Protein AF-0000000080761528 (afdb_homodimer)

Organism: Bordetella avium (strain 197N) (NCBI:txid360910)

pLDDT: mean 84.62, std 14.13, range [22.82, 97.83]

Foldseek 3Di:
DDLVLLLLLLLCALVQALCVSCVLQVHHSVVSVVSPVVVCVVVVHHQFDDDPNTTYGDPVVVVCNVVSVVVNLVVLQVVLVVVVVVDQDAEEAEEEEEQADCVVVVVVLLVVVCCVSRVRYHYHYDYDAQVVQVVCQQVVVHQKYKAKALDDDRQWDKDFQDKWKKFKWAAPVCVVQLPPDDLVSQQAWEEEAEDPRHRQNVQQQVQSVVVPGHHHYPYYDNNPRPVLVCRLVVVTMGIDTPVSRVVCVVVVSTDTRPPDMGMITTIMTHHSSCSSPSVNSVSVVSSCVVRVPDVPPPPPPD/DDLVLLLLLLLCALVQALCVSCVLQVHHSVVSVVSPVVVCVVVVHHQFDDDPNTTYGDPVVVVCNVVSVVVNLVVLQVVLVVVVVVDQDAEEAEEEEEQADCVVVVVVLLVVVCCVSRVRYHYHYDYDAQVVQVVCQQVVVHQKYKAKALDDDRQWDKDFQDKWKKFKWAAPVCVVQLPVDDLASQQAWEEEAEDPRHRQNVQQQVQSVVVPGHHHYPYYDNNPRPVLVCRLVVVTMGIDTPVSRVVCVVVVSTDTRPPDMGMITTIMTHHSSCSNPSVNSVSVVSSCVVRVPDVPPPPPPD

Radius of gyration: 28.36 Å; Cα contacts (8 Å, |Δi|>4): 1144; chains: 2; bounding box: 65×88×73 Å

InterPro domains:
  IPR000847 LysR, HTH, N-terminal domain [PF00126] (5-62)
  IPR000847 LysR, HTH, N-terminal domain [PR00039] (18-29)
  IPR000847 LysR, HTH, N-terminal domain [PR00039] (29-39)
  IPR000847 LysR, HTH, N-terminal domain [PR00039] (39-50)
  IPR000847 LysR, HTH, N-terminal domain [PS50931] (1-58)
  IPR005119 LysR, substrate-binding [PF03466] (89-279)
  IPR036388 Winged helix-like DNA-binding domain superfamily [G3DSA:1.10.10.10] (1-79)
  IPR036390 Winged helix DNA-binding domain superfamily [SSF46785] (1-86)
  IPR050950 HTH-type LysR transcriptional regulators [PTHR30419] (1-249)

Structure (mmCIF, N/CA/C/O backbone):
data_AF-0000000080761528-model_v1
#
loop_
_entity.id
_entity.type
_entity.pdbx_description
1 polymer 'LysR-family transcriptional regulator'
#
loop_
_atom_site.group_PDB
_atom_site.id
_atom_site.type_symbol
_atom_site.label_atom_id
_atom_site.label_alt_id
_atom_site.label_comp_id
_atom_site.label_asym_id
_atom_site.label_entity_id
_atom_site.label_seq_id
_atom_site.pdbx_PDB_ins_code
_atom_site.Cartn_x
_atom_site.Cartn_y
_atom_site.Cartn_z
_atom_site.occupancy
_atom_site.B_iso_or_equiv
_atom_site.auth_seq_id
_atom_site.auth_comp_id
_atom_site.auth_asym_id
_atom_site.auth_atom_id
_atom_site.pdbx_PDB_model_num
ATOM 1 N N . MET A 1 1 ? 1.115 -45.682 -9.279 1 68.32 1 MET A N 1
ATOM 2 C CA . MET A 1 1 ? 1.471 -44.296 -8.985 1 68.32 1 MET A CA 1
ATOM 3 C C . MET A 1 1 ? 0.347 -43.595 -8.229 1 68.32 1 MET A C 1
ATOM 5 O O . MET A 1 1 ? -0.813 -43.65 -8.642 1 68.32 1 MET A O 1
ATOM 9 N N . GLU A 1 2 ? 0.678 -43.223 -7.018 1 72.79 2 GLU A N 1
ATOM 10 C CA . GLU A 1 2 ? -0.3 -42.586 -6.142 1 72.79 2 GLU A CA 1
ATOM 11 C C . GLU A 1 2 ? 0.103 -41.151 -5.815 1 72.79 2 GLU A C 1
ATOM 13 O O . GLU A 1 2 ? 1.291 -40.819 -5.817 1 72.79 2 GLU A O 1
ATOM 18 N N . ILE A 1 3 ? -0.916 -40.383 -5.471 1 74.23 3 ILE A N 1
ATOM 19 C CA . ILE A 1 3 ? -0.708 -38.956 -5.252 1 74.23 3 ILE A CA 1
ATOM 20 C C . ILE A 1 3 ? 0.256 -38.748 -4.087 1 74.23 3 ILE A C 1
ATOM 22 O O . ILE A 1 3 ? 1.06 -37.813 -4.097 1 74.23 3 ILE A O 1
ATOM 26 N N . TYR A 1 4 ? 0.169 -39.621 -3.1 1 77.51 4 TYR A N 1
ATOM 27 C CA . TYR A 1 4 ? 1.025 -39.424 -1.935 1 77.51 4 TYR A CA 1
ATOM 28 C C . TYR A 1 4 ? 2.483 -39.708 -2.275 1 77.51 4 TYR A C 1
ATOM 30 O O . TYR A 1 4 ? 3.391 -39.129 -1.675 1 77.51 4 TYR A O 1
ATOM 38 N N . GLN A 1 5 ? 2.75 -40.56 -3.249 1 82.66 5 GLN A N 1
ATOM 39 C CA . GLN A 1 5 ? 4.107 -40.818 -3.718 1 82.66 5 GLN A CA 1
ATOM 40 C C . GLN A 1 5 ? 4.677 -39.604 -4.446 1 82.66 5 GLN A C 1
ATOM 42 O O . GLN A 1 5 ? 5.853 -39.272 -4.284 1 82.66 5 GLN A O 1
ATOM 47 N N . ILE A 1 6 ? 3.807 -38.993 -5.2 1 80.27 6 ILE A N 1
ATOM 48 C CA . ILE A 1 6 ? 4.208 -37.794 -5.927 1 80.27 6 ILE A CA 1
ATOM 49 C C . ILE A 1 6 ? 4.513 -36.67 -4.939 1 80.27 6 ILE A C 1
ATOM 51 O O . ILE A 1 6 ? 5.487 -35.932 -5.109 1 80.27 6 ILE A O 1
ATOM 55 N N . ARG A 1 7 ? 3.752 -36.64 -3.906 1 81.96 7 ARG A N 1
ATOM 56 C CA . ARG A 1 7 ? 3.97 -35.652 -2.854 1 81.96 7 ARG A CA 1
ATOM 57 C C . ARG A 1 7 ? 5.312 -35.875 -2.164 1 81.96 7 ARG A C 1
ATOM 59 O O . ARG A 1 7 ? 6.037 -34.919 -1.882 1 81.96 7 ARG A O 1
ATOM 66 N N . ALA A 1 8 ? 5.622 -37.089 -1.867 1 84.25 8 ALA A N 1
ATOM 67 C CA . ALA A 1 8 ? 6.903 -37.432 -1.255 1 84.25 8 ALA A CA 1
ATOM 68 C C . ALA A 1 8 ? 8.068 -37.019 -2.149 1 84.25 8 ALA A C 1
ATOM 70 O O . ALA A 1 8 ? 9.041 -36.425 -1.678 1 84.25 8 ALA A O 1
ATOM 71 N N . PHE A 1 9 ? 7.919 -37.253 -3.453 1 87.26 9 PHE A N 1
ATOM 72 C CA . PHE A 1 9 ? 8.937 -36.9 -4.435 1 87.26 9 PHE A CA 1
ATOM 73 C C . PHE A 1 9 ? 9.175 -35.395 -4.452 1 87.26 9 PHE A C 1
ATOM 75 O O . PHE A 1 9 ? 10.309 -34.938 -4.296 1 87.26 9 PHE A O 1
ATOM 82 N N . VAL A 1 10 ? 8.133 -34.717 -4.538 1 84.45 10 VAL A N 1
ATOM 83 C CA . VAL A 1 10 ? 8.23 -33.266 -4.664 1 84.45 10 VAL A CA 1
ATOM 84 C C . VAL A 1 10 ? 8.797 -32.673 -3.376 1 84.45 10 VAL A C 1
ATOM 86 O O . VAL A 1 10 ? 9.636 -31.77 -3.418 1 84.45 10 VAL A O 1
ATOM 89 N N . THR A 1 11 ? 8.418 -33.159 -2.237 1 82.09 11 THR A N 1
ATOM 90 C CA . THR A 1 11 ? 8.867 -32.648 -0.947 1 82.09 11 THR A CA 1
ATOM 91 C C . THR A 1 11 ? 10.359 -32.903 -0.754 1 82.09 11 THR A C 1
ATOM 93 O O . THR A 1 11 ? 11.095 -32.015 -0.321 1 82.09 11 THR A O 1
ATOM 96 N N . VAL A 1 12 ? 10.796 -34.035 -1.138 1 86.22 12 VAL A N 1
ATOM 97 C CA . VAL A 1 12 ? 12.207 -34.38 -1.004 1 86.22 12 VAL A CA 1
ATOM 98 C C . VAL A 1 12 ? 13.037 -33.544 -1.976 1 86.22 12 VAL A C 1
ATOM 100 O O . VAL A 1 12 ? 14.135 -33.096 -1.638 1 86.22 12 VAL A O 1
ATOM 103 N N . ALA A 1 13 ? 12.513 -33.35 -3.11 1 85.84 13 ALA A N 1
ATOM 104 C CA . ALA A 1 13 ? 13.223 -32.57 -4.12 1 85.84 13 ALA A CA 1
ATOM 105 C C . ALA A 1 13 ? 13.433 -31.132 -3.656 1 85.84 13 ALA A C 1
ATOM 107 O O . ALA A 1 13 ? 14.495 -30.548 -3.886 1 85.84 13 ALA A O 1
ATOM 108 N N . ARG A 1 14 ? 12.496 -30.7 -3.027 1 79.29 14 ARG A N 1
ATOM 109 C CA . ARG A 1 14 ? 12.528 -29.301 -2.614 1 79.29 14 ARG A CA 1
ATOM 110 C C . ARG A 1 14 ? 13.394 -29.115 -1.372 1 79.29 14 ARG A C 1
ATOM 112 O O . ARG A 1 14 ? 14.127 -28.131 -1.262 1 79.29 14 ARG A O 1
ATOM 119 N N . LEU A 1 15 ? 13.25 -30.019 -0.487 1 78.11 15 LEU A N 1
ATOM 120 C CA . LEU A 1 15 ? 13.936 -29.871 0.792 1 78.11 15 LEU A CA 1
ATOM 121 C C . LEU A 1 15 ? 15.342 -30.46 0.726 1 78.11 15 LEU A C 1
ATOM 123 O O . LEU A 1 15 ? 16.187 -30.155 1.57 1 78.11 15 LEU A O 1
ATOM 127 N N . GLY A 1 16 ? 15.582 -31.244 -0.281 1 78.28 16 GLY A N 1
ATOM 128 C CA . GLY A 1 16 ? 16.891 -31.819 -0.543 1 78.28 16 GLY A CA 1
ATOM 129 C C . GLY A 1 16 ? 17.323 -32.824 0.508 1 78.28 16 GLY A C 1
ATOM 130 O O . GLY A 1 16 ? 18.493 -33.21 0.562 1 78.28 16 GLY A O 1
ATOM 131 N N . HIS A 1 17 ? 16.443 -33.125 1.506 1 81.96 17 HIS A N 1
ATOM 132 C CA . HIS A 1 17 ? 16.758 -34.038 2.6 1 81.96 17 HIS A CA 1
ATOM 133 C C . HIS A 1 17 ? 15.566 -34.928 2.935 1 81.96 17 HIS A C 1
ATOM 135 O O . HIS A 1 17 ? 14.441 -34.441 3.069 1 81.96 17 HIS A O 1
ATOM 141 N N . LEU A 1 18 ? 15.904 -36.259 3.079 1 85.54 18 LEU A N 1
ATOM 142 C CA . LEU A 1 18 ? 14.859 -37.248 3.323 1 85.54 18 LEU A CA 1
ATOM 143 C C . LEU A 1 18 ? 14.25 -37.065 4.708 1 85.54 18 LEU A C 1
ATOM 145 O O . LEU A 1 18 ? 13.029 -37.138 4.869 1 85.54 18 LEU A O 1
ATOM 149 N N . THR A 1 19 ? 15.091 -36.739 5.694 1 83.64 19 THR A N 1
ATOM 150 C CA . THR A 1 19 ? 14.614 -36.604 7.066 1 83.64 19 THR A CA 1
ATOM 151 C C . THR A 1 19 ? 13.724 -35.373 7.211 1 83.64 19 THR A C 1
ATOM 153 O O . THR A 1 19 ? 12.667 -35.435 7.842 1 83.64 19 THR A O 1
ATOM 156 N N . ARG A 1 20 ? 14.138 -34.358 6.591 1 82.35 20 ARG A N 1
ATOM 157 C CA . ARG A 1 20 ? 13.355 -33.128 6.647 1 82.35 20 ARG A CA 1
ATOM 158 C C . ARG A 1 20 ? 12.025 -33.292 5.92 1 82.35 20 ARG A C 1
ATOM 160 O O . ARG A 1 20 ? 11 -32.769 6.362 1 82.35 20 ARG A O 1
ATOM 167 N N . ALA A 1 21 ? 12.132 -33.999 4.854 1 84.74 21 ALA A N 1
ATOM 168 C CA . ALA A 1 21 ? 10.913 -34.279 4.099 1 84.74 21 ALA A CA 1
ATOM 169 C C . ALA A 1 21 ? 9.949 -35.139 4.911 1 84.74 21 ALA A C 1
ATOM 171 O O . ALA A 1 21 ? 8.738 -34.91 4.893 1 84.74 21 ALA A O 1
ATOM 172 N N . ALA A 1 22 ? 10.441 -36.061 5.623 1 86.1 22 ALA A N 1
ATOM 173 C CA . ALA A 1 22 ? 9.628 -36.931 6.47 1 86.1 22 ALA A CA 1
ATOM 174 C C . ALA A 1 22 ? 8.912 -36.128 7.552 1 86.1 22 ALA A C 1
ATOM 176 O O . ALA A 1 22 ? 7.717 -36.32 7.788 1 86.1 22 ALA A O 1
ATOM 177 N N . GLU A 1 23 ? 9.58 -35.206 8.097 1 80.5 23 GLU A N 1
ATOM 178 C CA . GLU A 1 23 ? 9.003 -34.329 9.112 1 80.5 23 GLU A CA 1
ATOM 179 C C . GLU A 1 23 ? 7.898 -33.456 8.524 1 80.5 23 GLU A C 1
ATOM 181 O O . GLU A 1 23 ? 6.816 -33.341 9.104 1 80.5 23 GLU A O 1
ATOM 186 N N . ALA A 1 24 ? 8.158 -33.122 7.34 1 76.33 24 ALA A N 1
ATOM 187 C CA . ALA A 1 24 ? 7.216 -32.222 6.68 1 76.33 24 ALA A CA 1
ATOM 188 C C . ALA A 1 24 ? 5.936 -32.957 6.292 1 76.33 24 ALA A C 1
ATOM 190 O O . ALA A 1 24 ? 4.851 -32.371 6.297 1 76.33 24 ALA A O 1
ATOM 191 N N . LEU A 1 25 ? 6.065 -34.161 6.061 1 77.83 25 LEU A N 1
ATOM 192 C CA . LEU A 1 25 ? 4.945 -34.972 5.595 1 77.83 25 LEU A CA 1
ATOM 193 C C . LEU A 1 25 ? 4.323 -35.754 6.747 1 77.83 25 LEU A C 1
ATOM 195 O O . LEU A 1 25 ? 3.356 -36.493 6.55 1 77.83 25 LEU A O 1
ATOM 199 N N . SER A 1 26 ? 4.924 -35.532 7.931 1 80.9 26 SER A N 1
ATOM 200 C CA . SER A 1 26 ? 4.496 -36.272 9.114 1 80.9 26 SER A CA 1
ATOM 201 C C . SER A 1 26 ? 4.552 -37.777 8.873 1 80.9 26 SER A C 1
ATOM 203 O O . SER A 1 26 ? 3.608 -38.499 9.2 1 80.9 26 SER A O 1
ATOM 205 N N . LEU A 1 27 ? 5.625 -38.151 8.263 1 82.49 27 LEU A N 1
ATOM 206 C CA . LEU A 1 27 ? 5.906 -39.557 7.993 1 82.49 27 LEU A CA 1
ATOM 207 C C . LEU A 1 27 ? 7.288 -39.944 8.508 1 82.49 27 LEU A C 1
ATOM 209 O O . LEU A 1 27 ? 8.094 -39.075 8.848 1 82.49 27 LEU A O 1
ATOM 213 N N . THR A 1 28 ? 7.496 -41.192 8.717 1 85.04 28 THR A N 1
ATOM 214 C CA . THR A 1 28 ? 8.837 -41.663 9.044 1 85.04 28 THR A CA 1
ATOM 215 C C . THR A 1 28 ? 9.734 -41.642 7.81 1 85.04 28 THR A C 1
ATOM 217 O O . THR A 1 28 ? 9.246 -41.713 6.68 1 85.04 28 THR A O 1
ATOM 220 N N . GLN A 1 29 ? 10.968 -41.439 8.052 1 88.55 29 GLN A N 1
ATOM 221 C CA . GLN A 1 29 ? 11.927 -41.405 6.953 1 88.55 29 GLN A CA 1
ATOM 222 C C . GLN A 1 29 ? 11.846 -42.676 6.112 1 88.55 29 GLN A C 1
ATOM 224 O O . GLN A 1 29 ? 11.862 -42.615 4.881 1 88.55 29 GLN A O 1
ATOM 229 N N . PRO A 1 30 ? 11.674 -43.879 6.712 1 90.07 30 PRO A N 1
ATOM 230 C CA . PRO A 1 30 ? 11.544 -45.08 5.883 1 90.07 30 PRO A CA 1
ATOM 231 C C . PRO A 1 30 ? 10.293 -45.061 5.009 1 90.07 30 PRO A C 1
ATOM 233 O O . PRO A 1 30 ? 10.32 -45.546 3.875 1 90.07 30 PRO A O 1
ATOM 236 N N . ALA A 1 31 ? 9.283 -44.482 5.538 1 87.81 31 ALA A N 1
ATOM 237 C CA . ALA A 1 31 ? 8.037 -44.4 4.78 1 87.81 31 ALA A CA 1
ATOM 238 C C . ALA A 1 31 ? 8.2 -43.509 3.551 1 87.81 31 ALA A C 1
ATOM 240 O O . ALA A 1 31 ? 7.758 -43.865 2.456 1 87.81 31 ALA A O 1
ATOM 241 N N . VAL A 1 32 ? 8.863 -42.426 3.766 1 91.47 32 VAL A N 1
ATOM 242 C CA . VAL A 1 32 ? 9.091 -41.517 2.648 1 91.47 32 VAL A CA 1
ATOM 243 C C . VAL A 1 32 ? 10.013 -42.176 1.624 1 91.47 32 VAL A C 1
ATOM 245 O O . VAL A 1 32 ? 9.771 -42.094 0.418 1 91.47 32 VAL A O 1
ATOM 248 N N . SER A 1 33 ? 11.056 -42.82 2.071 1 91.19 33 SER A N 1
ATOM 249 C CA . SER A 1 33 ? 11.981 -43.526 1.191 1 91.19 33 SER A CA 1
ATOM 250 C C . SER A 1 33 ? 11.264 -44.601 0.382 1 91.19 33 SER A C 1
ATOM 252 O O . SER A 1 33 ? 11.501 -44.742 -0.82 1 91.19 33 SER A O 1
ATOM 254 N N . ALA A 1 34 ? 10.344 -45.245 1.047 1 91.51 34 ALA A N 1
ATOM 255 C CA . ALA A 1 34 ? 9.581 -46.3 0.385 1 91.51 34 ALA A CA 1
ATOM 256 C C . ALA A 1 34 ? 8.663 -45.721 -0.688 1 91.51 34 ALA A C 1
ATOM 258 O O . ALA A 1 34 ? 8.5 -46.311 -1.759 1 91.51 34 ALA A O 1
ATOM 259 N N . GLN A 1 35 ? 8.098 -44.627 -0.367 1 90.1 35 GLN A N 1
ATOM 260 C CA . GLN A 1 35 ? 7.207 -43.972 -1.32 1 90.1 35 GLN A CA 1
ATOM 261 C C . GLN A 1 35 ? 7.965 -43.531 -2.568 1 90.1 35 GLN A C 1
ATOM 263 O O . GLN A 1 35 ? 7.48 -43.702 -3.689 1 90.1 35 GLN A O 1
ATOM 268 N N . ILE A 1 36 ? 9.159 -43.025 -2.363 1 91.15 36 ILE A N 1
ATOM 269 C CA . ILE A 1 36 ? 9.988 -42.579 -3.478 1 91.15 36 ILE A CA 1
ATOM 270 C C . ILE A 1 36 ? 10.399 -43.78 -4.327 1 91.15 36 ILE A C 1
ATOM 272 O O . ILE A 1 36 ? 10.322 -43.734 -5.557 1 91.15 36 ILE A O 1
ATOM 276 N N . LYS A 1 37 ? 10.762 -44.821 -3.654 1 90.78 37 LYS A N 1
ATOM 277 C CA . LYS A 1 37 ? 11.166 -46.037 -4.354 1 90.78 37 LYS A CA 1
ATOM 278 C C . LYS A 1 37 ? 10.009 -46.614 -5.165 1 90.78 37 LYS A C 1
ATOM 280 O O . LYS A 1 37 ? 10.197 -47.043 -6.306 1 90.78 37 LYS A O 1
ATOM 285 N N . ALA A 1 38 ? 8.891 -46.592 -4.531 1 87.61 38 ALA A N 1
ATOM 286 C CA . ALA A 1 38 ? 7.703 -47.097 -5.215 1 87.61 38 ALA A CA 1
ATOM 287 C C . ALA A 1 38 ? 7.385 -46.262 -6.451 1 87.61 38 ALA A C 1
ATOM 289 O O . ALA A 1 38 ? 7.022 -46.803 -7.498 1 87.61 38 ALA A O 1
ATOM 290 N N . LEU A 1 39 ? 7.538 -44.968 -6.314 1 88.33 39 LEU A N 1
ATOM 291 C CA . LEU A 1 39 ? 7.291 -44.08 -7.445 1 88.33 39 LEU A CA 1
ATOM 292 C C . LEU A 1 39 ? 8.307 -44.321 -8.557 1 88.33 39 LEU A C 1
ATOM 294 O O . LEU A 1 39 ? 7.941 -44.386 -9.733 1 88.33 39 LEU A O 1
ATOM 298 N N . GLU A 1 40 ? 9.572 -44.482 -8.186 1 91.12 40 GLU A N 1
ATOM 299 C CA . GLU A 1 40 ? 10.628 -44.763 -9.154 1 91.12 40 GLU A CA 1
ATOM 300 C C . GLU A 1 40 ? 10.371 -46.077 -9.885 1 91.12 40 GLU A C 1
ATOM 302 O O . GLU A 1 40 ? 10.567 -46.167 -11.099 1 91.12 40 GLU A O 1
ATOM 307 N N . GLN A 1 41 ? 9.866 -47.023 -9.178 1 88.41 41 GLN A N 1
ATOM 308 C CA . GLN A 1 41 ? 9.546 -48.319 -9.768 1 88.41 41 GLN A CA 1
ATOM 309 C C . GLN A 1 41 ? 8.386 -48.203 -10.753 1 88.41 41 GLN A C 1
ATOM 311 O O . GLN A 1 41 ? 8.429 -48.781 -11.841 1 88.41 41 GLN A O 1
ATOM 316 N N . SER A 1 42 ? 7.41 -47.477 -10.335 1 84.46 42 SER A N 1
ATOM 317 C CA . SER A 1 42 ? 6.24 -47.307 -11.189 1 84.46 42 SER A CA 1
ATOM 318 C C . SER A 1 42 ? 6.593 -46.553 -12.467 1 84.46 42 SER A C 1
ATOM 320 O O . SER A 1 42 ? 6.038 -46.832 -13.532 1 84.46 42 SER A O 1
ATOM 322 N N . LEU A 1 43 ? 7.568 -45.614 -12.339 1 85.25 43 LEU A N 1
ATOM 323 C CA . LEU A 1 43 ? 7.937 -44.762 -13.464 1 85.25 43 LEU A CA 1
ATOM 324 C C . LEU A 1 43 ? 9.087 -45.376 -14.256 1 85.25 43 LEU A C 1
ATOM 326 O O . LEU A 1 43 ? 9.344 -44.978 -15.394 1 85.25 43 LEU A O 1
ATOM 330 N N . GLY A 1 44 ? 9.789 -46.265 -13.679 1 88.13 44 GLY A N 1
ATOM 331 C CA . GLY A 1 44 ? 10.884 -46.966 -14.331 1 88.13 44 GLY A CA 1
ATOM 332 C C . GLY A 1 44 ? 12.152 -46.139 -14.421 1 88.13 44 GLY A C 1
ATOM 333 O O . GLY A 1 44 ? 13.015 -46.404 -15.26 1 88.13 44 GLY A O 1
ATOM 334 N N . VAL A 1 45 ? 12.173 -45.019 -13.71 1 87.92 45 VAL A N 1
ATOM 335 C CA . VAL A 1 45 ? 13.349 -44.155 -13.71 1 87.92 45 VAL A CA 1
ATOM 336 C C . VAL A 1 45 ? 13.716 -43.783 -12.275 1 87.92 45 VAL A C 1
ATOM 338 O O . VAL A 1 45 ? 12.864 -43.807 -11.383 1 87.92 45 VAL A O 1
ATOM 341 N N . ALA A 1 46 ? 14.981 -43.47 -12.085 1 90.51 46 ALA A N 1
ATOM 342 C CA . ALA A 1 46 ? 15.426 -42.914 -10.81 1 90.51 46 ALA A CA 1
ATOM 343 C C . ALA A 1 46 ? 15.156 -41.413 -10.742 1 90.51 46 ALA A C 1
ATOM 345 O O . ALA A 1 46 ? 15.382 -40.691 -11.716 1 90.51 46 ALA A O 1
ATOM 346 N N . LEU A 1 47 ? 14.575 -41.065 -9.637 1 91.6 47 LEU A N 1
ATOM 347 C CA . LEU A 1 47 ? 14.255 -39.651 -9.48 1 91.6 47 LEU A CA 1
ATOM 348 C C . LEU A 1 47 ? 15.341 -38.933 -8.685 1 91.6 47 LEU A C 1
ATOM 350 O O . LEU A 1 47 ? 15.51 -37.718 -8.814 1 91.6 47 LEU A O 1
ATOM 354 N N . PHE A 1 48 ? 16.098 -39.676 -7.841 1 91.65 48 PHE A N 1
ATOM 355 C CA . PHE A 1 48 ? 17.167 -39.104 -7.032 1 91.65 48 PHE A CA 1
ATOM 356 C C . PHE A 1 48 ? 18.454 -39.906 -7.19 1 91.65 48 PHE A C 1
ATOM 358 O O . PHE A 1 48 ? 18.417 -41.085 -7.546 1 91.65 48 PHE A O 1
ATOM 365 N N . GLU A 1 49 ? 19.551 -39.114 -7.089 1 85.14 49 GLU A N 1
ATOM 366 C CA . GLU A 1 49 ? 20.859 -39.756 -7 1 85.14 49 GLU A CA 1
ATOM 367 C C . GLU A 1 49 ? 21.523 -39.471 -5.656 1 85.14 49 GLU A C 1
ATOM 369 O O . GLU A 1 49 ? 21.222 -38.465 -5.01 1 85.14 49 GLU A O 1
ATOM 374 N N . ARG A 1 50 ? 22.064 -40.496 -5.05 1 73.07 50 ARG A N 1
ATOM 375 C CA . ARG A 1 50 ? 22.804 -40.318 -3.804 1 73.07 50 ARG A CA 1
ATOM 376 C C . ARG A 1 50 ? 24.172 -39.696 -4.064 1 73.07 50 ARG A C 1
ATOM 378 O O . ARG A 1 50 ? 24.921 -40.168 -4.922 1 73.07 50 ARG A O 1
ATOM 385 N N . SER A 1 51 ? 24.287 -38.449 -3.854 1 68.03 51 SER A N 1
ATOM 386 C CA . SER A 1 51 ? 25.593 -37.802 -3.926 1 68.03 51 SER A CA 1
ATOM 387 C C . SER A 1 51 ? 26.034 -37.293 -2.558 1 68.03 51 SER A C 1
ATOM 389 O O . SER A 1 51 ? 25.422 -36.378 -2.003 1 68.03 51 SER A O 1
ATOM 391 N N . ALA A 1 52 ? 27.26 -37.701 -1.983 1 65.16 52 ALA A N 1
ATOM 392 C CA . ALA A 1 52 ? 27.904 -37.303 -0.735 1 65.16 52 ALA A CA 1
ATOM 393 C C . ALA A 1 52 ? 26.911 -37.317 0.424 1 65.16 52 ALA A C 1
ATOM 395 O O . ALA A 1 52 ? 26.897 -36.4 1.248 1 65.16 52 ALA A O 1
ATOM 396 N N . GLY A 1 53 ? 25.871 -38.174 0.494 1 62.89 53 GLY A N 1
ATOM 397 C CA . GLY A 1 53 ? 24.968 -38.319 1.625 1 62.89 53 GLY A CA 1
ATOM 398 C C . GLY A 1 53 ? 23.695 -37.508 1.479 1 62.89 53 GLY A C 1
ATOM 399 O O . GLY A 1 53 ? 22.823 -37.55 2.35 1 62.89 53 GLY A O 1
ATOM 400 N N . ARG A 1 54 ? 23.649 -36.801 0.342 1 70.15 54 ARG A N 1
ATOM 401 C CA . ARG A 1 54 ? 22.464 -35.981 0.109 1 70.15 54 ARG A CA 1
ATOM 402 C C . ARG A 1 54 ? 21.637 -36.532 -1.048 1 70.15 54 ARG A C 1
ATOM 404 O O . ARG A 1 54 ? 22.166 -37.212 -1.929 1 70.15 54 ARG A O 1
ATOM 411 N N . MET A 1 55 ? 20.405 -36.414 -0.883 1 76.58 55 MET A N 1
ATOM 412 C CA . MET A 1 55 ? 19.477 -36.757 -1.957 1 76.58 55 MET A CA 1
ATOM 413 C C . MET A 1 55 ? 19.393 -35.632 -2.983 1 76.58 55 MET A C 1
ATOM 415 O O . MET A 1 55 ? 18.906 -34.542 -2.677 1 76.58 55 MET A O 1
ATOM 419 N N . VAL A 1 56 ? 20.106 -35.888 -4.162 1 85.16 56 VAL A N 1
ATOM 420 C CA . VAL A 1 56 ? 20.079 -34.903 -5.238 1 85.16 56 VAL A CA 1
ATOM 421 C C . VAL A 1 56 ? 19.214 -35.415 -6.387 1 85.16 56 VAL A C 1
ATOM 423 O O . VAL A 1 56 ? 19.179 -36.617 -6.658 1 85.16 56 VAL A O 1
ATOM 426 N N . LEU A 1 57 ? 18.503 -34.497 -6.972 1 88.32 57 LEU A N 1
ATOM 427 C CA . LEU A 1 57 ? 17.649 -34.864 -8.097 1 88.32 57 LEU A CA 1
ATOM 428 C C . LEU A 1 57 ? 18.473 -35.458 -9.234 1 88.32 57 LEU A C 1
ATOM 430 O O . LEU A 1 57 ? 19.519 -34.915 -9.598 1 88.32 57 LEU A O 1
ATOM 434 N N . ALA A 1 58 ? 18.074 -36.615 -9.772 1 87.1 58 ALA A N 1
ATOM 435 C CA . ALA A 1 58 ? 18.611 -37.145 -11.023 1 87.1 58 ALA A CA 1
ATOM 436 C C . ALA A 1 58 ? 18.099 -36.349 -12.22 1 87.1 58 ALA A C 1
ATOM 438 O O . ALA A 1 58 ? 17.216 -35.5 -12.076 1 87.1 58 ALA A O 1
ATOM 439 N N . LYS A 1 59 ? 18.645 -36.524 -13.385 1 85.97 59 LYS A N 1
ATOM 440 C CA . LYS A 1 59 ? 18.207 -35.859 -14.608 1 85.97 59 LYS A CA 1
ATOM 441 C C . LYS A 1 59 ? 16.714 -36.069 -14.844 1 85.97 59 LYS A C 1
ATOM 443 O O . LYS A 1 59 ? 16 -35.133 -15.211 1 85.97 59 LYS A O 1
ATOM 448 N N . SER A 1 60 ? 16.337 -37.343 -14.621 1 86.16 60 SER A N 1
ATOM 449 C CA . SER A 1 60 ? 14.926 -37.675 -14.783 1 86.16 60 SER A CA 1
ATOM 450 C C . SER A 1 60 ? 14.065 -36.947 -13.756 1 86.16 60 SER A C 1
ATOM 452 O O . SER A 1 60 ? 12.972 -36.476 -14.076 1 86.16 60 SER A O 1
ATOM 454 N N . GLY A 1 61 ? 14.543 -36.844 -12.521 1 86.77 61 GLY A N 1
ATOM 455 C CA . GLY A 1 61 ? 13.824 -36.127 -11.481 1 86.77 61 GLY A CA 1
ATOM 456 C C . GLY A 1 61 ? 13.647 -34.651 -11.786 1 86.77 61 GLY A C 1
ATOM 457 O O . GLY A 1 61 ? 12.564 -34.096 -11.588 1 86.77 61 GLY A O 1
ATOM 458 N N . GLU A 1 62 ? 14.644 -34.095 -12.305 1 86.43 62 GLU A N 1
ATOM 459 C CA . GLU A 1 62 ? 14.599 -32.686 -12.683 1 86.43 62 GLU A CA 1
ATOM 460 C C . GLU A 1 62 ? 13.587 -32.446 -13.799 1 86.43 62 GLU A C 1
ATOM 462 O O . GLU A 1 62 ? 12.852 -31.456 -13.775 1 86.43 62 GLU A O 1
ATOM 467 N N . ALA A 1 63 ? 13.58 -33.442 -14.691 1 81.84 63 ALA A N 1
ATOM 468 C CA . ALA A 1 63 ? 12.695 -33.315 -15.846 1 81.84 63 ALA A CA 1
ATOM 469 C C . ALA A 1 63 ? 11.237 -33.517 -15.444 1 81.84 63 ALA A C 1
ATOM 471 O O . ALA A 1 63 ? 10.337 -32.896 -16.016 1 81.84 63 ALA A O 1
ATOM 472 N N . LEU A 1 64 ? 11.034 -34.363 -14.47 1 82.69 64 LEU A N 1
ATOM 473 C CA . LEU A 1 64 ? 9.671 -34.767 -14.146 1 82.69 64 LEU A CA 1
ATOM 474 C C . LEU A 1 64 ? 9.094 -33.893 -13.037 1 82.69 64 LEU A C 1
ATOM 476 O O . LEU A 1 64 ? 7.878 -33.861 -12.836 1 82.69 64 LEU A O 1
ATOM 480 N N . LEU A 1 65 ? 10.035 -33.183 -12.376 1 84.25 65 LEU A N 1
ATOM 481 C CA . LEU A 1 65 ? 9.611 -32.421 -11.206 1 84.25 65 LEU A CA 1
ATOM 482 C C . LEU A 1 65 ? 8.528 -31.414 -11.577 1 84.25 65 LEU A C 1
ATOM 484 O O . LEU A 1 65 ? 7.489 -31.342 -10.917 1 84.25 65 LEU A O 1
ATOM 488 N N . PRO A 1 66 ? 8.606 -30.786 -12.751 1 76.56 66 PRO A N 1
ATOM 489 C CA . PRO A 1 66 ? 7.544 -29.838 -13.095 1 76.56 66 PRO A CA 1
ATOM 490 C C . PRO A 1 66 ? 6.199 -30.52 -13.334 1 76.56 66 PRO A C 1
ATOM 492 O O . PRO A 1 66 ? 5.159 -30.007 -12.912 1 76.56 66 PRO A O 1
ATOM 495 N N . THR A 1 67 ? 6.273 -31.663 -13.948 1 74.7 67 THR A N 1
ATOM 496 C CA . THR A 1 67 ? 5.053 -32.412 -14.224 1 74.7 67 THR A CA 1
ATOM 497 C C . THR A 1 67 ? 4.447 -32.954 -12.932 1 74.7 67 THR A C 1
ATOM 499 O O . THR A 1 67 ? 3.228 -32.928 -12.753 1 74.7 67 THR A O 1
ATOM 502 N N . ALA A 1 68 ? 5.322 -33.467 -12.089 1 79.76 68 ALA A N 1
ATOM 503 C CA . ALA A 1 68 ? 4.856 -33.976 -10.802 1 79.76 68 ALA A CA 1
ATOM 504 C C . ALA A 1 68 ? 4.168 -32.88 -9.994 1 79.76 68 ALA A C 1
ATOM 506 O O . ALA A 1 68 ? 3.109 -33.107 -9.404 1 79.76 68 ALA A O 1
ATOM 507 N N . GLU A 1 69 ? 4.743 -31.807 -10.071 1 73.92 69 GLU A N 1
ATOM 508 C CA . GLU A 1 69 ? 4.172 -30.66 -9.371 1 73.92 69 GLU A CA 1
ATOM 509 C C . GLU A 1 69 ? 2.818 -30.273 -9.958 1 73.92 69 GLU A C 1
ATOM 511 O O . GLU A 1 69 ? 1.871 -29.996 -9.218 1 73.92 69 GLU A O 1
ATOM 516 N N . ALA A 1 70 ? 2.721 -30.329 -11.253 1 66.29 70 ALA A N 1
ATOM 517 C CA . ALA A 1 70 ? 1.467 -30.024 -11.937 1 66.29 70 ALA A CA 1
ATOM 518 C C . ALA A 1 70 ? 0.38 -31.028 -11.565 1 66.29 70 ALA A C 1
ATOM 520 O O . ALA A 1 70 ? -0.78 -30.655 -11.373 1 66.29 70 ALA A O 1
ATOM 521 N N . LEU A 1 71 ? 0.782 -32.261 -11.529 1 65.92 71 LEU A N 1
ATOM 522 C CA . LEU A 1 71 ? -0.151 -33.327 -11.181 1 65.92 71 LEU A CA 1
ATOM 523 C C . LEU A 1 71 ? -0.707 -33.126 -9.776 1 65.92 71 LEU A C 1
ATOM 525 O O . LEU A 1 71 ? -1.898 -33.34 -9.538 1 65.92 71 LEU A O 1
ATOM 529 N N . LEU A 1 72 ? 0.118 -32.824 -8.866 1 68.46 72 LEU A N 1
ATOM 530 C CA . LEU A 1 72 ? -0.338 -32.593 -7.5 1 68.46 72 LEU A CA 1
ATOM 531 C C . LEU A 1 72 ? -1.321 -31.428 -7.445 1 68.46 72 LEU A C 1
ATOM 533 O O . LEU A 1 72 ? -2.332 -31.496 -6.742 1 68.46 72 LEU A O 1
ATOM 537 N N . VAL A 1 73 ? -1.023 -30.537 -8.292 1 60.98 73 VAL A N 1
ATOM 538 C CA . VAL A 1 73 ? -1.894 -29.369 -8.38 1 60.98 73 VAL A CA 1
ATOM 539 C C . VAL A 1 73 ? -3.253 -29.78 -8.942 1 60.98 73 VAL A C 1
ATOM 541 O O . VAL A 1 73 ? -4.295 -29.373 -8.423 1 60.98 73 VAL A 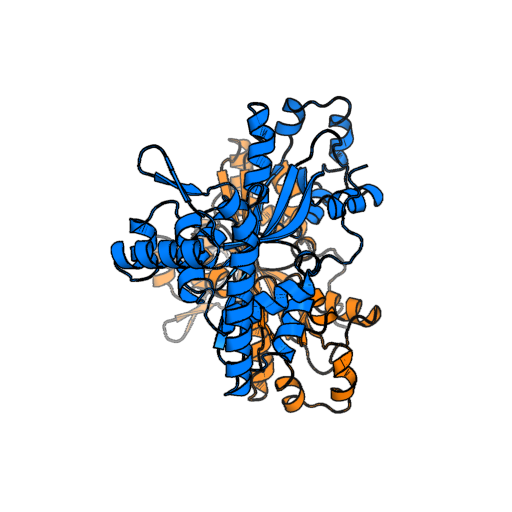O 1
ATOM 544 N N . LEU A 1 74 ? -3.257 -30.615 -9.985 1 59.95 74 LEU A N 1
ATOM 545 C CA . LEU A 1 74 ? -4.488 -31.093 -10.606 1 59.95 74 LEU A CA 1
ATOM 546 C C . LEU A 1 74 ? -5.283 -31.962 -9.638 1 59.95 74 LEU A C 1
ATOM 548 O O . LEU A 1 74 ? -6.515 -31.92 -9.628 1 59.95 74 LEU A O 1
ATOM 552 N N . GLY A 1 75 ? -4.634 -32.831 -8.952 1 59.42 75 GLY A N 1
ATOM 553 C CA . GLY A 1 75 ? -5.301 -33.638 -7.943 1 59.42 75 GLY A CA 1
ATOM 554 C C . GLY A 1 75 ? -6.029 -32.809 -6.901 1 59.42 75 GLY A C 1
ATOM 555 O O . GLY A 1 75 ? -7.174 -33.105 -6.555 1 59.42 75 GLY A O 1
ATOM 556 N N . VAL A 1 76 ? -5.3 -31.874 -6.492 1 55.65 76 VAL A N 1
ATOM 557 C CA . VAL A 1 76 ? -5.894 -30.99 -5.495 1 55.65 76 VAL A CA 1
ATOM 558 C C . VAL A 1 76 ? -7.08 -30.246 -6.104 1 55.65 76 VAL A C 1
ATOM 560 O O . VAL A 1 76 ? -8.121 -30.093 -5.462 1 55.65 76 VAL A O 1
ATOM 563 N N . GLN A 1 77 ? -6.867 -29.819 -7.314 1 55.27 77 GLN A N 1
ATOM 564 C CA . GLN A 1 77 ? -7.958 -29.187 -8.049 1 55.27 77 GLN A CA 1
ATOM 565 C C . GLN A 1 77 ? -9.178 -30.101 -8.115 1 55.27 77 GLN A C 1
ATOM 567 O O . GLN A 1 77 ? -10.309 -29.651 -7.918 1 55.27 77 GLN A O 1
ATOM 572 N N . LEU A 1 78 ? -9.005 -31.317 -8.465 1 54.77 78 LEU A N 1
ATOM 573 C CA . LEU A 1 78 ? -10.071 -32.309 -8.541 1 54.77 78 LEU A CA 1
ATOM 574 C C . LEU A 1 78 ? -10.794 -32.435 -7.204 1 54.77 78 LEU A C 1
ATOM 576 O O . LEU A 1 78 ? -12.025 -32.471 -7.16 1 54.77 78 LEU A O 1
ATOM 580 N N . LYS A 1 79 ? -10.056 -32.486 -6.162 1 55.89 79 LYS A N 1
ATOM 581 C CA . LYS A 1 79 ? -10.649 -32.598 -4.833 1 55.89 79 LYS A CA 1
ATOM 582 C C . LYS A 1 79 ? -11.467 -31.356 -4.489 1 55.89 79 LYS A C 1
ATOM 584 O O . LYS A 1 79 ? -12.566 -31.463 -3.941 1 55.89 79 LYS A O 1
ATOM 589 N N . SER A 1 80 ? -10.802 -30.298 -4.784 1 53.86 80 SER A N 1
ATOM 590 C CA . SER A 1 80 ? -11.494 -29.038 -4.537 1 53.86 80 SER A CA 1
ATOM 591 C C . SER A 1 80 ? -12.802 -28.963 -5.318 1 53.86 80 SER A C 1
ATOM 593 O O . SER A 1 80 ? -13.83 -28.548 -4.779 1 53.86 80 SER A O 1
ATOM 595 N N . GLU A 1 81 ? -12.699 -29.299 -6.562 1 54.43 81 GLU A N 1
ATOM 596 C CA . GLU A 1 81 ? -13.898 -29.327 -7.393 1 54.43 81 GLU A CA 1
ATOM 597 C C . GLU A 1 81 ? -14.944 -30.28 -6.821 1 54.43 81 GLU A C 1
ATOM 599 O O . GLU A 1 81 ? -16.138 -29.972 -6.819 1 54.43 81 GLU A O 1
ATOM 604 N N . ALA A 1 82 ? -14.485 -31.374 -6.409 1 54.82 82 ALA A N 1
ATOM 605 C CA . ALA A 1 82 ? -15.388 -32.346 -5.799 1 54.82 82 ALA A CA 1
ATOM 606 C C . ALA A 1 82 ? -16.028 -31.782 -4.534 1 54.82 82 ALA A C 1
ATOM 608 O O . ALA A 1 82 ? -17.222 -31.98 -4.293 1 54.82 82 ALA A O 1
ATOM 609 N N . GLN A 1 83 ? -15.139 -31.215 -3.726 1 54.32 83 GLN A N 1
ATOM 610 C CA . GLN A 1 83 ? -15.653 -30.634 -2.49 1 54.32 83 GLN A CA 1
ATOM 611 C C . GLN A 1 83 ? -16.619 -29.489 -2.78 1 54.32 83 GLN A C 1
ATOM 613 O O . GLN A 1 83 ? -17.607 -29.307 -2.065 1 54.32 83 GLN A O 1
ATOM 618 N N . GLN A 1 84 ? -16.118 -28.69 -3.764 1 51.48 84 GLN A N 1
ATOM 619 C CA . GLN A 1 84 ? -17.054 -27.665 -4.214 1 51.48 84 GLN A CA 1
ATOM 620 C C . GLN A 1 84 ? -18.417 -28.271 -4.539 1 51.48 84 GLN A C 1
ATOM 622 O O . GLN A 1 84 ? -19.454 -27.684 -4.223 1 51.48 84 GLN A O 1
ATOM 627 N N . LEU A 1 85 ? -18.298 -29.444 -5.216 1 50.82 85 LEU A N 1
ATOM 628 C CA . LEU A 1 85 ? -19.524 -30.138 -5.594 1 50.82 85 LEU A CA 1
ATOM 629 C C . LEU A 1 85 ? -20.264 -30.646 -4.361 1 50.82 85 LEU A C 1
ATOM 631 O O . LEU A 1 85 ? -21.491 -30.761 -4.372 1 50.82 85 LEU A O 1
ATOM 635 N N . GLN A 1 86 ? -19.333 -31.249 -3.459 1 50.4 86 GLN A N 1
ATOM 636 C CA . GLN A 1 86 ? -19.983 -31.818 -2.283 1 50.4 86 GLN A CA 1
ATOM 637 C C . GLN A 1 86 ? -20.453 -30.722 -1.331 1 50.4 86 GLN A C 1
ATOM 639 O O . GLN A 1 86 ? -21.257 -30.977 -0.432 1 50.4 86 GLN A O 1
ATOM 644 N N . GLY A 1 87 ? -20.205 -29.443 -1.319 1 53.32 87 GLY A N 1
ATOM 645 C CA . GLY A 1 87 ? -20.623 -28.359 -0.444 1 53.32 87 GLY A CA 1
ATOM 646 C C . GLY A 1 87 ? -19.721 -27.143 -0.527 1 53.32 87 GLY A C 1
ATOM 647 O O . GLY A 1 87 ? -18.592 -27.233 -1.015 1 53.32 87 GLY A O 1
ATOM 648 N N . ALA A 1 88 ? -20.268 -25.774 -0.408 1 58.31 88 ALA A N 1
ATOM 649 C CA . ALA A 1 88 ? -19.885 -24.384 -0.641 1 58.31 88 ALA A CA 1
ATOM 650 C C . ALA A 1 88 ? -18.616 -24.027 0.128 1 58.31 88 ALA A C 1
ATOM 652 O O . ALA A 1 88 ? -18.587 -24.104 1.358 1 58.31 88 ALA A O 1
ATOM 653 N N . LEU A 1 89 ? -17.327 -24.349 -0.42 1 66.11 89 LEU A N 1
ATOM 654 C CA . LEU A 1 89 ? -16.108 -23.852 0.207 1 66.11 89 LEU A CA 1
ATOM 655 C C . LEU A 1 89 ? -16.324 -22.458 0.787 1 66.11 89 LEU A C 1
ATOM 657 O O . LEU A 1 89 ? -16.892 -21.587 0.125 1 66.11 89 LEU A O 1
ATOM 661 N N . GLN A 1 90 ? -16.23 -22.497 2.144 1 67.45 90 GLN A N 1
ATOM 662 C CA . GLN A 1 90 ? -16.398 -21.213 2.818 1 67.45 90 GLN A CA 1
ATOM 663 C C . GLN A 1 90 ? -15.149 -20.842 3.613 1 67.45 90 GLN A C 1
ATOM 665 O O . GLN A 1 90 ? -14.342 -21.71 3.952 1 67.45 90 GLN A O 1
ATOM 670 N N . GLY A 1 91 ? -14.872 -19.63 3.711 1 78.27 91 GLY A N 1
ATOM 671 C CA . GLY A 1 91 ? -13.781 -19.146 4.542 1 78.27 91 GLY A CA 1
ATOM 672 C C . GLY A 1 91 ? -13.01 -18.003 3.91 1 78.27 91 GLY A C 1
ATOM 673 O O . GLY A 1 91 ? -13.488 -17.372 2.965 1 78.27 91 GLY A O 1
ATOM 674 N N . ALA A 1 92 ? -11.919 -17.733 4.575 1 83.92 92 ALA A N 1
ATOM 675 C CA . ALA A 1 92 ? -11.087 -16.623 4.119 1 83.92 92 ALA A CA 1
ATOM 676 C C . ALA A 1 92 ? -9.749 -17.124 3.583 1 83.92 92 ALA A C 1
ATOM 678 O O . ALA A 1 92 ? -9.173 -18.072 4.122 1 83.92 92 ALA A O 1
ATOM 679 N N . VAL A 1 93 ? -9.407 -16.562 2.497 1 88.43 93 VAL A N 1
ATOM 680 C CA . VAL A 1 93 ? -8.095 -16.841 1.923 1 88.43 93 VAL A CA 1
ATOM 681 C C . VAL A 1 93 ? -7.189 -15.623 2.086 1 88.43 93 VAL A C 1
ATOM 683 O O . VAL A 1 93 ? -7.468 -14.556 1.536 1 88.43 93 VAL A O 1
ATOM 686 N N . ASP A 1 94 ? -6.119 -15.825 2.826 1 92.98 94 ASP A N 1
ATOM 687 C CA . ASP A 1 94 ? -5.124 -14.771 2.999 1 92.98 94 ASP A CA 1
ATOM 688 C C . ASP A 1 94 ? -4.04 -14.857 1.927 1 92.98 94 ASP A C 1
ATOM 690 O O . ASP A 1 94 ? -3.215 -15.773 1.943 1 92.98 94 ASP A O 1
ATOM 694 N N . LEU A 1 95 ? -4.081 -13.912 1.037 1 96.07 95 LEU A N 1
ATOM 695 C CA . LEU A 1 95 ? -3.132 -13.864 -0.07 1 96.07 95 LEU A CA 1
ATOM 696 C C . LEU A 1 95 ? -2.146 -12.715 0.11 1 96.07 95 LEU A C 1
ATOM 698 O O . LEU A 1 95 ? -2.551 -11.555 0.217 1 96.07 95 LEU A O 1
ATOM 702 N N . GLY A 1 96 ? -0.889 -13.046 0.157 1 97.49 96 GLY A N 1
ATOM 703 C CA . GLY A 1 96 ? 0.13 -12.009 0.16 1 97.49 96 GLY A CA 1
ATOM 704 C C . GLY A 1 96 ? 0.405 -11.439 -1.219 1 97.49 96 GLY A C 1
ATOM 705 O O . GLY A 1 96 ? 0.418 -12.173 -2.209 1 97.49 96 GLY A O 1
ATOM 706 N N . VAL A 1 97 ? 0.614 -10.114 -1.271 1 97.23 97 VAL A N 1
ATOM 707 C CA . VAL A 1 97 ? 0.932 -9.478 -2.545 1 97.23 97 VAL A CA 1
ATOM 708 C C . VAL A 1 97 ? 2.048 -8.454 -2.348 1 97.23 97 VAL A C 1
ATOM 710 O O . VAL A 1 97 ? 2.16 -7.847 -1.281 1 97.23 97 VAL A O 1
ATOM 713 N N . PRO A 1 98 ? 2.884 -8.31 -3.365 1 96.85 98 PRO A N 1
ATOM 714 C CA . PRO A 1 98 ? 3.837 -7.199 -3.316 1 96.85 98 PRO A CA 1
ATOM 715 C C . PRO A 1 98 ? 3.18 -5.846 -3.58 1 96.85 98 PRO A C 1
ATOM 717 O O . PRO A 1 98 ? 2.042 -5.79 -4.053 1 96.85 98 PRO A O 1
ATOM 720 N N . SER A 1 99 ? 3.847 -4.792 -3.187 1 95.07 99 SER A N 1
ATOM 721 C CA . SER A 1 99 ? 3.359 -3.454 -3.506 1 95.07 99 SER A CA 1
ATOM 722 C C . SER A 1 99 ? 3.514 -3.15 -4.993 1 95.07 99 SER A C 1
ATOM 724 O O . SER A 1 99 ? 4.584 -2.729 -5.438 1 95.07 99 SER A O 1
ATOM 726 N N . GLU A 1 100 ? 2.524 -3.403 -5.759 1 94.35 100 GLU A N 1
ATOM 727 C CA . GLU A 1 100 ? 2.44 -3.167 -7.197 1 94.35 100 GLU A CA 1
ATOM 728 C C . GLU A 1 100 ? 1.019 -2.799 -7.614 1 94.35 100 GLU A C 1
ATOM 730 O O . GLU A 1 100 ? 0.076 -2.97 -6.839 1 94.35 100 GLU A O 1
ATOM 735 N N . ARG A 1 101 ? 0.929 -2.258 -8.748 1 92.88 101 ARG A N 1
ATOM 736 C CA . ARG A 1 101 ? -0.38 -1.897 -9.281 1 92.88 101 ARG A CA 1
ATOM 737 C C . ARG A 1 101 ? -1.264 -3.129 -9.443 1 92.88 101 ARG A C 1
ATOM 739 O O . ARG A 1 101 ? -0.801 -4.175 -9.905 1 92.88 101 ARG A O 1
ATOM 746 N N . PRO A 1 102 ? -2.52 -3 -9.109 1 92.81 102 PRO A N 1
ATOM 747 C CA . PRO A 1 102 ? -3.424 -4.151 -9.171 1 92.81 102 PRO A CA 1
ATOM 748 C C . PRO A 1 102 ? -3.553 -4.724 -10.58 1 92.81 102 PRO A C 1
ATOM 750 O O . PRO A 1 102 ? -3.747 -5.932 -10.744 1 92.81 102 PRO A O 1
ATOM 753 N N . GLU A 1 103 ? -3.465 -3.849 -11.585 1 91.56 103 GLU A N 1
ATOM 754 C CA . GLU A 1 103 ? -3.595 -4.311 -12.964 1 91.56 103 GLU A CA 1
ATOM 755 C C . GLU A 1 103 ? -2.437 -5.227 -13.351 1 91.56 103 GLU A C 1
ATOM 757 O O . GLU A 1 103 ? -2.634 -6.228 -14.042 1 91.56 103 GLU A O 1
ATOM 762 N N . PHE A 1 104 ? -1.278 -4.817 -12.905 1 94.22 104 PHE A N 1
ATOM 763 C CA . PHE A 1 104 ? -0.107 -5.646 -13.168 1 94.22 104 PHE A CA 1
ATOM 764 C C . PHE A 1 104 ? -0.25 -7.01 -12.503 1 94.22 104 PHE A C 1
ATOM 766 O O . PHE A 1 104 ? 0.095 -8.035 -13.096 1 94.22 104 PHE A O 1
ATOM 773 N N . LEU A 1 105 ? -0.819 -7.045 -11.284 1 95.74 105 LEU A N 1
ATOM 774 C CA . LEU A 1 105 ? -0.979 -8.277 -10.52 1 95.74 105 LEU A CA 1
ATOM 775 C C . LEU A 1 105 ? -2.241 -9.021 -10.946 1 95.74 105 LEU A C 1
ATOM 777 O O . LEU A 1 105 ? -2.517 -10.117 -10.453 1 95.74 105 LEU A O 1
ATOM 781 N N . ARG A 1 106 ? -3.087 -8.403 -11.76 1 94.67 106 ARG A N 1
ATOM 782 C CA . ARG A 1 106 ? -4.351 -8.957 -12.235 1 94.67 106 ARG A CA 1
ATOM 783 C C . ARG A 1 106 ? -5.263 -9.318 -11.067 1 94.67 106 ARG A C 1
ATOM 785 O O . ARG A 1 106 ? -5.904 -10.372 -11.076 1 94.67 106 ARG A O 1
ATOM 792 N N . LEU A 1 107 ? -5.261 -8.482 -10.083 1 94.25 107 LEU A N 1
ATOM 793 C CA . LEU A 1 107 ? -6.032 -8.751 -8.874 1 94.25 107 LEU A CA 1
ATOM 794 C C . LEU A 1 107 ? -7.529 -8.657 -9.152 1 94.25 107 LEU A C 1
ATOM 796 O O . LEU A 1 107 ? -8.325 -9.369 -8.535 1 94.25 107 LEU A O 1
ATOM 800 N N . GLY A 1 108 ? -7.897 -7.757 -10.039 1 91.57 108 GLY A N 1
ATOM 801 C CA . GLY A 1 108 ? -9.298 -7.68 -10.422 1 91.57 108 GLY A CA 1
ATOM 802 C C . GLY A 1 108 ? -9.823 -8.969 -11.024 1 91.57 108 GLY A C 1
ATOM 803 O O . GLY A 1 108 ? -10.903 -9.437 -10.658 1 91.57 108 GLY A O 1
ATOM 804 N N . ASP A 1 109 ? -9.059 -9.519 -11.954 1 91.82 109 ASP A N 1
ATOM 805 C CA . ASP A 1 109 ? -9.416 -10.79 -12.576 1 91.82 109 ASP A CA 1
ATOM 806 C C . ASP A 1 109 ? -9.486 -11.908 -11.539 1 91.82 109 ASP A C 1
ATOM 808 O O . ASP A 1 109 ? -10.391 -12.745 -11.58 1 91.82 109 ASP A O 1
ATOM 812 N N . LEU A 1 110 ? -8.523 -11.847 -10.725 1 92.69 110 LEU A N 1
ATOM 813 C CA . LEU A 1 110 ? -8.47 -12.864 -9.681 1 92.69 110 LEU A CA 1
ATOM 814 C C . LEU A 1 110 ? -9.706 -12.795 -8.791 1 92.69 110 LEU A C 1
ATOM 816 O O . LEU A 1 110 ? -10.361 -13.812 -8.551 1 92.69 110 LEU A O 1
ATOM 820 N N . ALA A 1 111 ? -9.994 -11.65 -8.336 1 90.43 111 ALA A N 1
ATOM 821 C CA . ALA A 1 111 ? -11.135 -11.449 -7.446 1 90.43 111 ALA A CA 1
ATOM 822 C C . ALA A 1 111 ? -12.442 -11.828 -8.136 1 90.43 111 ALA A C 1
ATOM 824 O O . ALA A 1 111 ? -13.274 -12.533 -7.559 1 90.43 111 ALA A O 1
ATOM 825 N N . SER A 1 112 ? -12.605 -11.367 -9.309 1 88.76 112 SER A N 1
ATOM 826 C CA . SER A 1 112 ? -13.825 -11.641 -10.062 1 88.76 112 SER A CA 1
ATOM 827 C C . SER A 1 112 ? -14.02 -13.138 -10.274 1 88.76 112 SER A C 1
ATOM 829 O O . SER A 1 112 ? -15.12 -13.66 -10.081 1 88.76 112 SER A O 1
ATOM 831 N N . THR A 1 113 ? -12.944 -13.813 -10.685 1 88.02 113 THR A N 1
ATOM 832 C CA . THR A 1 113 ? -13.015 -15.246 -10.949 1 88.02 113 THR A CA 1
ATOM 833 C C . THR A 1 113 ? -13.291 -16.019 -9.663 1 88.02 113 THR A C 1
ATOM 835 O O . THR A 1 113 ? -14.085 -16.962 -9.658 1 88.02 113 THR A O 1
ATOM 838 N N . LEU A 1 114 ? -12.663 -15.611 -8.631 1 84.55 114 LEU A N 1
ATOM 839 C CA . LEU A 1 114 ? -12.859 -16.281 -7.35 1 84.55 114 LEU A CA 1
ATOM 840 C C . LEU A 1 114 ? -14.295 -16.113 -6.863 1 84.55 114 LEU A C 1
ATOM 842 O O . LEU A 1 114 ? -14.891 -17.056 -6.338 1 84.55 114 LEU A O 1
ATOM 846 N N . MET A 1 115 ? -14.781 -14.938 -6.97 1 80.81 115 MET A N 1
ATOM 847 C CA . MET A 1 115 ? -16.145 -14.657 -6.529 1 80.81 115 MET A CA 1
ATOM 848 C C . MET A 1 115 ? -17.151 -15.502 -7.303 1 80.81 115 MET A C 1
ATOM 850 O O . MET A 1 115 ? -18.164 -15.932 -6.748 1 80.81 115 MET A O 1
ATOM 854 N N . GLN A 1 116 ? -16.902 -15.71 -8.523 1 81.28 116 GLN A N 1
ATOM 855 C CA . GLN A 1 116 ? -17.787 -16.504 -9.368 1 81.28 116 GLN A CA 1
ATOM 856 C C . GLN A 1 116 ? -17.705 -17.986 -9.011 1 81.28 116 GLN A C 1
ATOM 858 O O . GLN A 1 116 ? -18.725 -18.677 -8.97 1 81.28 116 GLN A O 1
ATOM 863 N N . ARG A 1 117 ? -16.554 -18.415 -8.724 1 77.91 117 ARG A N 1
ATOM 864 C CA . ARG A 1 117 ? -16.32 -19.84 -8.516 1 77.91 117 ARG A CA 1
ATOM 865 C C . ARG A 1 117 ? -16.544 -20.224 -7.057 1 77.91 117 ARG A C 1
ATOM 867 O O . ARG A 1 117 ? -16.956 -21.348 -6.761 1 77.91 117 ARG A O 1
ATOM 874 N N . LEU A 1 118 ? -16.19 -19.29 -6.21 1 79.05 118 LEU A N 1
ATOM 875 C CA . LEU A 1 118 ? -16.257 -19.531 -4.772 1 79.05 118 LEU A CA 1
ATOM 876 C C . LEU A 1 118 ? -16.978 -18.391 -4.062 1 79.05 118 LEU A C 1
ATOM 878 O O . LEU A 1 118 ? -16.368 -17.653 -3.285 1 79.05 118 LEU A O 1
ATOM 882 N N . PRO A 1 119 ? -18.231 -18.323 -4.123 1 77.29 119 PRO A N 1
ATOM 883 C CA . PRO A 1 119 ? -18.989 -17.155 -3.667 1 77.29 119 PRO A CA 1
ATOM 884 C C . PRO A 1 119 ? -18.963 -16.99 -2.15 1 77.29 119 PRO A C 1
ATOM 886 O O . PRO A 1 119 ? -19.253 -15.905 -1.638 1 77.29 119 PRO A O 1
ATOM 889 N N . LEU A 1 120 ? -18.587 -18.026 -1.458 1 78.25 120 LEU A N 1
ATOM 890 C CA . LEU A 1 120 ? -18.616 -17.941 -0.002 1 78.25 120 LEU A CA 1
ATOM 891 C C . LEU A 1 120 ? -17.215 -17.715 0.558 1 78.25 120 LEU A C 1
ATOM 893 O O . LEU A 1 120 ? -17.016 -17.741 1.774 1 78.25 120 LEU A O 1
ATOM 897 N N . VAL A 1 121 ? -16.325 -17.488 -0.345 1 82.85 121 VAL A N 1
ATOM 898 C CA . VAL A 1 121 ? -14.941 -17.276 0.065 1 82.85 121 VAL A CA 1
ATOM 899 C C . VAL A 1 121 ? -14.62 -15.783 0.048 1 82.85 121 VAL A C 1
ATOM 901 O O . VAL A 1 121 ? -15.01 -15.069 -0.879 1 82.85 121 VAL A O 1
ATOM 904 N N . GLU A 1 122 ? -14.004 -15.315 1.137 1 86.82 122 GLU A N 1
ATOM 905 C CA . GLU A 1 122 ? -13.486 -13.952 1.217 1 86.82 122 GLU A CA 1
ATOM 906 C C . GLU A 1 122 ? -11.988 -13.913 0.927 1 86.82 122 GLU A C 1
ATOM 908 O O . GLU A 1 122 ? -11.218 -14.679 1.511 1 86.82 122 GLU A O 1
ATOM 913 N N . LEU A 1 123 ? -11.64 -13.09 -0.015 1 92.3 123 LEU A N 1
ATOM 914 C CA . LEU A 1 123 ? -10.226 -12.914 -0.326 1 92.3 123 LEU A CA 1
ATOM 915 C C . LEU A 1 123 ? -9.645 -11.729 0.439 1 92.3 123 LEU A C 1
ATOM 917 O O . LEU A 1 123 ? -10.171 -10.617 0.361 1 92.3 123 LEU A O 1
ATOM 921 N N . LYS A 1 124 ? -8.642 -11.983 1.191 1 93.31 124 LYS A N 1
ATOM 922 C CA . LYS A 1 124 ? -7.902 -10.939 1.895 1 93.31 124 LYS A CA 1
ATOM 923 C C . LYS A 1 124 ? -6.48 -10.814 1.356 1 93.31 124 LYS A C 1
ATOM 925 O O . LYS A 1 124 ? -5.71 -11.775 1.393 1 93.31 124 LYS A O 1
ATOM 930 N N . THR A 1 125 ? -6.212 -9.663 0.866 1 95.68 125 THR A N 1
ATOM 931 C CA . THR A 1 125 ? -4.857 -9.458 0.366 1 95.68 125 THR A CA 1
ATOM 932 C C . THR A 1 125 ? -4.026 -8.662 1.368 1 95.68 125 THR A C 1
ATOM 934 O O . THR A 1 125 ? -4.518 -7.705 1.969 1 95.68 125 THR A O 1
ATOM 937 N N . HIS A 1 126 ? -2.823 -9.095 1.542 1 94.51 126 HIS A N 1
ATOM 938 C CA . HIS A 1 126 ? -1.87 -8.466 2.449 1 94.51 126 HIS A CA 1
ATOM 939 C C . HIS A 1 126 ? -0.635 -7.978 1.698 1 94.51 126 HIS A C 1
ATOM 941 O O . HIS A 1 126 ? 0.092 -8.778 1.105 1 94.51 126 HIS A O 1
ATOM 947 N N . MET A 1 127 ? -0.429 -6.702 1.758 1 95.31 127 MET A N 1
ATOM 948 C CA . MET A 1 127 ? 0.752 -6.151 1.099 1 95.31 127 MET A CA 1
ATOM 949 C C . MET A 1 127 ? 1.963 -6.195 2.025 1 95.31 127 MET A C 1
ATOM 951 O O . MET A 1 127 ? 1.946 -5.6 3.103 1 95.31 127 MET A O 1
ATOM 955 N N . LEU A 1 128 ? 3.008 -6.893 1.609 1 94.36 128 LEU A N 1
ATOM 956 C CA . LEU A 1 128 ? 4.215 -7.076 2.408 1 94.36 128 LEU A CA 1
ATOM 957 C C . LEU A 1 128 ? 5.455 -7.111 1.52 1 94.36 128 LEU A C 1
ATOM 959 O O . LEU A 1 128 ? 5.353 -7.347 0.314 1 94.36 128 LEU A O 1
ATOM 963 N N . PRO A 1 129 ? 6.599 -6.848 2.127 1 94.76 129 PRO A N 1
ATOM 964 C CA . PRO A 1 129 ? 7.85 -7.044 1.39 1 94.76 129 PRO A CA 1
ATOM 965 C C . PRO A 1 129 ? 8.081 -8.502 0.998 1 94.76 129 PRO A C 1
ATOM 967 O O . PRO A 1 129 ? 7.551 -9.41 1.645 1 94.76 129 PRO A O 1
ATOM 970 N N . ALA A 1 130 ? 8.876 -8.676 0.004 1 95.5 130 ALA A N 1
ATOM 971 C CA . ALA A 1 130 ? 9.106 -10.001 -0.567 1 95.5 130 ALA A CA 1
ATOM 972 C C . ALA A 1 130 ? 9.59 -10.98 0.498 1 95.5 130 ALA A C 1
ATOM 974 O O . ALA A 1 130 ? 9.124 -12.12 0.561 1 95.5 130 ALA A O 1
ATOM 975 N N . ASP A 1 131 ? 10.507 -10.594 1.345 1 93.09 131 ASP A N 1
ATOM 976 C CA . ASP A 1 131 ? 11.052 -11.483 2.367 1 93.09 131 ASP A CA 1
ATOM 977 C C . ASP A 1 131 ? 9.976 -11.89 3.371 1 93.09 131 ASP A C 1
ATOM 979 O O . ASP A 1 131 ? 9.907 -13.052 3.778 1 93.09 131 ASP A O 1
ATOM 983 N N . ALA A 1 132 ? 9.18 -10.912 3.744 1 94.11 132 ALA A N 1
ATOM 984 C CA . ALA A 1 132 ? 8.089 -11.196 4.673 1 94.11 132 ALA A CA 1
ATOM 985 C C . ALA A 1 132 ? 7.051 -12.115 4.036 1 94.11 132 ALA A C 1
ATOM 987 O O . ALA A 1 132 ? 6.481 -12.978 4.708 1 94.11 132 ALA A O 1
ATOM 988 N N . LEU A 1 133 ? 6.762 -11.905 2.769 1 96.73 133 LEU A N 1
ATOM 989 C CA . LEU A 1 133 ? 5.834 -12.772 2.052 1 96.73 133 LEU A CA 1
ATOM 990 C C . LEU A 1 133 ? 6.316 -14.218 2.071 1 96.73 133 LEU A C 1
ATOM 992 O O . LEU A 1 133 ? 5.54 -15.132 2.363 1 96.73 133 LEU A O 1
ATOM 996 N N . LEU A 1 134 ? 7.577 -14.408 1.803 1 94.65 134 LEU A N 1
ATOM 997 C CA . LEU A 1 134 ? 8.153 -15.748 1.8 1 94.65 134 LEU A CA 1
ATOM 998 C C . LEU A 1 134 ? 8.059 -16.384 3.184 1 94.65 134 LEU A C 1
ATOM 1000 O O . LEU A 1 134 ? 7.621 -17.529 3.317 1 94.65 134 LEU A O 1
ATOM 1004 N N . GLU A 1 135 ? 8.424 -15.594 4.176 1 89.86 135 GLU A N 1
ATOM 1005 C CA . GLU A 1 135 ? 8.414 -16.077 5.553 1 89.86 135 GLU A CA 1
ATOM 1006 C C . GLU A 1 135 ? 7.004 -16.461 5.993 1 89.86 135 GLU A C 1
ATOM 1008 O O . GLU A 1 135 ? 6.804 -17.513 6.604 1 89.86 135 GLU A O 1
ATOM 1013 N N . GLN A 1 136 ? 6.068 -15.651 5.69 1 92.18 136 GLN A N 1
ATOM 1014 C CA . GLN A 1 136 ? 4.7 -15.864 6.149 1 92.18 136 GLN A CA 1
ATOM 1015 C C . GLN A 1 136 ? 4.05 -17.037 5.42 1 92.18 136 GLN A C 1
ATOM 1017 O O . GLN A 1 136 ? 3.228 -17.753 5.994 1 92.18 136 GLN A O 1
ATOM 1022 N N . VAL A 1 137 ? 4.395 -17.245 4.172 1 93.22 137 VAL A N 1
ATOM 1023 C CA . VAL A 1 137 ? 3.89 -18.399 3.434 1 93.22 137 VAL A CA 1
ATOM 1024 C C . VAL A 1 137 ? 4.525 -19.677 3.975 1 93.22 137 VAL A C 1
ATOM 1026 O O . VAL A 1 137 ? 3.835 -20.675 4.197 1 93.22 137 VAL A O 1
ATOM 1029 N N . GLN A 1 138 ? 5.783 -19.562 4.231 1 84.64 138 GLN A N 1
ATOM 1030 C CA . GLN A 1 138 ? 6.492 -20.711 4.786 1 84.64 138 GLN A CA 1
ATOM 1031 C C . GLN A 1 138 ? 5.93 -21.096 6.152 1 84.64 138 GLN A C 1
ATOM 1033 O O . GLN A 1 138 ? 5.8 -22.281 6.464 1 84.64 138 GLN A O 1
ATOM 1038 N N . GLY A 1 139 ? 5.608 -20.124 6.915 1 79.17 139 GLY A N 1
ATOM 1039 C CA . GLY A 1 139 ? 5.104 -20.351 8.26 1 79.17 139 GLY A CA 1
ATOM 1040 C C . GLY A 1 139 ? 3.62 -20.665 8.296 1 79.17 139 GLY A C 1
ATOM 1041 O O . GLY A 1 139 ? 3.071 -20.975 9.355 1 79.17 139 GLY A O 1
ATOM 1042 N N . GLY A 1 140 ? 2.977 -20.491 7.155 1 80.54 140 GLY A N 1
ATOM 1043 C CA . GLY A 1 140 ? 1.573 -20.856 7.055 1 80.54 140 GLY A CA 1
ATOM 1044 C C . GLY A 1 140 ? 0.635 -19.733 7.457 1 80.54 140 GLY A C 1
ATOM 1045 O O . GLY A 1 140 ? -0.578 -19.931 7.544 1 80.54 140 GLY A O 1
ATOM 1046 N N . ARG A 1 141 ? 1.114 -18.614 7.741 1 84.75 141 ARG A N 1
ATOM 1047 C CA . ARG A 1 141 ? 0.283 -17.475 8.115 1 84.75 141 ARG A CA 1
ATOM 1048 C C . ARG A 1 141 ? -0.484 -16.937 6.912 1 84.75 141 ARG A C 1
ATOM 1050 O O . ARG A 1 141 ? -1.582 -16.397 7.06 1 84.75 141 ARG A O 1
ATOM 1057 N N . LEU A 1 142 ? 0.159 -17.106 5.75 1 92.36 142 LEU A N 1
ATOM 1058 C CA . LEU A 1 142 ? -0.494 -16.817 4.478 1 92.36 142 LEU A CA 1
ATOM 1059 C C . LEU A 1 142 ? -0.757 -18.102 3.699 1 92.36 142 LEU A C 1
ATOM 1061 O O . LEU A 1 142 ? 0.063 -19.023 3.716 1 92.36 142 LEU A O 1
ATOM 1065 N N . ALA A 1 143 ? -1.901 -18.083 3.108 1 89.74 143 ALA A N 1
ATOM 1066 C CA . ALA A 1 143 ? -2.227 -19.244 2.283 1 89.74 143 ALA A CA 1
ATOM 1067 C C . ALA A 1 143 ? -1.316 -19.322 1.062 1 89.74 143 ALA A C 1
ATOM 1069 O O . ALA A 1 143 ? -0.885 -20.409 0.669 1 89.74 143 ALA A O 1
ATOM 1070 N N . ALA A 1 144 ? -1.087 -18.235 0.479 1 94.72 144 ALA A N 1
ATOM 1071 C CA . ALA A 1 144 ? -0.26 -18.076 -0.714 1 94.72 144 ALA A CA 1
ATOM 1072 C C . ALA A 1 144 ? 0.163 -16.622 -0.899 1 94.72 144 ALA A C 1
ATOM 1074 O O . ALA A 1 144 ? -0.225 -15.752 -0.115 1 94.72 144 ALA A O 1
ATOM 1075 N N . ALA A 1 145 ? 1.046 -16.454 -1.932 1 97.2 145 ALA A N 1
ATOM 1076 C CA . ALA A 1 145 ? 1.453 -15.075 -2.19 1 97.2 145 ALA A CA 1
ATOM 1077 C C . ALA A 1 145 ? 1.914 -14.901 -3.634 1 97.2 145 ALA A C 1
ATOM 1079 O O . ALA A 1 145 ? 2.37 -15.857 -4.266 1 97.2 145 ALA A O 1
ATOM 1080 N N . LEU A 1 146 ? 1.632 -13.773 -4.148 1 97.45 146 LEU A N 1
ATOM 1081 C CA . LEU A 1 146 ? 2.369 -13.278 -5.306 1 97.45 146 LEU A CA 1
ATOM 1082 C C . LEU A 1 146 ? 3.654 -12.58 -4.874 1 97.45 146 LEU A C 1
ATOM 1084 O O . LEU A 1 146 ? 3.644 -11.771 -3.943 1 97.45 146 LEU A O 1
ATOM 1088 N N . VAL A 1 147 ? 4.745 -12.941 -5.541 1 97.62 147 VAL A N 1
ATOM 1089 C CA . VAL A 1 147 ? 6.017 -12.354 -5.129 1 97.62 147 VAL A CA 1
ATOM 1090 C C . VAL A 1 147 ? 6.851 -12.013 -6.361 1 97.62 147 VAL A C 1
ATOM 1092 O O . VAL A 1 147 ? 6.749 -12.681 -7.393 1 97.62 147 VAL A O 1
ATOM 1095 N N . ILE A 1 148 ? 7.584 -10.987 -6.277 1 97.77 148 ILE A N 1
ATOM 1096 C CA . ILE A 1 148 ? 8.562 -10.615 -7.294 1 97.77 148 ILE A CA 1
ATOM 1097 C C . ILE A 1 148 ? 9.974 -10.838 -6.757 1 97.77 148 ILE A C 1
ATOM 1099 O O . ILE A 1 148 ? 10.357 -10.256 -5.739 1 97.77 148 ILE A O 1
ATOM 1103 N N . VAL A 1 149 ? 10.682 -11.659 -7.427 1 96.2 149 VAL A N 1
ATOM 1104 C CA . VAL A 1 149 ? 12.027 -11.99 -6.967 1 96.2 149 VAL A CA 1
ATOM 1105 C C . VAL A 1 149 ? 12.962 -12.137 -8.165 1 96.2 149 VAL A C 1
ATOM 1107 O O . VAL A 1 149 ? 12.517 -12.443 -9.274 1 96.2 149 VAL A O 1
ATOM 1110 N N . ALA A 1 150 ? 14.251 -11.914 -7.891 1 95.25 150 ALA A N 1
ATOM 1111 C CA . ALA A 1 150 ? 15.252 -12.113 -8.936 1 95.25 150 ALA A CA 1
ATOM 1112 C C . ALA A 1 150 ? 15.486 -13.599 -9.196 1 95.25 150 ALA A C 1
ATOM 1114 O O . ALA A 1 150 ? 15.767 -14 -10.327 1 95.25 150 ALA A O 1
ATOM 1115 N N . HIS A 1 151 ? 15.339 -14.375 -8.104 1 92.56 151 HIS A N 1
ATOM 1116 C CA . HIS A 1 151 ? 15.547 -15.816 -8.178 1 92.56 151 HIS A CA 1
ATOM 1117 C C . HIS A 1 151 ? 14.437 -16.572 -7.456 1 92.56 151 HIS A C 1
ATOM 1119 O O . HIS A 1 151 ? 13.976 -16.141 -6.396 1 92.56 151 HIS A O 1
ATOM 1125 N N . PRO A 1 152 ? 14.01 -17.634 -8 1 89.68 152 PRO A N 1
ATOM 1126 C CA . PRO A 1 152 ? 12.947 -18.411 -7.359 1 89.68 152 PRO A CA 1
ATOM 1127 C C . PRO A 1 152 ? 13.332 -18.901 -5.965 1 89.68 152 PRO A C 1
ATOM 1129 O O . PRO A 1 152 ? 14.441 -19.405 -5.769 1 89.68 152 PRO A O 1
ATOM 1132 N N . PRO A 1 153 ? 12.405 -18.692 -5.062 1 87 153 PRO A N 1
ATOM 1133 C CA . PRO A 1 153 ? 12.7 -19.221 -3.729 1 87 153 PRO A CA 1
ATOM 1134 C C . PRO A 1 153 ? 12.661 -20.747 -3.677 1 87 153 PRO A C 1
ATOM 1136 O O . PRO A 1 153 ? 11.842 -21.37 -4.356 1 87 153 PRO A O 1
ATOM 1139 N N . ARG A 1 154 ? 13.432 -21.38 -2.82 1 79.23 154 ARG A N 1
ATOM 1140 C CA . ARG A 1 154 ? 13.558 -22.833 -2.77 1 79.23 154 ARG A CA 1
ATOM 1141 C C . ARG A 1 154 ? 12.693 -23.42 -1.66 1 79.23 154 ARG A C 1
ATOM 1143 O O . ARG A 1 154 ? 12.364 -24.608 -1.685 1 79.23 154 ARG A O 1
ATOM 1150 N N . SER A 1 155 ? 12.288 -22.696 -0.73 1 78.68 155 SER A N 1
ATOM 1151 C CA . SER A 1 155 ? 11.647 -23.194 0.482 1 78.68 155 SER A CA 1
ATOM 1152 C C . SER A 1 155 ? 10.131 -23.253 0.322 1 78.68 155 SER A C 1
ATOM 1154 O O . SER A 1 155 ? 9.426 -23.725 1.216 1 78.68 155 SER A O 1
ATOM 1156 N N . VAL A 1 156 ? 9.654 -22.827 -0.864 1 82.74 156 VAL A N 1
ATOM 1157 C CA . VAL A 1 156 ? 8.216 -22.792 -1.112 1 82.74 156 VAL A CA 1
ATOM 1158 C C . VAL A 1 156 ? 7.92 -23.339 -2.506 1 82.74 156 VAL A C 1
ATOM 1160 O O . VAL A 1 156 ? 8.827 -23.488 -3.328 1 82.74 156 VAL A O 1
ATOM 1163 N N . HIS A 1 157 ? 6.729 -23.781 -2.687 1 83.58 157 HIS A N 1
ATOM 1164 C CA . HIS A 1 157 ? 6.311 -24.103 -4.047 1 83.58 157 HIS A CA 1
ATOM 1165 C C . HIS A 1 157 ? 6.242 -22.849 -4.913 1 83.58 157 HIS A C 1
ATOM 1167 O O . HIS A 1 157 ? 5.521 -21.903 -4.587 1 83.58 157 HIS A O 1
ATOM 1173 N N . TRP A 1 158 ? 6.975 -22.874 -5.905 1 88.57 158 TRP A N 1
ATOM 1174 C CA . TRP A 1 158 ? 7.156 -21.703 -6.757 1 88.57 158 TRP A CA 1
ATOM 1175 C C . TRP A 1 158 ? 6.582 -21.948 -8.149 1 88.57 158 TRP A C 1
ATOM 1177 O O . TRP A 1 158 ? 6.846 -22.985 -8.762 1 88.57 158 TRP A O 1
ATOM 1187 N N . ARG A 1 159 ? 5.79 -20.983 -8.648 1 88.22 159 ARG A N 1
ATOM 1188 C CA . ARG A 1 159 ? 5.323 -20.959 -10.03 1 88.22 159 ARG A CA 1
ATOM 1189 C C . ARG A 1 159 ? 5.579 -19.599 -10.671 1 88.22 159 ARG A C 1
ATOM 1191 O O . ARG A 1 159 ? 5.053 -18.582 -10.214 1 88.22 159 ARG A O 1
ATOM 1198 N N . ALA A 1 160 ? 6.297 -19.664 -11.743 1 93.26 160 ALA A N 1
ATOM 1199 C CA . ALA A 1 160 ? 6.555 -18.423 -12.469 1 93.26 160 ALA A CA 1
ATOM 1200 C C . ALA A 1 160 ? 5.321 -17.978 -13.249 1 93.26 160 ALA A C 1
ATOM 1202 O O . ALA A 1 160 ? 4.666 -18.791 -13.905 1 93.26 160 ALA A O 1
ATOM 1203 N N . LEU A 1 161 ? 4.997 -16.753 -13.165 1 95.18 161 LEU A N 1
ATOM 1204 C CA . LEU A 1 161 ? 3.82 -16.235 -13.855 1 95.18 161 LEU A CA 1
ATOM 1205 C C . LEU A 1 161 ? 4.222 -15.301 -14.991 1 95.18 161 LEU A C 1
ATOM 1207 O O . LEU A 1 161 ? 3.62 -15.33 -16.067 1 95.18 161 LEU A O 1
ATOM 1211 N N . ARG A 1 162 ? 5.248 -14.419 -14.724 1 94.46 162 ARG A N 1
ATOM 1212 C CA . ARG A 1 162 ? 5.6 -13.375 -15.681 1 94.46 162 ARG A CA 1
ATOM 1213 C C . ARG A 1 162 ? 7.011 -12.855 -15.429 1 94.46 162 ARG A C 1
ATOM 1215 O O . ARG A 1 162 ? 7.414 -12.67 -14.278 1 94.46 162 ARG A O 1
ATOM 1222 N N . SER A 1 163 ? 7.742 -12.697 -16.541 1 96.1 163 SER A N 1
ATOM 1223 C CA . SER A 1 163 ? 9.015 -11.991 -16.427 1 96.1 163 SER A CA 1
ATOM 1224 C C . SER A 1 163 ? 8.801 -10.495 -16.223 1 96.1 163 SER A C 1
ATOM 1226 O O . SER A 1 163 ? 7.902 -9.904 -16.824 1 96.1 163 SER A O 1
ATOM 1228 N N . VAL A 1 164 ? 9.599 -9.981 -15.385 1 96.75 164 VAL A N 1
ATOM 1229 C CA . VAL A 1 164 ? 9.526 -8.555 -15.087 1 96.75 164 VAL A CA 1
ATOM 1230 C C . VAL A 1 164 ? 10.906 -7.921 -15.249 1 96.75 164 VAL A C 1
ATOM 1232 O O . VAL A 1 164 ? 11.916 -8.51 -14.856 1 96.75 164 VAL A O 1
ATOM 1235 N N . ARG A 1 165 ? 10.963 -6.807 -15.933 1 97.25 165 ARG A N 1
ATOM 1236 C CA . ARG A 1 165 ? 12.2 -6.047 -16.085 1 97.25 165 ARG A CA 1
ATOM 1237 C C . ARG A 1 165 ? 12.071 -4.662 -15.46 1 97.25 165 ARG A C 1
ATOM 1239 O O . ARG A 1 165 ? 11.038 -4.005 -15.601 1 97.25 165 ARG A O 1
ATOM 1246 N N . TYR A 1 166 ? 13.095 -4.238 -14.753 1 97.7 166 TYR A N 1
ATOM 1247 C CA . TYR A 1 166 ? 13.119 -2.927 -14.116 1 97.7 166 TYR A CA 1
ATOM 1248 C C . TYR A 1 166 ? 14.176 -2.031 -14.751 1 97.7 166 TYR A C 1
ATOM 12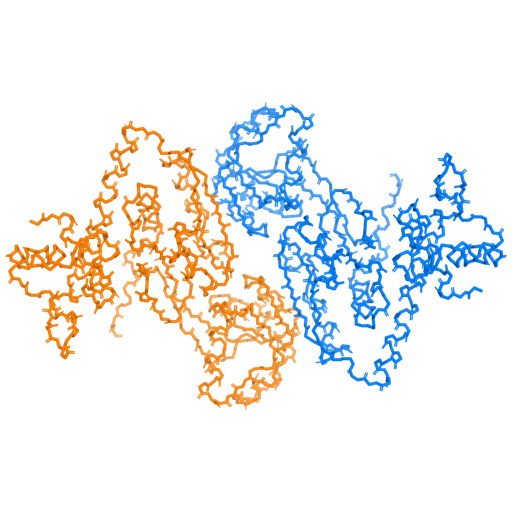50 O O . TYR A 1 166 ? 15.211 -2.515 -15.215 1 97.7 166 TYR A O 1
ATOM 1258 N N . ARG A 1 167 ? 13.87 -0.754 -14.777 1 97.06 167 ARG A N 1
ATOM 1259 C CA . ARG A 1 167 ? 14.754 0.284 -15.299 1 97.06 167 ARG A CA 1
ATOM 1260 C C . ARG A 1 167 ? 14.937 1.408 -14.284 1 97.06 167 ARG A C 1
ATOM 1262 O O . ARG A 1 167 ? 14.132 1.555 -13.362 1 97.06 167 ARG A O 1
ATOM 1269 N N . ILE A 1 168 ? 15.984 2.119 -14.47 1 96.41 168 ILE A N 1
ATOM 1270 C CA . ILE A 1 168 ? 16.229 3.278 -13.62 1 96.41 168 ILE A CA 1
ATOM 1271 C C . ILE A 1 168 ? 15.559 4.511 -14.222 1 96.41 168 ILE A C 1
ATOM 1273 O O . ILE A 1 168 ? 15.844 4.886 -15.362 1 96.41 168 ILE A O 1
ATOM 1277 N N . ALA A 1 169 ? 14.666 5.078 -13.505 1 96.6 169 ALA A N 1
ATOM 1278 C CA . ALA A 1 169 ? 14.025 6.334 -13.889 1 96.6 169 ALA A CA 1
ATOM 1279 C C . ALA A 1 169 ? 14.644 7.514 -13.146 1 96.6 169 ALA A C 1
ATOM 1281 O O . ALA A 1 169 ? 14.861 7.448 -11.933 1 96.6 169 ALA A O 1
ATOM 1282 N N . ILE A 1 170 ? 14.859 8.558 -13.814 1 95.26 170 ILE A N 1
ATOM 1283 C CA . ILE A 1 170 ? 15.527 9.745 -13.29 1 95.26 170 ILE A CA 1
ATOM 1284 C C . ILE A 1 170 ? 14.667 10.979 -13.555 1 95.26 170 ILE A C 1
ATOM 1286 O O . ILE A 1 170 ? 14.179 11.175 -14.671 1 95.26 170 ILE A O 1
ATOM 1290 N N . PRO A 1 171 ? 14.514 11.826 -12.545 1 94.58 171 PRO A N 1
ATOM 1291 C CA . PRO A 1 171 ? 13.753 13.057 -12.768 1 94.58 171 PRO A CA 1
ATOM 1292 C C . PRO A 1 171 ? 14.343 13.924 -13.877 1 94.58 171 PRO A C 1
ATOM 1294 O O . PRO A 1 171 ? 15.566 14.015 -14.01 1 94.58 171 PRO A O 1
ATOM 1297 N N . ARG A 1 172 ? 13.535 14.638 -14.528 1 91.51 172 ARG A N 1
ATOM 1298 C CA . ARG A 1 172 ? 13.932 15.438 -15.682 1 91.51 172 ARG A CA 1
ATOM 1299 C C . ARG A 1 172 ? 14.956 16.498 -15.287 1 91.51 172 ARG A C 1
ATOM 1301 O O . ARG A 1 172 ? 15.912 16.75 -16.024 1 91.51 172 ARG A O 1
ATOM 1308 N N . PRO A 1 173 ? 14.753 17.127 -14.169 1 87.81 173 PRO A N 1
ATOM 1309 C CA . PRO A 1 173 ? 15.707 18.177 -13.807 1 87.81 173 PRO A CA 1
ATOM 1310 C C . PRO A 1 173 ? 17.129 17.648 -13.636 1 87.81 173 PRO A C 1
ATOM 1312 O O . PRO A 1 173 ? 18.089 18.423 -13.674 1 87.81 173 PRO A O 1
ATOM 1315 N N . LEU A 1 174 ? 17.275 16.389 -13.496 1 86.83 174 LEU A N 1
ATOM 1316 C CA . LEU A 1 174 ? 18.599 15.81 -13.297 1 86.83 174 LEU A CA 1
ATOM 1317 C C . LEU A 1 174 ? 19.181 15.318 -14.618 1 86.83 174 LEU A C 1
ATOM 1319 O O . LEU A 1 174 ? 20.231 14.672 -14.637 1 86.83 174 LEU A O 1
ATOM 1323 N N . SER A 1 175 ? 18.532 15.561 -15.724 1 80.95 175 SER A N 1
ATOM 1324 C CA . SER A 1 175 ? 18.914 15.08 -17.048 1 80.95 175 SER A CA 1
ATOM 1325 C C . SER A 1 175 ? 20.339 15.498 -17.398 1 80.95 175 SER A C 1
ATOM 1327 O O . SER A 1 175 ? 21.078 14.736 -18.025 1 80.95 175 SER A O 1
ATOM 1329 N N . ALA A 1 176 ? 20.68 16.676 -17.044 1 77.77 176 ALA A N 1
ATOM 1330 C CA . ALA A 1 176 ? 21.993 17.216 -17.387 1 77.77 176 ALA A CA 1
ATOM 1331 C C . ALA A 1 176 ? 23.108 16.387 -16.756 1 77.77 176 ALA A C 1
ATOM 1333 O O . ALA A 1 176 ? 24.199 16.27 -17.321 1 77.77 176 ALA A O 1
ATOM 1334 N N . THR A 1 177 ? 22.793 15.885 -15.642 1 76.4 177 THR A N 1
ATOM 1335 C CA . THR A 1 177 ? 23.777 15.09 -14.915 1 76.4 177 THR A CA 1
ATOM 1336 C C . THR A 1 177 ? 24.002 13.747 -15.603 1 76.4 177 THR A C 1
ATOM 1338 O O . THR A 1 177 ? 25.019 13.089 -15.375 1 76.4 177 THR A O 1
ATOM 1341 N N . LEU A 1 178 ? 23.146 13.421 -16.469 1 76.89 178 LEU A N 1
ATOM 1342 C CA . LEU A 1 178 ? 23.177 12.089 -17.065 1 76.89 178 LEU A CA 1
ATOM 1343 C C . LEU A 1 178 ? 24.142 12.044 -18.244 1 76.89 178 LEU A C 1
ATOM 1345 O O . LEU A 1 178 ? 24.62 10.971 -18.62 1 76.89 178 LEU A O 1
ATOM 1349 N N . THR A 1 179 ? 24.333 13.244 -18.816 1 72.88 179 THR A N 1
ATOM 1350 C CA . THR A 1 179 ? 25.258 13.241 -19.944 1 72.88 179 THR A CA 1
ATOM 1351 C C . THR A 1 179 ? 26.615 12.68 -19.529 1 72.88 179 THR A C 1
ATOM 1353 O O . THR A 1 179 ? 27.296 13.254 -18.677 1 72.88 179 THR A O 1
ATOM 1356 N N . ARG A 1 180 ? 26.955 11.342 -19.79 1 77.33 180 ARG A N 1
ATOM 1357 C CA . ARG A 1 180 ? 28.212 10.633 -19.569 1 77.33 180 ARG A CA 1
ATOM 1358 C C . ARG A 1 180 ? 28.293 10.092 -18.146 1 77.33 180 ARG A C 1
ATOM 1360 O O . ARG A 1 180 ? 29.387 9.904 -17.609 1 77.33 180 ARG A O 1
ATOM 1367 N N . ALA A 1 181 ? 27.235 10.043 -17.494 1 85.64 181 ALA A N 1
ATOM 1368 C CA . ALA A 1 181 ? 27.259 9.611 -16.099 1 85.64 181 ALA A CA 1
ATOM 1369 C C . ALA A 1 181 ? 27.553 8.118 -15.992 1 85.64 181 ALA A C 1
ATOM 1371 O O . ALA A 1 181 ? 27.013 7.316 -16.759 1 85.64 181 ALA A O 1
ATOM 1372 N N . GLY A 1 182 ? 28.484 7.74 -15.157 1 90.67 182 GLY A N 1
ATOM 1373 C CA . GLY A 1 182 ? 28.733 6.352 -14.801 1 90.67 182 GLY A CA 1
ATOM 1374 C C . GLY A 1 182 ? 28 5.917 -13.546 1 90.67 182 GLY A C 1
ATOM 1375 O O . GLY A 1 182 ? 27.175 6.662 -13.013 1 90.67 182 GLY A O 1
ATOM 1376 N N . TRP A 1 183 ? 28.252 4.732 -13.19 1 93.01 183 TRP A N 1
ATOM 1377 C CA . TRP A 1 183 ? 27.571 4.13 -12.049 1 93.01 183 TRP A CA 1
ATOM 1378 C C . TRP A 1 183 ? 27.84 4.922 -10.774 1 93.01 183 TRP A C 1
ATOM 1380 O O . TRP A 1 183 ? 26.961 5.051 -9.918 1 93.01 183 TRP A O 1
ATOM 1390 N N . ARG A 1 184 ? 29.021 5.49 -10.629 1 92.19 184 ARG A N 1
ATOM 1391 C CA . ARG A 1 184 ? 29.37 6.26 -9.439 1 92.19 184 ARG A CA 1
ATOM 1392 C C . ARG A 1 184 ? 28.541 7.536 -9.35 1 92.19 184 ARG A C 1
ATOM 1394 O O . ARG A 1 184 ? 28.073 7.904 -8.27 1 92.19 184 ARG A O 1
ATOM 1401 N N . ASP A 1 185 ? 28.346 8.146 -10.471 1 93.02 185 ASP A N 1
ATOM 1402 C CA . ASP A 1 185 ? 27.541 9.362 -10.526 1 93.02 185 ASP A CA 1
ATOM 1403 C C . ASP A 1 185 ? 26.078 9.067 -10.205 1 93.02 185 ASP A C 1
ATOM 1405 O O . ASP A 1 185 ? 25.442 9.804 -9.448 1 93.02 185 ASP A O 1
ATOM 1409 N N . ILE A 1 186 ? 25.611 7.962 -10.718 1 93.57 186 ILE A N 1
ATOM 1410 C CA . ILE A 1 186 ? 24.213 7.578 -10.562 1 93.57 186 ILE A CA 1
ATOM 1411 C C . ILE A 1 186 ? 23.938 7.211 -9.105 1 93.57 186 ILE A C 1
ATOM 1413 O O . ILE A 1 186 ? 22.874 7.528 -8.568 1 93.57 186 ILE A O 1
ATOM 1417 N N . ALA A 1 187 ? 24.91 6.617 -8.467 1 92.98 187 ALA A N 1
ATOM 1418 C CA . ALA A 1 187 ? 24.769 6.181 -7.08 1 92.98 187 ALA A CA 1
ATOM 1419 C C . ALA A 1 187 ? 24.626 7.375 -6.141 1 92.98 187 ALA A C 1
ATOM 1421 O O . ALA A 1 187 ? 23.989 7.274 -5.09 1 92.98 187 ALA A O 1
ATOM 1422 N N . GLN A 1 188 ? 25.118 8.514 -6.574 1 90.6 188 GLN A N 1
ATOM 1423 C CA . GLN A 1 188 ? 25.161 9.687 -5.707 1 90.6 188 GLN A CA 1
ATOM 1424 C C . GLN A 1 188 ? 23.882 10.51 -5.831 1 90.6 188 GLN A C 1
ATOM 1426 O O . GLN A 1 188 ? 23.625 11.395 -5.012 1 90.6 188 GLN A O 1
ATOM 1431 N N . LEU A 1 189 ? 23.122 10.186 -6.824 1 91.84 189 LEU A N 1
ATOM 1432 C CA . LEU A 1 189 ? 21.834 10.856 -6.961 1 91.84 189 LEU A CA 1
ATOM 1433 C C . LEU A 1 189 ? 20.892 10.462 -5.828 1 91.84 189 LEU A C 1
ATOM 1435 O O . LEU A 1 189 ? 21.106 9.446 -5.163 1 91.84 189 LEU A O 1
ATOM 1439 N N . PRO A 1 190 ? 19.898 11.334 -5.557 1 92.11 190 PRO A N 1
ATOM 1440 C CA . PRO A 1 190 ? 18.916 10.941 -4.544 1 92.11 190 PRO A CA 1
ATOM 1441 C C . PRO A 1 190 ? 18.03 9.784 -4.998 1 92.11 190 PRO A C 1
ATOM 1443 O O . PRO A 1 190 ? 17.479 9.82 -6.101 1 92.11 190 PRO A O 1
ATOM 1446 N N . TRP A 1 191 ? 17.891 8.748 -4.11 1 94.39 191 TRP A N 1
ATOM 1447 C CA . TRP A 1 191 ? 17.149 7.554 -4.5 1 94.39 191 TRP A CA 1
ATOM 1448 C C . TRP A 1 191 ? 15.925 7.359 -3.612 1 94.39 191 TRP A C 1
ATOM 1450 O O . TRP A 1 191 ? 15.99 7.572 -2.399 1 94.39 191 TRP A O 1
ATOM 1460 N N . LEU A 1 192 ? 14.861 7.034 -4.303 1 95.81 192 LEU A N 1
ATOM 1461 C CA . LEU A 1 192 ? 13.662 6.503 -3.664 1 95.81 192 LEU A CA 1
ATOM 1462 C C . LEU A 1 192 ? 13.712 4.98 -3.595 1 95.81 192 LEU A C 1
ATOM 1464 O O . LEU A 1 192 ? 13.935 4.315 -4.61 1 95.81 192 LEU A O 1
ATOM 1468 N N . ASP A 1 193 ? 13.532 4.428 -2.425 1 95.07 193 ASP A N 1
ATOM 1469 C CA . ASP A 1 193 ? 13.636 2.986 -2.225 1 95.07 193 ASP A CA 1
ATOM 1470 C C . ASP A 1 193 ? 12.411 2.444 -1.492 1 95.07 193 ASP A C 1
ATOM 1472 O O . ASP A 1 193 ? 11.582 3.214 -1.003 1 95.07 193 ASP A O 1
ATOM 1476 N N . GLY A 1 194 ? 12.148 1.169 -1.616 1 94.7 194 GLY A N 1
ATOM 1477 C CA . GLY A 1 194 ? 11.137 0.498 -0.814 1 94.7 19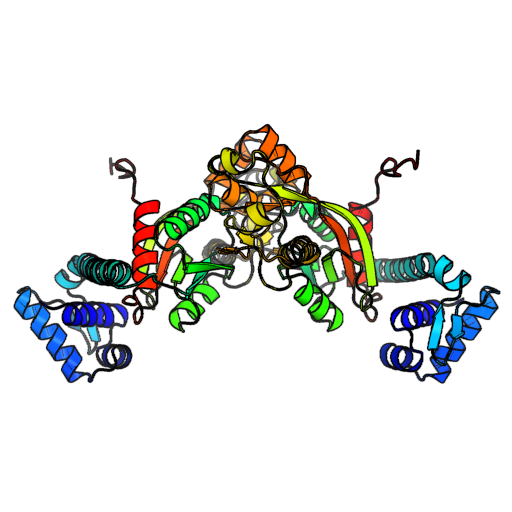4 GLY A CA 1
ATOM 1478 C C . GLY A 1 194 ? 11.656 0.033 0.533 1 94.7 194 GLY A C 1
ATOM 1479 O O . GLY A 1 194 ? 12.836 0.207 0.844 1 94.7 194 GLY A O 1
ATOM 1480 N N . PRO A 1 195 ? 10.75 -0.531 1.314 1 91.09 195 PRO A N 1
ATOM 1481 C CA . PRO A 1 195 ? 11.184 -1.073 2.604 1 91.09 195 PRO A CA 1
ATOM 1482 C C . PRO A 1 195 ? 12.188 -2.214 2.457 1 91.09 195 PRO A C 1
ATOM 1484 O O . PRO A 1 195 ? 12.246 -2.858 1.407 1 91.09 195 PRO A O 1
ATOM 1487 N N . ALA A 1 196 ? 12.911 -2.417 3.566 1 90.65 196 ALA A N 1
ATOM 1488 C CA . ALA A 1 196 ? 13.869 -3.519 3.584 1 90.65 196 ALA A CA 1
ATOM 1489 C C . ALA A 1 196 ? 13.187 -4.844 3.255 1 90.65 196 ALA A C 1
ATOM 1491 O O . ALA A 1 196 ? 12.096 -5.129 3.754 1 90.65 196 ALA A O 1
ATOM 1492 N N . GLY A 1 197 ? 13.775 -5.544 2.371 1 93.04 197 GLY A N 1
ATOM 1493 C CA . GLY A 1 197 ? 13.258 -6.858 2.024 1 93.04 197 GLY A CA 1
ATOM 1494 C C . GLY A 1 197 ? 12.284 -6.828 0.862 1 93.04 197 GLY A C 1
ATOM 1495 O O . GLY A 1 197 ? 11.869 -7.877 0.366 1 93.04 197 GLY A O 1
ATOM 1496 N N . SER A 1 198 ? 11.868 -5.654 0.44 1 95.92 198 SER A N 1
ATOM 1497 C CA . SER A 1 198 ? 10.997 -5.565 -0.727 1 95.92 198 SER A CA 1
ATOM 1498 C C . SER A 1 198 ? 11.753 -5.901 -2.009 1 95.92 198 SER A C 1
ATOM 1500 O O . SER A 1 198 ? 12.985 -5.88 -2.032 1 95.92 198 SER A O 1
ATOM 1502 N N . HIS A 1 199 ? 11.054 -6.209 -3.062 1 95.64 199 HIS A N 1
ATOM 1503 C CA . HIS A 1 199 ? 11.698 -6.581 -4.317 1 95.64 199 HIS A CA 1
ATOM 1504 C C . HIS A 1 199 ? 12.481 -5.412 -4.903 1 95.64 199 HIS A C 1
ATOM 1506 O O . HIS A 1 199 ? 13.595 -5.592 -5.402 1 95.64 199 HIS A O 1
ATOM 1512 N N . SER A 1 200 ? 11.932 -4.216 -4.803 1 94.91 200 SER A N 1
ATOM 1513 C CA . SER A 1 200 ? 12.64 -3.054 -5.331 1 94.91 200 SER A CA 1
ATOM 1514 C C . SER A 1 200 ? 13.921 -2.785 -4.55 1 94.91 200 SER A C 1
ATOM 1516 O O . SER A 1 200 ? 14.952 -2.447 -5.135 1 94.91 200 SER A O 1
ATOM 1518 N N . HIS A 1 201 ? 13.834 -2.933 -3.195 1 95.67 201 HIS A N 1
ATOM 1519 C CA . HIS A 1 201 ? 15 -2.743 -2.34 1 95.67 201 HIS A CA 1
ATOM 1520 C C . HIS A 1 201 ? 16.108 -3.73 -2.692 1 95.67 201 HIS A C 1
ATOM 1522 O O . HIS A 1 201 ? 17.268 -3.34 -2.843 1 95.67 201 HIS A O 1
ATOM 1528 N N . LEU A 1 202 ? 15.766 -4.983 -2.835 1 95.17 202 LEU A N 1
ATOM 1529 C CA . LEU A 1 202 ? 16.737 -6.037 -3.109 1 95.17 202 LEU A CA 1
ATOM 1530 C C . LEU A 1 202 ? 17.341 -5.872 -4.499 1 95.17 202 LEU A C 1
ATOM 1532 O O . LEU A 1 202 ? 18.553 -6.02 -4.676 1 95.17 202 LEU A O 1
ATOM 1536 N N . LEU A 1 203 ? 16.535 -5.535 -5.477 1 96.59 203 LEU A N 1
ATOM 1537 C CA . LEU A 1 203 ? 17.009 -5.344 -6.843 1 96.59 203 LEU A CA 1
ATOM 1538 C C . LEU A 1 203 ? 17.941 -4.14 -6.932 1 96.59 203 LEU A C 1
ATOM 1540 O O . LEU A 1 203 ? 18.973 -4.197 -7.604 1 96.59 203 LEU A O 1
ATOM 1544 N N . LEU A 1 204 ? 17.522 -3.098 -6.27 1 96.2 204 LEU A N 1
ATOM 1545 C CA . LEU A 1 204 ? 18.32 -1.876 -6.276 1 96.2 204 LEU A CA 1
ATOM 1546 C C . LEU A 1 204 ? 19.69 -2.119 -5.651 1 96.2 204 LEU A C 1
ATOM 1548 O O . LEU A 1 204 ? 20.712 -1.72 -6.213 1 96.2 204 LEU A O 1
ATOM 1552 N N . ARG A 1 205 ? 19.7 -2.751 -4.545 1 93.77 205 ARG A N 1
ATOM 1553 C CA . ARG A 1 205 ? 20.949 -3.045 -3.849 1 93.77 205 ARG A CA 1
ATOM 1554 C C . ARG A 1 205 ? 21.853 -3.933 -4.698 1 93.77 205 ARG A C 1
ATOM 1556 O O . ARG A 1 205 ? 23.047 -3.661 -4.834 1 93.77 205 ARG A O 1
ATOM 1563 N N . ASP A 1 206 ? 21.292 -4.963 -5.22 1 94.63 206 ASP A N 1
ATOM 1564 C CA . ASP A 1 206 ? 22.059 -5.889 -6.048 1 94.63 206 ASP A CA 1
ATOM 1565 C C . ASP A 1 206 ? 22.69 -5.168 -7.237 1 94.63 206 ASP A C 1
ATOM 1567 O O . ASP A 1 206 ? 23.846 -5.422 -7.581 1 94.63 206 ASP A O 1
ATOM 1571 N N . MET A 1 207 ? 21.951 -4.332 -7.825 1 94.75 207 MET A N 1
ATOM 1572 C CA . MET A 1 207 ? 22.382 -3.603 -9.014 1 94.75 207 MET A CA 1
ATOM 1573 C C . MET A 1 207 ? 23.614 -2.756 -8.716 1 94.75 207 MET A C 1
ATOM 1575 O O . MET A 1 207 ? 24.545 -2.702 -9.523 1 94.75 207 MET A O 1
ATOM 1579 N N . PHE A 1 208 ? 23.638 -2.104 -7.594 1 95.57 208 PHE A N 1
ATOM 1580 C CA . PHE A 1 208 ? 24.748 -1.217 -7.263 1 95.57 208 PHE A CA 1
ATOM 1581 C C . PHE A 1 208 ? 25.899 -2 -6.643 1 95.57 208 PHE A C 1
ATOM 1583 O O . PHE A 1 208 ? 27.068 -1.677 -6.868 1 95.57 208 PHE A O 1
ATOM 1590 N N . GLU A 1 209 ? 25.575 -2.995 -5.882 1 92.6 209 GLU A N 1
ATOM 1591 C CA . GLU A 1 209 ? 26.602 -3.802 -5.229 1 92.6 209 GLU A CA 1
ATOM 1592 C C . GLU A 1 209 ? 27.517 -4.465 -6.255 1 92.6 209 GLU A C 1
ATOM 1594 O O . GLU A 1 209 ? 28.709 -4.651 -6.002 1 92.6 209 GLU A O 1
ATOM 1599 N N . ARG A 1 210 ? 27.008 -4.838 -7.353 1 93.32 210 ARG A N 1
ATOM 1600 C CA . ARG A 1 210 ? 27.781 -5.44 -8.434 1 93.32 210 ARG A CA 1
ATOM 1601 C C . ARG A 1 210 ? 28.911 -4.518 -8.879 1 93.32 210 ARG A C 1
ATOM 1603 O O . ARG A 1 210 ? 29.898 -4.972 -9.462 1 93.32 210 ARG A O 1
ATOM 1610 N N . HIS A 1 211 ? 28.786 -3.232 -8.576 1 93.24 211 HIS A N 1
ATOM 1611 C CA . HIS A 1 211 ? 29.789 -2.238 -8.942 1 93.24 211 HIS A CA 1
ATOM 1612 C C . HIS A 1 211 ? 30.519 -1.713 -7.711 1 93.24 211 HIS A C 1
ATOM 1614 O O . HIS A 1 211 ? 31.195 -0.684 -7.778 1 93.24 211 HIS A O 1
ATOM 1620 N N . GLY A 1 212 ? 30.235 -2.376 -6.58 1 94 212 GLY A N 1
ATOM 1621 C CA . GLY A 1 212 ? 30.874 -1.968 -5.339 1 94 212 GLY A CA 1
ATOM 1622 C C . GLY A 1 212 ? 30.341 -0.655 -4.798 1 94 212 GLY A C 1
ATOM 1623 O O . GLY A 1 212 ? 31.061 0.081 -4.119 1 94 212 GLY A O 1
ATOM 1624 N N . LEU A 1 213 ? 29.116 -0.291 -5.172 1 95.21 213 LEU A N 1
ATOM 1625 C CA . LEU A 1 213 ? 28.526 0.992 -4.804 1 95.21 213 LEU A CA 1
ATOM 1626 C C . LEU A 1 213 ? 27.263 0.791 -3.974 1 95.21 213 LEU A C 1
ATOM 1628 O O . LEU A 1 213 ? 26.769 -0.332 -3.848 1 95.21 213 LEU A O 1
ATOM 1632 N N . ALA A 1 214 ? 26.822 1.893 -3.342 1 94.06 214 ALA A N 1
ATOM 1633 C CA . ALA A 1 214 ? 25.541 1.966 -2.644 1 94.06 214 ALA A CA 1
ATOM 1634 C C . ALA A 1 214 ? 24.77 3.222 -3.041 1 94.06 214 ALA A C 1
ATOM 1636 O O . ALA A 1 214 ? 25.349 4.306 -3.143 1 94.06 214 ALA A O 1
ATOM 1637 N N . PRO A 1 215 ? 23.531 3.033 -3.29 1 94.49 215 PRO A N 1
ATOM 1638 C CA . PRO A 1 215 ? 22.753 4.224 -3.64 1 94.49 215 PRO A CA 1
ATOM 1639 C C . PRO A 1 215 ? 22.523 5.15 -2.448 1 94.49 215 PRO A C 1
ATOM 1641 O O . PRO A 1 215 ? 22.376 4.681 -1.316 1 94.49 215 PRO A O 1
ATOM 1644 N N . ARG A 1 216 ? 22.5 6.428 -2.659 1 91.06 216 ARG A N 1
ATOM 1645 C CA . ARG A 1 216 ? 22.152 7.407 -1.634 1 91.06 216 ARG A CA 1
ATOM 1646 C C . ARG A 1 216 ? 20.64 7.509 -1.465 1 91.06 216 ARG A C 1
ATOM 1648 O O . ARG A 1 216 ? 19.992 8.333 -2.114 1 91.06 216 ARG A O 1
ATOM 1655 N N . VAL A 1 217 ? 20.116 6.751 -0.58 1 91.67 217 VAL A N 1
ATOM 1656 C CA . VAL A 1 217 ? 18.671 6.702 -0.384 1 91.67 217 VAL A CA 1
ATOM 1657 C C . VAL A 1 217 ? 18.221 7.899 0.45 1 91.67 217 VAL A C 1
ATOM 1659 O O . VAL A 1 217 ? 18.723 8.118 1.555 1 91.67 217 VAL A O 1
ATOM 1662 N N . VAL A 1 218 ? 17.266 8.653 -0.081 1 90.1 218 VAL A N 1
ATOM 1663 C CA . VAL A 1 218 ? 16.801 9.846 0.618 1 90.1 218 VAL A CA 1
ATOM 1664 C C . VAL A 1 218 ? 15.381 9.623 1.133 1 90.1 218 VAL A C 1
ATOM 1666 O O . VAL A 1 218 ? 14.893 10.381 1.975 1 90.1 218 VAL A O 1
ATOM 1669 N N . MET A 1 219 ? 14.744 8.579 0.599 1 92.99 219 MET A N 1
ATOM 1670 C CA . MET A 1 219 ? 13.377 8.27 1.008 1 92.99 219 MET A CA 1
ATOM 1671 C C . MET A 1 219 ? 13.088 6.78 0.861 1 92.99 219 MET A C 1
ATOM 1673 O O . MET A 1 219 ? 13.511 6.155 -0.113 1 92.99 219 MET A O 1
ATOM 1677 N N . ARG A 1 220 ? 12.439 6.243 1.82 1 93.38 220 ARG A N 1
ATOM 1678 C CA . ARG A 1 220 ? 11.871 4.9 1.751 1 93.38 220 ARG A CA 1
ATOM 1679 C C . ARG A 1 220 ? 10.349 4.944 1.836 1 93.38 220 ARG A C 1
ATOM 1681 O O . ARG A 1 220 ? 9.791 5.555 2.75 1 93.38 220 ARG A O 1
ATOM 1688 N N . ASN A 1 221 ? 9.784 4.315 0.842 1 92.21 221 ASN A N 1
ATOM 1689 C CA . ASN A 1 221 ? 8.334 4.398 0.706 1 92.21 221 ASN A CA 1
ATOM 1690 C C . ASN A 1 221 ? 7.699 3.014 0.618 1 92.21 221 ASN A C 1
ATOM 1692 O O . ASN A 1 221 ? 8.114 2.185 -0.195 1 92.21 221 ASN A O 1
ATOM 1696 N N . ASP A 1 222 ? 6.623 2.792 1.368 1 90.99 222 ASP A N 1
ATOM 1697 C CA . ASP A 1 222 ? 5.906 1.521 1.349 1 90.99 222 ASP A CA 1
ATOM 1698 C C . ASP A 1 222 ? 5.197 1.31 0.013 1 90.99 222 ASP A C 1
ATOM 1700 O O . ASP A 1 222 ? 5.018 0.172 -0.427 1 90.99 222 ASP A O 1
ATOM 1704 N N . ASP A 1 223 ? 4.767 2.377 -0.555 1 88.93 223 ASP A N 1
ATOM 1705 C CA . ASP A 1 223 ? 3.992 2.296 -1.789 1 88.93 223 ASP A CA 1
ATOM 1706 C C . ASP A 1 223 ? 4.906 2.266 -3.012 1 88.93 223 ASP A C 1
ATOM 1708 O O . ASP A 1 223 ? 5.149 3.3 -3.637 1 88.93 223 ASP A O 1
ATOM 1712 N N . GLN A 1 224 ? 5.265 1.132 -3.412 1 90.3 224 GLN A N 1
ATOM 1713 C CA . GLN A 1 224 ? 6.134 0.969 -4.573 1 90.3 224 GLN A CA 1
ATOM 1714 C C . GLN A 1 224 ? 5.339 1.053 -5.872 1 90.3 224 GLN A C 1
ATOM 1716 O O . GLN A 1 224 ? 5.901 1.328 -6.934 1 90.3 224 GLN A O 1
ATOM 1721 N N . ALA A 1 225 ? 4.092 0.798 -5.772 1 90.12 225 ALA A N 1
ATOM 1722 C CA . ALA A 1 225 ? 3.225 0.763 -6.947 1 90.12 225 ALA A CA 1
ATOM 1723 C C . ALA A 1 225 ? 3.164 2.129 -7.624 1 90.12 225 ALA A C 1
ATOM 1725 O O . ALA A 1 225 ? 2.921 2.221 -8.829 1 90.12 225 ALA A O 1
ATOM 1726 N N . ASN A 1 226 ? 3.48 3.155 -6.889 1 90.68 226 ASN A N 1
ATOM 1727 C CA . ASN A 1 226 ? 3.291 4.498 -7.427 1 90.68 226 ASN A CA 1
ATOM 1728 C C . ASN A 1 226 ? 4.577 5.317 -7.355 1 90.68 226 ASN A C 1
ATOM 1730 O O . ASN A 1 226 ? 4.531 6.544 -7.259 1 90.68 226 ASN A O 1
ATOM 1734 N N . MET A 1 227 ? 5.651 4.695 -7.404 1 93.86 227 MET A N 1
ATOM 1735 C CA . MET A 1 227 ? 6.945 5.368 -7.321 1 93.86 227 MET A CA 1
ATOM 1736 C C . MET A 1 227 ? 7.149 6.302 -8.509 1 93.86 227 MET A C 1
ATOM 1738 O O . MET A 1 227 ? 7.861 7.302 -8.402 1 93.86 227 MET A O 1
ATOM 1742 N N . ASP A 1 228 ? 6.547 5.987 -9.621 1 95.04 228 ASP A N 1
ATOM 1743 C CA . ASP A 1 228 ? 6.672 6.819 -10.814 1 95.04 228 ASP A CA 1
ATOM 1744 C C . ASP A 1 228 ? 6.168 8.236 -10.551 1 95.04 228 ASP A C 1
ATOM 1746 O O . ASP A 1 228 ? 6.741 9.207 -11.049 1 95.04 228 ASP A O 1
ATOM 1750 N N . ALA A 1 229 ? 5.138 8.356 -9.767 1 92.99 229 ALA A N 1
ATOM 1751 C CA . ALA A 1 229 ? 4.591 9.666 -9.424 1 92.99 229 ALA A CA 1
ATOM 1752 C C . ALA A 1 229 ? 5.606 10.497 -8.644 1 92.99 229 ALA A C 1
ATOM 1754 O O . ALA A 1 229 ? 5.696 11.713 -8.83 1 92.99 229 ALA A O 1
ATOM 1755 N N . MET A 1 230 ? 6.331 9.845 -7.801 1 93.21 230 MET A N 1
ATOM 1756 C CA . MET A 1 230 ? 7.34 10.528 -6.997 1 93.21 230 MET A CA 1
ATOM 1757 C C . MET A 1 230 ? 8.511 10.981 -7.862 1 93.21 230 MET A C 1
ATOM 1759 O O . MET A 1 230 ? 9.038 12.079 -7.676 1 93.21 230 MET A O 1
ATOM 1763 N N . VAL A 1 231 ? 8.879 10.142 -8.808 1 95.34 231 VAL A N 1
ATOM 1764 C CA . VAL A 1 231 ? 9.951 10.506 -9.728 1 95.34 231 VAL A CA 1
ATOM 1765 C C . VAL A 1 231 ? 9.527 11.71 -10.567 1 95.34 231 VAL A C 1
ATOM 1767 O O . VAL A 1 231 ? 10.298 12.656 -10.74 1 95.34 231 VAL A O 1
ATOM 1770 N N . ARG A 1 232 ? 8.311 11.641 -11.057 1 94.32 232 ARG A N 1
ATOM 1771 C CA . ARG A 1 232 ? 7.761 12.719 -11.873 1 94.32 232 ARG A CA 1
ATOM 1772 C C . ARG A 1 232 ? 7.774 14.041 -11.114 1 94.32 232 ARG A C 1
ATOM 1774 O O . ARG A 1 232 ? 8.012 15.098 -11.703 1 94.32 232 ARG A O 1
ATOM 1781 N N . ALA A 1 233 ? 7.584 13.959 -9.836 1 90.9 233 ALA A N 1
ATOM 1782 C CA . ALA A 1 233 ? 7.533 15.149 -8.991 1 90.9 233 ALA A CA 1
ATOM 1783 C C . ALA A 1 233 ? 8.937 15.648 -8.659 1 90.9 233 ALA A C 1
ATOM 1785 O O . ALA A 1 233 ? 9.097 16.674 -7.995 1 90.9 233 ALA A O 1
ATOM 1786 N N . GLY A 1 234 ? 9.927 14.879 -9.062 1 91.15 234 GLY A N 1
ATOM 1787 C CA . GLY A 1 234 ? 11.303 15.312 -8.88 1 91.15 234 GLY A CA 1
ATOM 1788 C C . GLY A 1 234 ? 11.887 14.897 -7.543 1 91.15 234 GLY A C 1
ATOM 1789 O O . GLY A 1 234 ? 12.921 15.421 -7.122 1 91.15 234 GLY A O 1
ATOM 1790 N N . ALA A 1 235 ? 11.279 13.937 -6.863 1 90.58 235 ALA A N 1
ATOM 1791 C CA . ALA A 1 235 ? 11.683 13.564 -5.51 1 90.58 235 ALA A CA 1
ATOM 1792 C C . ALA A 1 235 ? 12.986 12.77 -5.526 1 90.58 235 ALA A C 1
ATOM 1794 O O . ALA A 1 235 ? 13.727 12.76 -4.54 1 90.58 235 ALA A O 1
ATOM 1795 N N . GLY A 1 236 ? 13.218 12.079 -6.61 1 93.63 236 GLY A N 1
ATOM 1796 C CA . GLY A 1 236 ? 14.429 11.282 -6.719 1 93.63 236 GLY A CA 1
ATOM 1797 C C . GLY A 1 236 ? 14.339 10.203 -7.782 1 93.63 236 GLY A C 1
ATOM 1798 O O . GLY A 1 236 ? 13.332 10.099 -8.485 1 93.63 236 GLY A O 1
ATOM 1799 N N . CYS A 1 237 ? 15.425 9.389 -7.871 1 95.22 237 CYS A N 1
ATOM 1800 C CA . CYS A 1 237 ? 15.49 8.269 -8.804 1 95.22 237 CYS A CA 1
ATOM 1801 C C . CYS A 1 237 ? 14.841 7.025 -8.208 1 95.22 237 CYS A C 1
ATOM 1803 O O . CYS A 1 237 ? 14.771 6.88 -6.986 1 95.22 237 CYS A O 1
ATOM 1805 N N . ALA A 1 238 ? 14.364 6.185 -9.077 1 96.72 238 ALA A N 1
ATOM 1806 C CA . ALA A 1 238 ? 13.762 4.947 -8.589 1 96.72 238 ALA A CA 1
ATOM 1807 C C . ALA A 1 238 ? 13.866 3.837 -9.631 1 96.72 238 ALA A C 1
ATOM 1809 O O . ALA A 1 238 ? 14.118 4.105 -10.809 1 96.72 238 ALA A O 1
ATOM 1810 N N . LEU A 1 239 ? 13.782 2.633 -9.17 1 96.78 239 LEU A N 1
ATOM 1811 C CA . LEU A 1 239 ? 13.558 1.494 -10.055 1 96.78 239 LEU A CA 1
ATOM 1812 C C . LEU A 1 239 ? 12.079 1.358 -10.401 1 96.78 239 LEU A C 1
ATOM 1814 O O . LEU A 1 239 ? 11.23 1.306 -9.508 1 96.78 239 LEU A O 1
ATOM 1818 N N . LEU A 1 240 ? 11.808 1.357 -11.652 1 97.36 240 LEU A N 1
ATOM 1819 C CA . LEU A 1 240 ? 10.441 1.18 -12.131 1 97.36 240 LEU A CA 1
ATOM 1820 C C . LEU A 1 240 ? 10.349 -0.007 -13.083 1 97.36 240 LEU A C 1
ATOM 1822 O O . LEU A 1 240 ? 11.307 -0.312 -13.798 1 97.36 240 LEU A O 1
ATOM 1826 N N . ARG A 1 241 ? 9.223 -0.673 -13.028 1 96.9 241 ARG A N 1
ATOM 1827 C CA . ARG A 1 241 ? 9.001 -1.668 -14.072 1 96.9 241 ARG A CA 1
ATOM 1828 C C . ARG A 1 241 ? 9.192 -1.059 -15.458 1 96.9 241 ARG A C 1
ATOM 1830 O O . ARG A 1 241 ? 8.788 0.079 -15.703 1 96.9 241 ARG A O 1
ATOM 1837 N N . GLU A 1 242 ? 9.651 -1.797 -16.358 1 96.78 242 GLU A N 1
ATOM 1838 C CA . GLU A 1 242 ? 10.043 -1.297 -17.672 1 96.78 242 GLU A CA 1
ATOM 1839 C C . GLU A 1 242 ? 8.865 -0.643 -18.389 1 96.78 242 GLU A C 1
ATOM 1841 O O . GLU A 1 242 ? 9.006 0.432 -18.974 1 96.78 242 GLU A O 1
ATOM 1846 N N . GLU A 1 243 ? 7.688 -1.271 -18.351 1 96.14 243 GLU A N 1
ATOM 1847 C CA . GLU A 1 243 ? 6.512 -0.72 -19.018 1 96.14 243 GLU A CA 1
ATOM 1848 C C . GLU A 1 243 ? 6.176 0.67 -18.485 1 96.14 243 GLU A C 1
ATOM 1850 O O . GLU A 1 243 ? 5.879 1.582 -19.259 1 96.14 243 GLU A O 1
ATOM 1855 N N . THR A 1 244 ? 6.263 0.807 -17.182 1 96.21 244 THR A N 1
ATOM 1856 C CA . THR A 1 244 ? 5.983 2.086 -16.54 1 96.21 244 THR A CA 1
ATOM 1857 C C . THR A 1 244 ? 7.073 3.104 -16.865 1 96.21 244 THR A C 1
ATOM 1859 O O . THR A 1 244 ? 6.778 4.267 -17.149 1 96.21 244 THR A O 1
ATOM 1862 N N . ALA A 1 245 ? 8.286 2.674 -16.802 1 96.62 245 ALA A N 1
ATOM 1863 C CA . ALA A 1 245 ? 9.429 3.544 -17.069 1 96.62 245 ALA A CA 1
ATOM 1864 C C . ALA A 1 245 ? 9.381 4.09 -18.494 1 96.62 245 ALA A C 1
ATOM 1866 O O . ALA A 1 245 ? 9.524 5.296 -18.708 1 96.62 245 ALA A O 1
ATOM 1867 N N . LEU A 1 246 ? 9.165 3.212 -19.447 1 95.96 246 LEU A N 1
ATOM 1868 C CA . LEU A 1 246 ? 9.19 3.61 -20.85 1 95.96 246 LEU A CA 1
ATOM 1869 C C . LEU A 1 246 ? 7.99 4.49 -21.186 1 95.96 246 LEU A C 1
ATOM 1871 O O . LEU A 1 246 ? 8.114 5.452 -21.948 1 95.96 246 LEU A O 1
ATOM 1875 N N . SER A 1 247 ? 6.835 4.167 -20.638 1 96.47 247 SER A N 1
ATOM 1876 C CA . SER A 1 247 ? 5.651 4.996 -20.845 1 96.47 247 SER A CA 1
ATOM 1877 C C . SER A 1 247 ? 5.855 6.4 -20.287 1 96.47 247 SER A C 1
ATOM 1879 O O . SER A 1 247 ? 5.503 7.388 -20.935 1 96.47 247 SER A O 1
ATOM 1881 N N . GLY A 1 248 ? 6.399 6.455 -19.061 1 96.11 248 GLY A N 1
ATOM 1882 C CA . GLY A 1 248 ? 6.669 7.753 -18.462 1 96.11 248 GLY A CA 1
ATOM 1883 C C . GLY A 1 248 ? 7.704 8.558 -19.225 1 96.11 248 GLY A C 1
ATOM 1884 O O . GLY A 1 248 ? 7.577 9.777 -19.356 1 96.11 248 GLY A O 1
ATOM 1885 N N . ALA A 1 249 ? 8.671 7.888 -19.72 1 94.81 249 ALA A N 1
ATOM 1886 C CA . ALA A 1 249 ? 9.686 8.562 -20.525 1 94.81 249 ALA A CA 1
ATOM 1887 C C . ALA A 1 249 ? 9.087 9.109 -21.817 1 94.81 249 ALA A C 1
ATOM 1889 O O . ALA A 1 249 ? 9.396 10.231 -22.226 1 94.81 249 ALA A O 1
ATOM 1890 N N . ALA A 1 250 ? 8.279 8.36 -22.468 1 96.28 250 ALA A N 1
ATOM 1891 C CA . ALA A 1 250 ? 7.626 8.767 -23.71 1 96.28 250 ALA A CA 1
ATOM 1892 C C . ALA A 1 250 ? 6.737 9.987 -23.488 1 96.28 250 ALA A C 1
ATOM 1894 O O . ALA A 1 250 ? 6.611 10.839 -24.371 1 96.28 250 ALA A O 1
ATOM 1895 N N . ALA A 1 251 ? 6.158 10.099 -22.308 1 96.13 251 ALA A N 1
ATOM 1896 C CA . ALA A 1 251 ? 5.271 11.209 -21.971 1 96.13 251 ALA A CA 1
ATOM 1897 C C . ALA A 1 251 ? 6.067 12.43 -21.519 1 96.13 251 ALA A C 1
ATOM 1899 O O . ALA A 1 251 ? 5.495 13.491 -21.26 1 96.13 251 ALA A O 1
ATOM 1900 N N . GLY A 1 252 ? 7.371 12.244 -21.342 1 94.43 252 GLY A N 1
ATOM 1901 C CA . GLY A 1 252 ? 8.225 13.344 -20.925 1 94.43 252 GLY A CA 1
ATOM 1902 C C . GLY A 1 252 ? 8.212 13.575 -19.425 1 94.43 252 GLY A C 1
ATOM 1903 O O . GLY A 1 252 ? 8.597 14.646 -18.953 1 94.43 252 GLY A O 1
ATOM 1904 N N . ASP A 1 253 ? 7.744 12.58 -18.688 1 94.5 253 ASP A N 1
ATOM 1905 C CA . ASP A 1 253 ? 7.626 12.724 -17.241 1 94.5 253 ASP A CA 1
ATOM 1906 C C . ASP A 1 253 ? 8.992 12.618 -16.565 1 94.5 253 ASP A C 1
ATOM 1908 O O . ASP A 1 253 ? 9.25 13.292 -15.566 1 94.5 253 ASP A O 1
ATOM 1912 N N . PHE A 1 254 ? 9.814 11.731 -17.009 1 95.37 254 PHE A N 1
ATOM 1913 C CA . PHE A 1 254 ? 11.169 11.506 -16.518 1 95.37 254 PHE A CA 1
ATOM 1914 C C . PHE A 1 254 ? 12.017 10.804 -17.571 1 95.37 254 PHE A C 1
ATOM 1916 O O . PHE A 1 254 ? 11.564 10.587 -18.697 1 95.37 254 PHE A O 1
ATOM 1923 N N . ILE A 1 255 ? 13.279 10.535 -17.305 1 94.69 255 ILE A N 1
ATOM 1924 C CA . ILE A 1 255 ? 14.218 9.904 -18.226 1 94.69 255 ILE A CA 1
ATOM 1925 C C . ILE A 1 255 ? 14.591 8.515 -17.712 1 94.69 255 ILE A C 1
ATOM 1927 O O . ILE A 1 255 ? 14.622 8.283 -16.502 1 94.69 255 ILE A O 1
ATOM 1931 N N . VAL A 1 256 ? 14.804 7.658 -18.659 1 95.06 256 VAL A N 1
ATOM 1932 C CA . VAL A 1 256 ? 15.248 6.311 -18.317 1 95.06 256 VAL A CA 1
ATOM 1933 C C . VAL A 1 256 ? 16.738 6.165 -18.62 1 95.06 256 VAL A C 1
ATOM 1935 O O . VAL A 1 256 ? 17.188 6.49 -19.722 1 95.06 256 VAL A O 1
ATOM 1938 N N . TRP A 1 257 ? 17.479 5.751 -17.625 1 92.8 257 TRP A N 1
ATOM 1939 C CA . TRP A 1 257 ? 18.902 5.51 -17.836 1 92.8 257 TRP A CA 1
ATOM 1940 C C . TRP A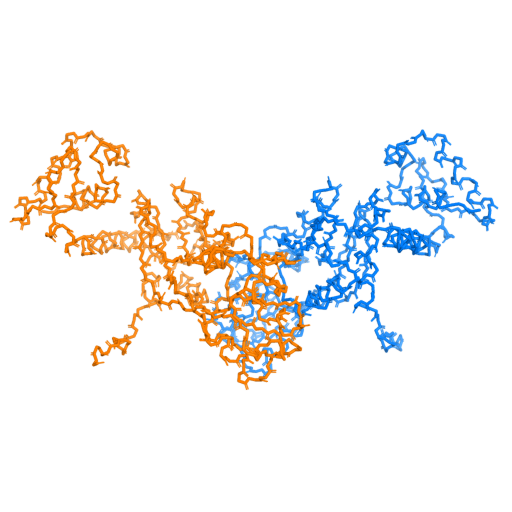 1 257 ? 19.128 4.199 -18.58 1 92.8 257 TRP A C 1
ATOM 1942 O O . TRP A 1 257 ? 18.799 3.124 -18.071 1 92.8 257 TRP A O 1
ATOM 1952 N N . GLY A 1 258 ? 19.609 4.204 -19.755 1 84.96 258 GLY A N 1
ATOM 1953 C CA . GLY A 1 258 ? 19.649 3.096 -20.696 1 84.96 258 GLY A CA 1
ATOM 1954 C C . GLY A 1 258 ? 20.679 2.043 -20.334 1 84.96 258 GLY A C 1
ATOM 1955 O O . GLY A 1 258 ? 20.616 0.912 -20.821 1 84.96 258 GLY A O 1
ATOM 1956 N N . GLN A 1 259 ? 21.53 2.276 -19.411 1 83.42 259 GLN A N 1
ATOM 1957 C CA . GLN A 1 259 ? 22.668 1.391 -19.18 1 83.42 259 GLN A CA 1
ATOM 1958 C C . GLN A 1 259 ? 22.349 0.354 -18.107 1 83.42 259 GLN A C 1
ATOM 1960 O O . GLN A 1 259 ? 23.173 -0.514 -17.812 1 83.42 259 GLN A O 1
ATOM 1965 N N . ALA A 1 260 ? 21.207 0.466 -17.553 1 88.75 260 ALA A N 1
ATOM 1966 C CA . ALA A 1 260 ? 20.94 -0.422 -16.425 1 88.75 260 ALA A CA 1
ATOM 1967 C C . ALA A 1 260 ? 19.566 -1.073 -16.553 1 88.75 260 ALA A C 1
ATOM 1969 O O . ALA A 1 260 ? 18.594 -0.417 -16.935 1 88.75 260 ALA A O 1
ATOM 1970 N N . ARG A 1 261 ? 19.525 -2.347 -16.283 1 92.39 261 ARG A N 1
ATOM 1971 C CA . ARG A 1 261 ? 18.283 -3.106 -16.181 1 92.39 261 ARG A CA 1
ATOM 1972 C C . ARG A 1 261 ? 18.391 -4.192 -15.116 1 92.39 261 ARG A C 1
ATOM 1974 O O . ARG A 1 261 ? 19.492 -4.634 -14.781 1 92.39 261 ARG A O 1
ATOM 1981 N N . ALA A 1 262 ? 17.348 -4.486 -14.509 1 95.81 262 ALA A N 1
ATOM 1982 C CA . ALA A 1 262 ? 17.25 -5.587 -13.553 1 95.81 262 ALA A CA 1
ATOM 1983 C C . ALA A 1 262 ? 16.094 -6.517 -13.906 1 95.81 262 ALA A C 1
ATOM 1985 O O . ALA A 1 262 ? 14.98 -6.06 -14.172 1 95.81 262 ALA A O 1
ATOM 1986 N N . ASP A 1 263 ? 16.412 -7.78 -13.948 1 96.26 263 ASP A N 1
ATOM 1987 C CA . ASP A 1 263 ? 15.392 -8.772 -14.272 1 96.26 263 ASP A CA 1
ATOM 1988 C C . ASP A 1 263 ? 14.861 -9.447 -13.01 1 96.26 263 ASP A C 1
ATOM 1990 O O . ASP A 1 263 ? 15.613 -9.681 -12.061 1 96.26 263 ASP A O 1
ATOM 1994 N N . ALA A 1 264 ? 13.628 -9.676 -13.026 1 97.52 264 ALA A N 1
ATOM 1995 C CA . ALA A 1 264 ? 12.948 -10.406 -11.959 1 97.52 264 ALA A CA 1
ATOM 1996 C C . ALA A 1 264 ? 11.778 -11.216 -12.509 1 97.52 264 ALA A C 1
ATOM 1998 O O . ALA A 1 264 ? 11.563 -11.263 -13.723 1 97.52 264 ALA A O 1
ATOM 1999 N N . THR A 1 265 ? 11.152 -11.958 -11.661 1 96.99 265 THR A N 1
ATOM 2000 C CA . THR A 1 265 ? 10.008 -12.774 -12.051 1 96.99 265 THR A CA 1
ATOM 2001 C C . THR A 1 265 ? 8.879 -12.644 -11.033 1 96.99 265 THR A C 1
ATOM 2003 O O . THR A 1 265 ? 9.114 -12.714 -9.825 1 96.99 265 THR A O 1
ATOM 2006 N N . LEU A 1 266 ? 7.727 -12.315 -11.533 1 97.81 266 LEU A N 1
ATOM 2007 C CA . LEU A 1 266 ? 6.528 -12.464 -10.715 1 97.81 266 LEU A CA 1
ATOM 2008 C C . LEU A 1 266 ? 6.127 -13.931 -10.6 1 97.81 266 LEU A C 1
ATOM 2010 O O . LEU A 1 266 ? 5.978 -14.619 -11.613 1 97.81 266 LEU A O 1
ATOM 2014 N N . GLY A 1 267 ? 6.048 -14.318 -9.364 1 97.07 267 GLY A N 1
ATOM 2015 C CA . GLY A 1 267 ? 5.671 -15.708 -9.157 1 97.07 267 GLY A CA 1
ATOM 2016 C C . GLY A 1 267 ? 4.581 -15.881 -8.116 1 97.07 267 GLY A C 1
ATOM 2017 O O . GLY A 1 267 ? 4.243 -14.936 -7.4 1 97.07 267 GLY A O 1
ATOM 2018 N N . PHE A 1 268 ? 3.965 -17.044 -8.167 1 95.77 268 PHE A N 1
ATOM 2019 C CA . PHE A 1 268 ? 2.981 -17.494 -7.189 1 95.77 268 PHE A CA 1
ATOM 2020 C C . PHE A 1 268 ? 3.577 -18.554 -6.271 1 95.77 268 PHE A C 1
ATOM 2022 O O . PHE A 1 268 ? 4.146 -19.542 -6.74 1 95.77 268 PHE A O 1
ATOM 2029 N N . ILE A 1 269 ? 3.505 -18.248 -4.925 1 94.53 269 ILE A N 1
ATOM 2030 C CA . ILE A 1 269 ? 4.132 -19.193 -4.007 1 94.53 269 ILE A CA 1
ATOM 2031 C C . ILE A 1 269 ? 3.081 -19.76 -3.054 1 94.53 269 ILE A C 1
ATOM 2033 O O . ILE A 1 269 ? 2.139 -19.063 -2.672 1 94.53 269 ILE A O 1
ATOM 2037 N N . GLN A 1 270 ? 3.212 -20.941 -2.644 1 90.89 270 GLN A N 1
ATOM 2038 C CA . GLN A 1 270 ? 2.382 -21.665 -1.687 1 90.89 270 GLN A CA 1
ATOM 2039 C C . GLN A 1 270 ? 3.233 -22.541 -0.772 1 90.89 270 GLN A C 1
ATOM 2041 O O . GLN A 1 270 ? 4.354 -22.911 -1.126 1 90.89 270 GLN A O 1
ATOM 2046 N N . PRO A 1 271 ? 2.614 -22.7 0.446 1 83.52 271 PRO A N 1
ATOM 2047 C CA . PRO A 1 271 ? 3.335 -23.666 1.278 1 83.52 271 PRO A CA 1
ATOM 2048 C C . PRO A 1 271 ? 3.345 -25.07 0.677 1 83.52 271 PRO A C 1
ATOM 2050 O O . PRO A 1 271 ? 2.33 -25.523 0.141 1 83.52 271 PRO A O 1
ATOM 2053 N N . PRO A 1 272 ? 4.439 -25.674 0.816 1 71.11 272 PRO A N 1
ATOM 2054 C CA . PRO A 1 272 ? 4.514 -27.023 0.249 1 71.11 272 PRO A CA 1
ATOM 2055 C C . PRO A 1 272 ? 3.556 -28.001 0.926 1 71.11 272 PRO A C 1
ATOM 2057 O O . PRO A 1 272 ? 3.004 -28.886 0.267 1 71.11 272 PRO A O 1
ATOM 2060 N N . GLU A 1 273 ? 3.331 -27.739 2.177 1 66.28 273 GLU A N 1
ATOM 2061 C CA . GLU A 1 273 ? 2.584 -28.722 2.957 1 66.28 273 GLU A CA 1
ATOM 2062 C C . GLU A 1 273 ? 1.079 -28.542 2.774 1 66.28 273 GLU A C 1
ATOM 2064 O O . GLU A 1 273 ? 0.303 -29.463 3.036 1 66.28 273 GLU A O 1
ATOM 2069 N N . ARG A 1 274 ? 0.629 -27.41 2.358 1 67.75 274 ARG A N 1
ATOM 2070 C CA . ARG A 1 274 ? -0.8 -27.117 2.33 1 67.75 274 ARG A CA 1
ATOM 2071 C C . ARG A 1 274 ? -1.318 -27.054 0.897 1 67.75 274 ARG A C 1
ATOM 2073 O O . ARG A 1 274 ? -2.464 -26.665 0.662 1 67.75 274 ARG A O 1
ATOM 2080 N N . ALA A 1 275 ? -0.544 -27.421 0.059 1 62.77 275 ALA A N 1
ATOM 2081 C CA . ALA A 1 275 ? -0.879 -27.274 -1.355 1 62.77 275 ALA A CA 1
ATOM 2082 C C . ALA A 1 275 ? -2.088 -28.129 -1.724 1 62.77 275 ALA A C 1
ATOM 2084 O O . ALA A 1 275 ? -2.781 -27.845 -2.704 1 62.77 275 ALA A O 1
ATOM 2085 N N . GLY A 1 276 ? -2.448 -28.926 -0.816 1 60.67 276 GLY A N 1
ATOM 2086 C CA . GLY A 1 276 ? -3.556 -29.824 -1.105 1 60.67 276 GLY A CA 1
ATOM 2087 C C . GLY A 1 276 ? -4.871 -29.358 -0.511 1 60.67 276 GLY A C 1
ATOM 2088 O O . GLY A 1 276 ? -5.921 -29.95 -0.772 1 60.67 276 GLY A O 1
ATOM 2089 N N . GLU A 1 277 ? -4.811 -28.341 0.223 1 69.66 277 GLU A N 1
ATOM 2090 C CA . GLU A 1 277 ? -6.044 -27.807 0.794 1 69.66 277 GLU A CA 1
ATOM 2091 C C . GLU A 1 277 ? -6.961 -27.253 -0.293 1 69.66 277 GLU A C 1
ATOM 2093 O O . GLU A 1 277 ? -6.503 -26.567 -1.209 1 69.66 277 GLU A O 1
ATOM 2098 N N . ALA A 1 278 ? -8.181 -27.59 -0.21 1 69.56 278 ALA A N 1
ATOM 2099 C CA . ALA A 1 278 ? -9.168 -27.32 -1.252 1 69.56 278 ALA A CA 1
ATOM 2100 C C . ALA A 1 278 ? -9.15 -25.849 -1.657 1 69.56 278 ALA A C 1
ATOM 2102 O O . ALA A 1 278 ? -9.17 -25.526 -2.847 1 69.56 278 ALA A O 1
ATOM 2103 N N . LEU A 1 279 ? -9.138 -25.019 -0.702 1 76.03 279 LEU A N 1
ATOM 2104 C CA . LEU A 1 279 ? -9.155 -23.585 -0.967 1 76.03 279 LEU A CA 1
ATOM 2105 C C . LEU A 1 279 ? -7.887 -23.152 -1.695 1 76.03 279 LEU A C 1
ATOM 2107 O O . LEU A 1 279 ? -7.938 -22.303 -2.588 1 76.03 279 LEU A O 1
ATOM 2111 N N . LEU A 1 280 ? -6.803 -23.72 -1.392 1 81.06 280 LEU A N 1
ATOM 2112 C CA . LEU A 1 280 ? -5.529 -23.371 -2.012 1 81.06 280 LEU A CA 1
ATOM 2113 C C . LEU A 1 280 ? -5.451 -23.913 -3.435 1 81.06 280 LEU A C 1
ATOM 2115 O O . LEU A 1 280 ? -4.896 -23.261 -4.323 1 81.06 280 LEU A O 1
ATOM 2119 N N . VAL A 1 281 ? -5.963 -25.014 -3.623 1 76.36 281 VAL A N 1
ATOM 2120 C C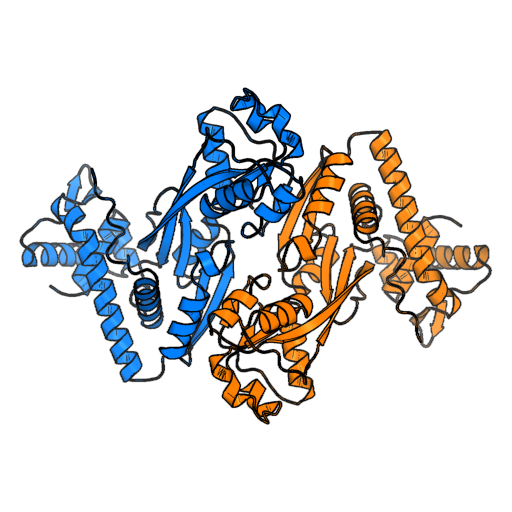A . VAL A 1 281 ? -6.016 -25.604 -4.956 1 76.36 281 VAL A CA 1
ATOM 2121 C C . VAL A 1 281 ? -6.898 -24.75 -5.865 1 76.36 281 VAL A C 1
ATOM 2123 O O . VAL A 1 281 ? -6.54 -24.482 -7.014 1 76.36 281 VAL A O 1
ATOM 2126 N N . ALA A 1 282 ? -8.037 -24.401 -5.326 1 77.19 282 ALA A N 1
ATOM 2127 C CA . ALA A 1 282 ? -8.935 -23.533 -6.083 1 77.19 282 ALA A CA 1
ATOM 2128 C C . ALA A 1 282 ? -8.253 -22.215 -6.44 1 77.19 282 ALA A C 1
ATOM 2130 O O . ALA A 1 282 ? -8.349 -21.747 -7.577 1 77.19 282 ALA A O 1
ATOM 2131 N N . LEU A 1 283 ? -7.585 -21.666 -5.486 1 86.15 283 LEU A N 1
ATOM 2132 C CA . LEU A 1 283 ? -6.866 -20.417 -5.714 1 86.15 283 LEU A CA 1
ATOM 2133 C C . LEU A 1 283 ? -5.796 -20.594 -6.786 1 86.15 283 LEU A C 1
ATOM 2135 O O . LEU A 1 283 ? -5.675 -19.764 -7.69 1 86.15 283 LEU A O 1
ATOM 2139 N N . SER A 1 284 ? -5.092 -21.641 -6.664 1 85.76 284 SER A N 1
ATOM 2140 C CA . SER A 1 284 ? -4.037 -21.936 -7.628 1 85.76 284 SER A CA 1
ATOM 2141 C C . SER A 1 284 ? -4.604 -22.099 -9.035 1 85.76 284 SER A C 1
ATOM 2143 O O . SER A 1 284 ? -4.005 -21.638 -10.008 1 85.76 284 SER A O 1
ATOM 2145 N N . SER A 1 285 ? -5.694 -22.751 -9.147 1 82.51 285 SER A N 1
ATOM 2146 C CA . SER A 1 285 ? -6.343 -22.955 -10.438 1 82.51 285 SER A CA 1
ATOM 2147 C C . SER A 1 285 ? -6.768 -21.628 -11.058 1 82.51 285 SER A C 1
ATOM 2149 O O . SER A 1 285 ? -6.615 -21.424 -12.265 1 82.51 285 SER A O 1
ATOM 2151 N N . VAL A 1 286 ? -7.272 -20.782 -10.249 1 87.65 286 VAL A N 1
ATOM 2152 C CA . VAL A 1 286 ? -7.707 -19.475 -10.732 1 87.65 286 VAL A CA 1
ATOM 2153 C C . VAL A 1 286 ? -6.499 -18.668 -11.2 1 87.65 286 VAL A C 1
ATOM 2155 O O . VAL A 1 286 ? -6.539 -18.034 -12.257 1 87.65 286 VAL A O 1
ATOM 2158 N N . VAL A 1 287 ? -5.402 -18.701 -10.439 1 91.15 287 VAL A N 1
ATOM 2159 C CA . VAL A 1 287 ? -4.188 -17.976 -10.799 1 91.15 287 VAL A CA 1
ATOM 2160 C C . VAL A 1 287 ? -3.652 -18.496 -12.132 1 91.15 287 VAL A C 1
ATOM 2162 O O . VAL A 1 287 ? -3.264 -17.712 -13 1 91.15 287 VAL A O 1
ATOM 2165 N N . GLN A 1 288 ? -3.676 -19.758 -12.316 1 84.89 288 GLN A N 1
ATOM 2166 C CA . GLN A 1 288 ? -3.207 -20.356 -13.561 1 84.89 288 GLN A CA 1
ATOM 2167 C C . GLN A 1 288 ? -4.064 -19.912 -14.743 1 84.89 288 GLN A C 1
ATOM 2169 O O . GLN A 1 288 ? -3.542 -19.624 -15.822 1 84.89 288 GLN A O 1
ATOM 2174 N N . LYS A 1 289 ? -5.275 -19.884 -14.527 1 83.07 289 LYS A N 1
ATOM 2175 C CA . LYS A 1 289 ? -6.205 -19.499 -15.585 1 83.07 289 LYS A CA 1
ATOM 2176 C C . LYS A 1 289 ? -5.978 -18.054 -16.019 1 83.07 289 LYS A C 1
ATOM 2178 O O . LYS A 1 289 ? -5.999 -17.748 -17.213 1 83.07 289 LYS A O 1
ATOM 2183 N N . ILE A 1 290 ? -5.782 -17.219 -15.052 1 90.63 290 ILE A N 1
ATOM 2184 C CA . ILE A 1 290 ? -5.68 -15.794 -15.343 1 90.63 290 ILE A CA 1
ATOM 2185 C C . ILE A 1 290 ? -4.332 -15.495 -15.995 1 90.63 290 ILE A C 1
ATOM 2187 O O . ILE A 1 290 ? -4.216 -14.566 -16.798 1 90.63 290 ILE A O 1
ATOM 2191 N N . TRP A 1 291 ? -3.321 -16.183 -15.65 1 90.43 291 TRP A N 1
ATOM 2192 C CA . TRP A 1 291 ? -1.983 -15.901 -16.159 1 90.43 291 TRP A CA 1
ATOM 2193 C C . TRP A 1 291 ? -1.622 -16.849 -17.298 1 90.43 291 TRP A C 1
ATOM 2195 O O . TRP A 1 291 ? -0.487 -16.848 -17.779 1 90.43 291 TRP A O 1
ATOM 2205 N N . LYS A 1 292 ? -2.473 -17.682 -17.775 1 75.54 292 LYS A N 1
ATOM 2206 C CA . LYS A 1 292 ? -2.204 -18.598 -18.88 1 75.54 292 LYS A CA 1
ATOM 2207 C C . LYS A 1 292 ? -1.483 -17.885 -20.021 1 75.54 292 LYS A C 1
ATOM 2209 O O . LYS A 1 292 ? -1.859 -16.775 -20.402 1 75.54 292 LYS A O 1
ATOM 2214 N N . PRO A 1 293 ? -0.133 -18.226 -20.206 1 57.26 293 PRO A N 1
ATOM 2215 C CA . PRO A 1 293 ? 0.591 -17.67 -21.351 1 57.26 293 PRO A CA 1
ATOM 2216 C C . PRO A 1 293 ? -0.257 -17.622 -22.62 1 57.26 293 PRO A C 1
ATOM 2218 O O . PRO A 1 293 ? -1.046 -18.536 -22.874 1 57.26 293 PRO A O 1
ATOM 2221 N N . GLY A 1 294 ? -0.854 -16.556 -22.829 1 46.33 294 GLY A N 1
ATOM 2222 C CA . GLY A 1 294 ? -1.396 -16.614 -24.177 1 46.33 294 GLY A CA 1
ATOM 2223 C C . GLY A 1 294 ? -0.508 -17.371 -25.146 1 46.33 294 GLY A C 1
ATOM 2224 O O . GLY A 1 294 ? 0.665 -17.618 -24.858 1 46.33 294 GLY A O 1
ATOM 2225 N N . PRO A 1 295 ? -0.979 -18.062 -26.232 1 38.79 295 PRO A N 1
ATOM 2226 C CA . PRO A 1 295 ? -0.187 -18.767 -27.243 1 38.79 295 PRO A CA 1
ATOM 2227 C C . PRO A 1 295 ? 1.134 -18.067 -27.552 1 38.79 295 PRO A C 1
ATOM 2229 O O . PRO A 1 295 ? 2.117 -18.723 -27.906 1 38.79 295 PRO A O 1
ATOM 2232 N N . ASN A 1 296 ? 1.189 -16.764 -27.72 1 36.91 296 ASN A N 1
ATOM 2233 C CA . ASN A 1 296 ? 2.291 -16.166 -28.466 1 36.91 296 ASN A CA 1
ATOM 2234 C C . ASN A 1 296 ? 3.52 -15.963 -27.584 1 36.91 296 ASN A C 1
ATOM 2236 O O . ASN A 1 296 ? 4.436 -15.225 -27.95 1 36.91 296 ASN A O 1
ATOM 2240 N N . ALA A 1 297 ? 3.488 -16.121 -26.395 1 37.88 297 ALA A N 1
ATOM 2241 C CA . ALA A 1 297 ? 4.667 -15.587 -25.717 1 37.88 297 ALA A CA 1
ATOM 2242 C C . ALA A 1 297 ? 5.846 -16.549 -25.828 1 37.88 297 ALA A C 1
ATOM 2244 O O . ALA A 1 297 ? 6.686 -16.619 -24.928 1 37.88 297 ALA A O 1
ATOM 2245 N N . MET A 1 298 ? 5.825 -17.632 -26.508 1 33.62 298 MET A N 1
ATOM 2246 C CA . MET A 1 298 ? 7.09 -18.352 -26.625 1 33.62 298 MET A CA 1
ATOM 2247 C C . MET A 1 298 ? 8.168 -17.463 -27.234 1 33.62 298 MET A C 1
ATOM 2249 O O . MET A 1 298 ? 7.984 -16.913 -28.322 1 33.62 298 MET A O 1
ATOM 2253 N N . PRO A 1 299 ? 8.957 -16.816 -26.501 1 33.75 299 PRO A N 1
ATOM 2254 C CA . PRO A 1 299 ? 10.077 -16.249 -27.256 1 33.75 299 PRO A CA 1
ATOM 2255 C C . PRO A 1 299 ? 10.696 -17.247 -28.231 1 33.75 299 PRO A C 1
ATOM 2257 O O . PRO A 1 299 ? 10.817 -18.433 -27.912 1 33.75 299 PRO A O 1
ATOM 2260 N N . SER A 1 300 ? 10.28 -17.106 -29.525 1 28.54 300 SER A N 1
ATOM 2261 C CA . SER A 1 300 ? 11.127 -17.696 -30.557 1 28.54 300 SER A CA 1
ATOM 2262 C C . SER A 1 300 ? 12.604 -17.449 -30.268 1 28.54 300 SER A C 1
ATOM 2264 O O . SER A 1 300 ? 13.003 -16.321 -29.971 1 28.54 300 SER A O 1
ATOM 2266 N N . HIS A 1 301 ? 13.295 -18.353 -29.658 1 28.45 301 HIS A N 1
ATOM 2267 C CA . HIS A 1 301 ? 14.742 -18.533 -29.69 1 28.45 301 HIS A CA 1
ATOM 2268 C C . HIS A 1 301 ? 15.312 -18.179 -31.06 1 28.45 301 HIS A C 1
ATOM 2270 O O . HIS A 1 301 ? 16.503 -18.376 -31.311 1 28.45 301 HIS A O 1
ATOM 2276 N N . ASP A 1 302 ? 14.742 -17.253 -31.998 1 23.12 302 ASP A N 1
ATOM 2277 C CA . ASP A 1 302 ? 15.828 -17.07 -32.956 1 23.12 302 ASP A CA 1
ATOM 2278 C C . ASP A 1 302 ? 16.984 -16.29 -32.333 1 23.12 302 ASP A C 1
ATOM 2280 O O . ASP A 1 302 ? 16.764 -15.334 -31.586 1 23.12 302 ASP A O 1
ATOM 2284 N N . MET B 1 1 ? 4.071 36.395 28.05 1 69.54 1 MET B N 1
ATOM 2285 C CA . MET B 1 1 ? 3.625 35.202 27.335 1 69.54 1 MET B CA 1
ATOM 2286 C C . MET B 1 1 ? 4.815 34.393 26.829 1 69.54 1 MET B C 1
ATOM 2288 O O . MET B 1 1 ? 5.724 34.943 26.206 1 69.54 1 MET B O 1
ATOM 2292 N N . GLU B 1 2 ? 4.905 33.208 27.349 1 72.9 2 GLU B N 1
ATOM 2293 C CA . GLU B 1 2 ? 6.016 32.326 27.006 1 72.9 2 GLU B CA 1
ATOM 2294 C C . GLU B 1 2 ? 5.523 31.066 26.299 1 72.9 2 GLU B C 1
ATOM 2296 O O . GLU B 1 2 ? 4.386 30.637 26.506 1 72.9 2 GLU B O 1
ATOM 2301 N N . ILE B 1 3 ? 6.451 30.489 25.549 1 74.51 3 ILE B N 1
ATOM 2302 C CA . ILE B 1 3 ? 6.093 29.351 24.71 1 74.51 3 ILE B CA 1
ATOM 2303 C C . ILE B 1 3 ? 5.629 28.19 25.587 1 74.51 3 ILE B C 1
ATOM 2305 O O . ILE B 1 3 ? 4.73 27.436 25.206 1 74.51 3 ILE B O 1
ATOM 2309 N N . TYR B 1 4 ? 6.244 28.076 26.753 1 77.67 4 TYR B N 1
ATOM 2310 C CA . TYR B 1 4 ? 5.881 26.945 27.599 1 77.67 4 TYR B CA 1
ATOM 2311 C C . TYR B 1 4 ? 4.479 27.12 28.172 1 77.67 4 TYR B C 1
ATOM 2313 O O . TYR B 1 4 ? 3.783 26.137 28.438 1 77.67 4 TYR B O 1
ATOM 2321 N N . GLN B 1 5 ? 4.012 28.339 28.345 1 83.21 5 GLN B N 1
ATOM 2322 C CA . GLN B 1 5 ? 2.648 28.611 28.788 1 83.21 5 GLN B CA 1
ATOM 2323 C C . GLN B 1 5 ? 1.635 28.239 27.708 1 83.21 5 GLN B C 1
ATOM 2325 O O . GLN B 1 5 ? 0.572 27.693 28.009 1 83.21 5 GLN B O 1
ATOM 2330 N N . ILE B 1 6 ? 2.035 28.54 26.498 1 80.29 6 ILE B N 1
ATOM 2331 C CA . ILE B 1 6 ? 1.18 28.203 25.365 1 80.29 6 ILE B CA 1
ATOM 2332 C C . ILE B 1 6 ? 1.081 26.686 25.225 1 80.29 6 ILE B C 1
ATOM 2334 O O . ILE B 1 6 ? 0.002 26.149 24.965 1 80.29 6 ILE B O 1
ATOM 2338 N N . ARG B 1 7 ? 2.16 26.051 25.498 1 82.15 7 ARG B N 1
ATOM 2339 C CA . ARG B 1 7 ? 2.189 24.592 25.459 1 82.15 7 ARG B CA 1
ATOM 2340 C C . ARG B 1 7 ? 1.276 23.998 26.526 1 82.15 7 ARG B C 1
ATOM 2342 O O . ARG B 1 7 ? 0.555 23.032 26.266 1 82.15 7 ARG B O 1
ATOM 2349 N N . ALA B 1 8 ? 1.325 24.532 27.702 1 84.4 8 ALA B N 1
ATOM 2350 C CA . ALA B 1 8 ? 0.459 24.085 28.79 1 84.4 8 ALA B CA 1
ATOM 2351 C C . ALA B 1 8 ? -1.013 24.259 28.426 1 84.4 8 ALA B C 1
ATOM 2353 O O . ALA B 1 8 ? -1.822 23.351 28.634 1 84.4 8 ALA B O 1
ATOM 2354 N N . PHE B 1 9 ? -1.34 25.395 27.805 1 87.29 9 PHE B N 1
ATOM 2355 C CA . PHE B 1 9 ? -2.702 25.698 27.38 1 87.29 9 PHE B CA 1
ATOM 2356 C C . PHE B 1 9 ? -3.193 24.674 26.365 1 87.29 9 PHE B C 1
ATOM 2358 O O . PHE B 1 9 ? -4.245 24.06 26.554 1 87.29 9 PHE B O 1
ATOM 2365 N N . VAL B 1 10 ? -2.396 24.469 25.421 1 84.42 10 VAL B N 1
ATOM 2366 C CA . VAL B 1 10 ? -2.792 23.585 24.33 1 84.42 10 VAL B CA 1
ATOM 2367 C C . VAL B 1 10 ? -2.922 22.153 24.846 1 84.42 10 VAL B C 1
ATOM 2369 O O . VAL B 1 10 ? -3.86 21.44 24.485 1 84.42 10 VAL B O 1
ATOM 2372 N N . THR B 1 11 ? -2.058 21.713 25.695 1 82.07 11 THR B N 1
ATOM 2373 C CA . THR B 1 11 ? -2.066 20.355 26.227 1 82.07 11 THR B CA 1
ATOM 2374 C C . THR B 1 11 ? -3.299 20.122 27.095 1 82.07 11 THR B C 1
ATOM 2376 O O . THR B 1 11 ? -3.962 19.09 26.976 1 82.07 11 THR B O 1
ATOM 2379 N N . VAL B 1 12 ? -3.635 21.069 27.879 1 86.22 12 VAL B N 1
ATOM 2380 C CA . VAL B 1 12 ? -4.802 20.95 28.747 1 86.22 12 VAL B CA 1
ATOM 2381 C C . VAL B 1 12 ? -6.075 20.962 27.905 1 86.22 12 VAL B C 1
ATOM 2383 O O . VAL B 1 12 ? -7.023 20.225 28.19 1 86.22 12 VAL B O 1
ATOM 2386 N N . ALA B 1 13 ? -6.065 21.752 26.923 1 85.89 13 ALA B N 1
ATOM 2387 C CA . ALA B 1 13 ? -7.234 21.85 26.053 1 85.89 13 ALA B CA 1
ATOM 2388 C C . ALA B 1 13 ? -7.507 20.524 25.349 1 85.89 13 ALA B C 1
ATOM 2390 O O . ALA B 1 13 ? -8.663 20.12 25.2 1 85.89 13 ALA B O 1
ATOM 2391 N N . ARG B 1 14 ? -6.492 19.947 25.024 1 79.46 14 ARG B N 1
ATOM 2392 C CA . ARG B 1 14 ? -6.616 18.717 24.249 1 79.46 14 ARG B CA 1
ATOM 2393 C C . ARG B 1 14 ? -6.96 17.534 25.149 1 79.46 14 ARG B C 1
ATOM 2395 O O . ARG B 1 14 ? -7.76 16.674 24.774 1 79.46 14 ARG B O 1
ATOM 2402 N N . LEU B 1 15 ? -6.329 17.502 26.255 1 78.24 15 LEU B N 1
ATOM 2403 C CA . LEU B 1 15 ? -6.49 16.352 27.137 1 78.24 15 LEU B CA 1
ATOM 2404 C C . LEU B 1 15 ? -7.683 16.543 28.068 1 78.24 15 LEU B C 1
ATOM 2406 O O . LEU B 1 15 ? -8.183 15.578 28.65 1 78.24 15 LEU B O 1
ATOM 2410 N N . GLY B 1 16 ? -8.14 17.751 28.158 1 78.45 16 GLY B N 1
ATOM 2411 C CA . GLY B 1 16 ? -9.325 18.093 28.929 1 78.45 16 GLY B CA 1
ATOM 2412 C C . GLY B 1 16 ? -9.137 17.914 30.423 1 78.45 16 GLY B C 1
ATOM 2413 O O . GLY B 1 16 ? -10.109 17.92 31.182 1 78.45 16 GLY B O 1
ATOM 2414 N N . HIS B 1 17 ? -7.9 17.537 30.867 1 81.97 17 HIS B N 1
ATOM 2415 C CA . HIS B 1 17 ? -7.605 17.286 32.273 1 81.97 17 HIS B CA 1
ATOM 2416 C C . HIS B 1 17 ? -6.236 17.839 32.656 1 81.97 17 HIS B C 1
ATOM 2418 O O . HIS B 1 17 ? -5.253 17.622 31.944 1 81.97 17 HIS B O 1
ATOM 2424 N N . LEU B 1 18 ? -6.248 18.561 33.849 1 85.61 18 LEU B N 1
ATOM 2425 C CA . LEU B 1 18 ? -5.031 19.221 34.309 1 85.61 18 LEU B CA 1
ATOM 2426 C C . LEU B 1 18 ? -3.981 18.197 34.727 1 85.61 18 LEU B C 1
ATOM 2428 O O . LEU B 1 18 ? -2.8 18.345 34.405 1 85.61 18 LEU B O 1
ATOM 2432 N N . THR B 1 19 ? -4.424 17.11 35.364 1 83.69 19 THR B N 1
ATOM 2433 C CA . THR B 1 19 ? -3.49 16.106 35.86 1 83.69 19 THR B CA 1
ATOM 2434 C C . THR B 1 19 ? -2.852 15.343 34.704 1 83.69 19 THR B C 1
ATOM 2436 O O . THR B 1 19 ? -1.641 15.111 34.7 1 83.69 19 THR B O 1
ATOM 2439 N N . ARG B 1 20 ? -3.653 15.049 33.762 1 82.67 20 ARG B N 1
ATOM 2440 C CA . ARG B 1 20 ? -3.143 14.335 32.596 1 82.67 20 ARG B CA 1
ATOM 2441 C C . ARG B 1 20 ? -2.186 15.21 31.793 1 82.67 20 ARG B C 1
ATOM 2443 O O . ARG B 1 20 ? -1.182 14.722 31.27 1 82.67 20 ARG B O 1
ATOM 2450 N N . ALA B 1 21 ? -2.557 16.438 31.744 1 84.81 21 ALA B N 1
ATOM 2451 C CA . ALA B 1 21 ? -1.69 17.389 31.054 1 84.81 21 ALA B CA 1
ATOM 2452 C C . ALA B 1 21 ? -0.351 17.532 31.773 1 84.81 21 ALA B C 1
ATOM 2454 O O . ALA B 1 21 ? 0.7 17.607 31.132 1 84.81 21 ALA B O 1
ATOM 2455 N N . ALA B 1 22 ? -0.359 17.535 33.053 1 86.27 22 ALA B N 1
ATOM 2456 C CA . ALA B 1 22 ? 0.858 17.631 33.855 1 86.27 22 ALA B CA 1
ATOM 2457 C C . ALA B 1 22 ? 1.775 16.437 33.608 1 86.27 22 ALA B C 1
ATOM 2459 O O . ALA B 1 22 ? 2.983 16.601 33.423 1 86.27 22 ALA B O 1
ATOM 2460 N N . GLU B 1 23 ? 1.21 15.316 33.495 1 80.52 23 GLU B N 1
ATOM 2461 C CA . GLU B 1 23 ? 1.962 14.098 33.209 1 80.52 23 GLU B CA 1
ATOM 2462 C C . GLU B 1 23 ? 2.581 14.146 31.814 1 80.52 23 GLU B C 1
ATOM 2464 O O . GLU B 1 23 ? 3.761 13.836 31.643 1 80.52 23 GLU B O 1
ATOM 2469 N N . ALA B 1 24 ? 1.827 14.734 30.999 1 76.44 24 ALA B N 1
ATOM 2470 C CA . ALA B 1 24 ? 2.266 14.786 29.607 1 76.44 24 ALA B CA 1
ATOM 2471 C C . ALA B 1 24 ? 3.411 15.778 29.429 1 76.44 24 ALA B C 1
ATOM 2473 O O . ALA B 1 24 ? 4.29 15.578 28.587 1 76.44 24 ALA B O 1
ATOM 2474 N N . LEU B 1 25 ? 3.426 16.729 30.228 1 77.85 25 LEU B N 1
ATOM 2475 C CA . LEU B 1 25 ? 4.411 17.8 30.122 1 77.85 25 LEU B CA 1
ATOM 2476 C C . LEU B 1 25 ? 5.555 17.584 31.107 1 77.85 25 LEU B C 1
ATOM 2478 O O . LEU B 1 25 ? 6.489 18.388 31.165 1 77.85 25 LEU B O 1
ATOM 2482 N N . SER B 1 26 ? 5.428 16.464 31.842 1 80.92 26 SER B N 1
ATOM 2483 C CA . SER B 1 26 ? 6.401 16.165 32.888 1 80.92 26 SER B CA 1
ATOM 2484 C C . SER B 1 26 ? 6.53 17.324 33.871 1 80.92 26 SER B C 1
ATOM 2486 O O . SER B 1 26 ? 7.641 17.738 34.209 1 80.92 26 SER B O 1
ATOM 2488 N N . LEU B 1 27 ? 5.383 17.831 34.212 1 82.55 27 LEU B N 1
ATOM 2489 C CA . LEU B 1 27 ? 5.279 18.905 35.193 1 82.55 27 LEU B CA 1
ATOM 2490 C C . LEU B 1 27 ? 4.291 18.539 36.296 1 82.55 27 LEU B C 1
ATOM 2492 O O . LEU B 1 27 ? 3.539 17.571 36.166 1 82.55 27 LEU B O 1
ATOM 2496 N N . THR B 1 28 ? 4.416 19.17 37.408 1 85.05 28 THR B N 1
ATOM 2497 C CA . THR B 1 28 ? 3.41 19.004 38.451 1 85.05 28 THR B CA 1
ATOM 2498 C C . THR B 1 28 ? 2.121 19.732 38.081 1 85.05 28 THR B C 1
ATOM 2500 O O . THR B 1 28 ? 2.143 20.689 37.303 1 85.05 28 THR B O 1
ATOM 2503 N N . GLN B 1 29 ? 1.058 19.201 38.547 1 88.42 29 GLN B N 1
ATOM 2504 C CA . GLN B 1 29 ? -0.238 19.812 38.271 1 88.42 29 GLN B CA 1
ATOM 2505 C C . GLN B 1 29 ? -0.254 21.279 38.69 1 88.42 29 GLN B C 1
ATOM 2507 O O . GLN B 1 29 ? -0.751 22.135 37.955 1 88.42 29 GLN B O 1
ATOM 2512 N N . PRO B 1 30 ? 0.345 21.674 39.838 1 90.1 30 PRO B N 1
ATOM 2513 C CA . PRO B 1 30 ? 0.362 23.095 40.196 1 90.1 30 PRO B CA 1
ATOM 2514 C C . PRO B 1 30 ? 1.158 23.943 39.206 1 90.1 30 PRO B C 1
ATOM 2516 O O . PRO B 1 30 ? 0.785 25.085 38.927 1 90.1 30 PRO B O 1
ATOM 2519 N N . ALA B 1 31 ? 2.169 23.347 38.687 1 87.97 31 ALA B N 1
ATOM 2520 C CA . ALA B 1 31 ? 2.993 24.066 37.719 1 87.97 31 ALA B CA 1
ATOM 2521 C C . ALA B 1 31 ? 2.215 24.345 36.437 1 87.97 31 ALA B C 1
ATOM 2523 O O . ALA B 1 31 ? 2.261 25.457 35.905 1 87.97 31 ALA B O 1
ATOM 2524 N N . VAL B 1 32 ? 1.498 23.359 36.033 1 91.52 32 VAL B N 1
ATOM 2525 C CA . VAL B 1 32 ? 0.702 23.532 34.823 1 91.52 32 VAL B CA 1
ATOM 2526 C C . VAL B 1 32 ? -0.406 24.552 35.074 1 91.52 32 VAL B C 1
ATOM 2528 O O . VAL B 1 32 ? -0.664 25.418 34.235 1 91.52 32 VAL B O 1
ATOM 2531 N N . SER B 1 33 ? -1.064 24.475 36.195 1 91.25 33 SER B N 1
ATOM 2532 C CA . SER B 1 33 ? -2.113 25.421 36.562 1 91.25 33 SER B CA 1
ATOM 2533 C C . SER B 1 33 ? -1.578 26.848 36.611 1 91.25 33 SER B C 1
ATOM 2535 O O . SER B 1 33 ? -2.226 27.776 36.122 1 91.25 33 SER B O 1
ATOM 2537 N N . ALA B 1 34 ? -0.368 26.945 37.104 1 91.66 34 ALA B N 1
ATOM 2538 C CA . ALA B 1 34 ? 0.26 28.26 37.203 1 91.66 34 ALA B CA 1
ATOM 2539 C C . ALA B 1 34 ? 0.575 28.822 35.819 1 91.66 34 ALA B C 1
ATOM 2541 O O . ALA B 1 34 ? 0.419 30.022 35.58 1 91.66 34 ALA B O 1
ATOM 2542 N N . GLN B 1 35 ? 1.01 27.958 34.982 1 90.15 35 GLN B N 1
ATOM 2543 C CA . GLN B 1 35 ? 1.334 28.377 33.622 1 90.15 35 GLN B CA 1
ATOM 2544 C C . GLN B 1 35 ? 0.089 28.863 32.885 1 90.15 35 GLN B C 1
ATOM 2546 O O . GLN B 1 35 ? 0.131 29.879 32.188 1 90.15 35 GLN B O 1
ATOM 2551 N N . ILE B 1 36 ? -1.013 28.177 33.097 1 91.21 36 ILE B N 1
ATOM 2552 C CA . ILE B 1 36 ? -2.271 28.55 32.459 1 91.21 36 ILE B CA 1
ATOM 2553 C C . ILE B 1 36 ? -2.752 29.89 33.01 1 91.21 36 ILE B C 1
ATOM 2555 O O . ILE B 1 36 ? -3.159 30.771 32.249 1 91.21 36 ILE B O 1
ATOM 2559 N N . LYS B 1 37 ? -2.643 30.018 34.287 1 90.78 37 LYS B N 1
ATOM 2560 C CA . LYS B 1 37 ? -3.061 31.26 34.931 1 90.78 37 LYS B CA 1
ATOM 2561 C C . LYS B 1 37 ? -2.219 32.438 34.45 1 90.78 37 LYS B C 1
ATOM 2563 O O . LYS B 1 37 ? -2.749 33.52 34.187 1 90.78 37 LYS B O 1
ATOM 2568 N N . ALA B 1 38 ? -0.954 32.154 34.364 1 87.7 38 ALA B N 1
ATOM 2569 C CA . ALA B 1 38 ? -0.049 33.197 33.892 1 87.7 38 ALA B CA 1
ATOM 2570 C C . ALA B 1 38 ? -0.381 33.605 32.459 1 87.7 38 ALA B C 1
ATOM 2572 O O . ALA B 1 38 ? -0.354 34.791 32.122 1 87.7 38 ALA B O 1
ATOM 2573 N N . LEU B 1 39 ? -0.702 32.628 31.645 1 88.42 39 LEU B N 1
ATOM 2574 C CA . LEU B 1 39 ? -1.068 32.911 30.262 1 88.42 39 LEU B CA 1
ATOM 2575 C C . LEU B 1 39 ? -2.369 33.704 30.195 1 88.42 39 LEU B C 1
ATOM 2577 O O . LEU B 1 39 ? -2.474 34.67 29.436 1 88.42 39 LEU B O 1
ATOM 2581 N N . GLU B 1 40 ? -3.34 33.308 31.013 1 91.1 40 GLU B N 1
ATOM 2582 C CA . GLU B 1 40 ? -4.616 34.014 31.073 1 91.1 40 GLU B CA 1
ATOM 2583 C C . GLU B 1 40 ? -4.425 35.462 31.516 1 91.1 40 GLU B C 1
ATOM 2585 O O . GLU B 1 40 ? -5.05 36.372 30.968 1 91.1 40 GLU B O 1
ATOM 2590 N N . GLN B 1 41 ? -3.527 35.661 32.416 1 88.48 41 GLN B N 1
ATOM 2591 C CA . GLN B 1 41 ? -3.229 37.004 32.903 1 88.48 41 GLN B CA 1
ATOM 2592 C C . GLN B 1 41 ? -2.577 37.852 31.815 1 88.48 41 GLN B C 1
ATOM 2594 O O . GLN B 1 41 ? -2.927 39.021 31.638 1 88.48 41 GLN B O 1
ATOM 2599 N N . SER B 1 42 ? -1.672 37.221 31.132 1 84.29 42 SER B N 1
ATOM 2600 C CA . SER B 1 42 ? -0.97 37.938 30.072 1 84.29 42 SER B CA 1
ATOM 2601 C C . SER B 1 42 ? -1.916 38.309 28.935 1 84.29 42 SER B C 1
ATOM 2603 O O . SER B 1 42 ? -1.771 39.367 28.319 1 84.29 42 SER B O 1
ATOM 2605 N N . LEU B 1 43 ? -2.922 37.432 28.711 1 85.3 43 LEU B N 1
ATOM 2606 C CA . LEU B 1 43 ? -3.843 37.624 27.596 1 85.3 43 LEU B CA 1
ATOM 2607 C C . LEU B 1 43 ? -5.076 38.406 28.037 1 85.3 43 LEU B C 1
ATOM 2609 O O . LEU B 1 43 ? -5.817 38.928 27.202 1 85.3 43 LEU B O 1
ATOM 2613 N N . GLY B 1 44 ? -5.332 38.45 29.275 1 88.09 44 GLY B N 1
ATOM 2614 C CA . GLY B 1 44 ? -6.446 39.198 29.837 1 88.09 44 GLY B CA 1
ATOM 2615 C C . GLY B 1 44 ? -7.78 38.492 29.675 1 88.09 44 GLY B C 1
ATOM 2616 O O . GLY B 1 44 ? -8.835 39.127 29.734 1 88.09 44 GLY B O 1
ATOM 2617 N N . VAL B 1 45 ? -7.726 37.226 29.256 1 87.81 45 VAL B N 1
ATOM 2618 C CA . VAL B 1 45 ? -8.948 36.447 29.082 1 87.81 45 VAL B CA 1
ATOM 2619 C C . VAL B 1 45 ? -8.796 35.088 29.761 1 87.81 45 VAL B C 1
ATOM 2621 O O . VAL B 1 45 ? -7.678 34.602 29.947 1 87.81 45 VAL B O 1
ATOM 2624 N N . ALA B 1 46 ? -9.911 34.53 30.15 1 90.31 46 ALA B N 1
ATOM 2625 C CA . ALA B 1 46 ? -9.925 33.153 30.639 1 90.31 46 ALA B CA 1
ATOM 2626 C C . ALA B 1 46 ? -9.927 32.16 29.481 1 90.31 46 ALA B C 1
ATOM 2628 O O . ALA B 1 46 ? -10.632 32.356 28.488 1 90.31 46 ALA B O 1
ATOM 2629 N N . LEU B 1 47 ? -9.042 31.223 29.611 1 91.61 47 LEU B N 1
ATOM 2630 C CA . LEU B 1 47 ? -8.951 30.231 28.546 1 91.61 47 LEU B CA 1
ATOM 2631 C C . LEU B 1 47 ? -9.761 28.986 28.891 1 91.61 47 LEU B C 1
ATOM 2633 O O . LEU B 1 47 ? -10.187 28.249 27.999 1 91.61 47 LEU B O 1
ATOM 2637 N N . PHE B 1 48 ? -9.998 28.742 30.201 1 91.53 48 PHE B N 1
ATOM 2638 C CA . PHE B 1 48 ? -10.762 27.585 30.652 1 91.53 48 PHE B CA 1
ATOM 2639 C C . PHE B 1 48 ? -11.846 28.004 31.638 1 91.53 48 PHE B C 1
ATOM 2641 O O . PHE B 1 48 ? -11.738 29.05 32.28 1 91.53 48 PHE B O 1
ATOM 2648 N N . GLU B 1 49 ? -12.946 27.209 31.541 1 85.06 49 GLU B N 1
ATOM 2649 C CA . GLU B 1 49 ? -13.984 27.337 32.56 1 85.06 49 GLU B CA 1
ATOM 2650 C C . GLU B 1 49 ? -14.117 26.056 33.377 1 85.06 49 GLU B C 1
ATOM 2652 O O . GLU B 1 49 ? -13.781 24.97 32.899 1 85.06 49 GLU B O 1
ATOM 2657 N N . ARG B 1 50 ? -14.168 26.196 34.682 1 72.73 50 ARG B N 1
ATOM 2658 C CA . ARG B 1 50 ? -14.382 25.041 35.549 1 72.73 50 ARG B CA 1
ATOM 2659 C C . ARG B 1 50 ? -15.831 24.57 35.486 1 72.73 50 ARG B C 1
ATOM 2661 O O . ARG B 1 50 ? -16.757 25.372 35.629 1 72.73 50 ARG B O 1
ATOM 2668 N N . SER B 1 51 ? -16.068 23.568 34.737 1 67.47 51 SER B N 1
ATOM 2669 C CA . SER B 1 51 ? -17.393 22.956 34.74 1 67.47 51 SER B CA 1
ATOM 2670 C C . SER B 1 51 ? -17.349 21.545 35.317 1 67.47 51 SER B C 1
ATOM 2672 O O . SER B 1 51 ? -16.748 20.645 34.725 1 67.47 51 SER B O 1
ATOM 2674 N N . ALA B 1 52 ? -18.153 21.181 36.41 1 64.68 52 ALA B N 1
ATOM 2675 C CA . ALA B 1 52 ? -18.325 19.89 37.072 1 64.68 52 ALA B CA 1
ATOM 2676 C C . ALA B 1 52 ? -16.977 19.228 37.341 1 64.68 52 ALA B C 1
ATOM 2678 O O . ALA B 1 52 ? -16.817 18.023 37.132 1 64.68 52 ALA B O 1
ATOM 2679 N N . GLY B 1 53 ? -15.843 19.937 37.609 1 62.63 53 GLY B N 1
ATOM 2680 C CA . GLY B 1 53 ? -14.565 19.36 37.992 1 62.63 53 GLY B CA 1
ATOM 2681 C C . GLY B 1 53 ? -13.625 19.158 36.818 1 62.63 53 GLY B C 1
ATOM 2682 O O . GLY B 1 53 ? -12.491 18.707 36.995 1 62.63 53 GLY B O 1
ATOM 2683 N N . ARG B 1 54 ? -14.161 19.523 35.646 1 70.29 54 ARG B N 1
ATOM 2684 C CA . ARG B 1 54 ? -13.336 19.365 34.452 1 70.29 54 ARG B CA 1
ATOM 2685 C C . ARG B 1 54 ? -12.933 20.721 33.882 1 70.29 54 ARG B C 1
ATOM 2687 O O . ARG B 1 54 ? -13.618 21.721 34.103 1 70.29 54 ARG B O 1
ATOM 2694 N N . MET B 1 55 ? -11.77 20.741 33.398 1 76.7 55 MET B N 1
ATOM 2695 C CA . MET B 1 55 ? -11.285 21.918 32.684 1 76.7 55 MET B CA 1
ATOM 2696 C C . MET B 1 55 ? -11.821 21.948 31.256 1 76.7 55 MET B C 1
ATOM 2698 O O . MET B 1 55 ? -11.463 21.1 30.437 1 76.7 55 MET B O 1
ATOM 2702 N N . VAL B 1 56 ? -12.886 22.846 31.061 1 85.04 56 VAL B N 1
ATOM 2703 C CA . VAL B 1 56 ? -13.464 22.995 29.729 1 85.04 56 VAL B CA 1
ATOM 2704 C C . VAL B 1 56 ? -13.028 24.326 29.122 1 85.04 56 VAL B C 1
ATOM 2706 O O . VAL B 1 56 ? -12.885 25.323 29.833 1 85.04 56 VAL B O 1
ATOM 2709 N N . LEU B 1 57 ? -12.771 24.262 27.853 1 88.26 57 LEU B N 1
ATOM 2710 C CA . LEU B 1 57 ? -12.36 25.477 27.157 1 88.26 57 LEU B CA 1
ATOM 2711 C C . LEU B 1 57 ? -13.436 26.553 27.261 1 88.26 57 LEU B C 1
ATOM 2713 O O . LEU B 1 57 ? -14.62 26.275 27.06 1 88.26 57 LEU B O 1
ATOM 2717 N N . ALA B 1 58 ? -13.069 27.774 27.633 1 87.07 58 ALA B N 1
ATOM 2718 C CA . ALA B 1 58 ? -13.938 28.943 27.514 1 87.07 58 ALA B CA 1
ATOM 2719 C C . ALA B 1 58 ? -14.074 29.378 26.057 1 87.07 58 ALA B C 1
ATOM 2721 O O . ALA B 1 58 ? -13.361 28.878 25.184 1 87.07 58 ALA B O 1
ATOM 2722 N N . LYS B 1 59 ? -14.983 30.256 25.739 1 85.86 59 LYS B N 1
ATOM 2723 C CA . LYS B 1 59 ? -15.171 30.786 24.391 1 85.86 59 LYS B CA 1
ATOM 2724 C C . LYS B 1 59 ? -13.87 31.364 23.842 1 85.86 59 LYS B C 1
ATOM 2726 O O . LYS B 1 59 ? -13.528 31.141 22.678 1 85.86 59 LYS B O 1
ATOM 2731 N N . SER B 1 60 ? -13.218 32.099 24.748 1 86.07 60 SER B N 1
ATOM 2732 C CA . SER B 1 60 ? -11.94 32.689 24.362 1 86.07 60 SER B CA 1
ATOM 2733 C C . SER B 1 60 ? -10.895 31.612 24.087 1 86.07 60 SER B C 1
ATOM 2735 O O . SER B 1 60 ? -10.108 31.73 23.146 1 86.07 60 SER B O 1
ATOM 2737 N N . GLY B 1 61 ? -10.882 30.561 24.895 1 86.75 61 GLY B N 1
ATOM 2738 C CA . GLY B 1 61 ? -9.958 29.457 24.688 1 86.75 61 GLY B CA 1
ATOM 2739 C C . GLY B 1 61 ? -10.174 28.736 23.371 1 86.75 61 GLY B C 1
ATOM 2740 O O . GLY B 1 61 ? -9.214 28.417 22.667 1 86.75 61 GLY B O 1
ATOM 2741 N N . GLU B 1 62 ? -11.377 28.573 23.057 1 86.33 62 GLU B N 1
ATOM 2742 C CA . GLU B 1 62 ? -11.728 27.923 21.798 1 86.33 62 GLU B CA 1
ATOM 2743 C C . GLU B 1 62 ? -11.279 28.759 20.602 1 86.33 62 GLU B C 1
ATOM 2745 O O . GLU B 1 62 ? -10.779 28.218 19.613 1 86.33 62 GLU B O 1
ATOM 2750 N N . ALA B 1 63 ? -11.438 30.068 20.813 1 81.64 63 ALA B N 1
ATOM 2751 C CA . ALA B 1 63 ? -11.1 30.983 19.726 1 81.64 63 ALA B CA 1
ATOM 2752 C C . ALA B 1 63 ? -9.588 31.084 19.544 1 81.64 63 ALA B C 1
ATOM 2754 O O . ALA B 1 63 ? -9.101 31.252 18.423 1 81.64 63 ALA B O 1
ATOM 2755 N N . LEU B 1 64 ? -8.878 30.966 20.634 1 82.39 64 LEU B N 1
ATOM 2756 C CA . LEU B 1 64 ? -7.445 31.238 20.59 1 82.39 64 LEU B CA 1
ATOM 2757 C C . LEU B 1 64 ? -6.654 29.954 20.363 1 82.39 64 LEU B C 1
ATOM 2759 O O . LEU B 1 64 ? -5.48 30.001 19.991 1 82.39 64 LEU B O 1
ATOM 2763 N N . LEU B 1 65 ? -7.377 28.843 20.588 1 83.69 65 LEU B N 1
ATOM 2764 C CA . LEU B 1 65 ? -6.684 27.561 20.533 1 83.69 65 LEU B CA 1
ATOM 2765 C C . LEU B 1 65 ? -6.023 27.357 19.174 1 83.69 65 LEU B C 1
ATOM 2767 O O . LEU B 1 65 ? -4.842 27.011 19.099 1 83.69 65 LEU B O 1
ATOM 2771 N N . PRO B 1 66 ? -6.653 27.781 18.077 1 76.38 66 PRO B N 1
ATOM 2772 C CA . PRO B 1 66 ? -5.991 27.594 16.783 1 76.38 66 PRO B CA 1
ATOM 2773 C C . PRO B 1 66 ? -4.741 28.457 16.63 1 76.38 66 PRO B C 1
ATOM 2775 O O . PRO B 1 66 ? -3.729 27.996 16.096 1 76.38 66 PRO B O 1
ATOM 2778 N N . THR B 1 67 ? -4.841 29.654 17.144 1 74.62 67 THR B N 1
ATOM 2779 C CA . THR B 1 67 ? -3.705 30.566 17.065 1 74.62 67 THR B CA 1
ATOM 2780 C C . THR B 1 67 ? -2.565 30.088 17.96 1 74.62 67 THR B C 1
ATOM 2782 O O . THR B 1 67 ? -1.396 30.159 17.576 1 74.62 67 THR B O 1
ATOM 2785 N N . ALA B 1 68 ? -2.942 29.651 19.152 1 79.83 68 ALA B N 1
ATOM 2786 C CA . ALA B 1 68 ? -1.936 29.13 20.073 1 79.83 68 ALA B CA 1
ATOM 2787 C C . ALA B 1 68 ? -1.2 27.939 19.466 1 79.83 68 ALA B C 1
ATOM 2789 O O . ALA B 1 68 ? 0.027 27.848 19.557 1 79.83 68 ALA B O 1
ATOM 2790 N N . GLU B 1 69 ? -1.949 27.188 18.865 1 73.71 69 GLU B N 1
ATOM 2791 C CA . GLU B 1 69 ? -1.373 26.019 18.206 1 73.71 69 GLU B CA 1
ATOM 2792 C C . GLU B 1 69 ? -0.439 26.43 17.072 1 73.71 69 GLU B C 1
ATOM 2794 O O . GLU B 1 69 ? 0.652 25.875 16.928 1 73.71 69 GLU B O 1
ATOM 2799 N N . ALA B 1 70 ? -0.828 27.43 16.337 1 66.31 70 ALA B N 1
ATOM 2800 C CA . ALA B 1 70 ? -0.007 27.948 15.246 1 66.31 70 ALA B CA 1
ATOM 2801 C C . ALA B 1 70 ? 1.301 28.531 15.773 1 66.31 70 ALA B C 1
ATOM 2803 O O . ALA B 1 70 ? 2.359 28.348 15.165 1 66.31 70 ALA B O 1
ATOM 2804 N N . LEU B 1 71 ? 1.174 29.251 16.84 1 65.81 71 LEU B N 1
ATOM 2805 C CA . LEU B 1 71 ? 2.344 29.866 17.457 1 65.81 71 LEU B CA 1
ATOM 2806 C C . LEU B 1 71 ? 3.349 28.806 17.894 1 65.81 71 LEU B C 1
ATOM 2808 O O . LEU B 1 71 ? 4.558 28.984 17.729 1 65.81 71 LEU B O 1
ATOM 2812 N N . LEU B 1 72 ? 2.895 27.787 18.503 1 68.55 72 LEU B N 1
ATOM 2813 C CA . LEU B 1 72 ? 3.788 26.718 18.933 1 68.55 72 LEU B CA 1
ATOM 2814 C C . LEU B 1 72 ? 4.489 26.081 17.738 1 68.55 72 LEU B C 1
ATOM 2816 O O . LEU B 1 72 ? 5.687 25.793 17.796 1 68.55 72 LEU B O 1
ATOM 2820 N N . VAL B 1 73 ? 3.735 26.068 16.724 1 60.79 73 VAL B N 1
ATOM 2821 C CA . VAL B 1 73 ? 4.279 25.515 15.489 1 60.79 73 VAL B CA 1
ATOM 2822 C C . VAL B 1 73 ? 5.367 26.438 14.945 1 60.79 73 VAL B C 1
ATOM 2824 O O . VAL B 1 73 ? 6.439 25.977 14.544 1 60.79 73 VAL B O 1
ATOM 2827 N N . LEU B 1 74 ? 5.124 27.751 14.957 1 59.88 74 LEU B N 1
ATOM 2828 C CA . LEU B 1 74 ? 6.086 28.739 14.479 1 59.88 74 LEU B CA 1
ATOM 2829 C C . LEU B 1 74 ? 7.333 28.753 15.356 1 59.88 74 LEU B C 1
ATOM 2831 O O . LEU B 1 74 ? 8.445 28.939 14.858 1 59.88 74 LEU B O 1
ATOM 2835 N N . GLY B 1 75 ? 7.162 28.713 16.629 1 59.48 75 GLY B N 1
ATOM 2836 C CA . GLY B 1 75 ? 8.299 28.627 17.532 1 59.48 75 GLY B CA 1
ATOM 2837 C C . GLY B 1 75 ? 9.207 27.448 17.238 1 59.48 75 GLY B C 1
ATOM 2838 O O . GLY B 1 75 ? 10.431 27.593 17.207 1 59.48 75 GLY B O 1
ATOM 2839 N N . VAL B 1 76 ? 8.529 26.403 17.072 1 55.72 76 VAL B N 1
ATOM 2840 C CA . VAL B 1 76 ? 9.289 25.197 16.762 1 55.72 76 VAL B CA 1
ATOM 2841 C C . VAL B 1 76 ? 9.999 25.364 15.42 1 55.72 76 VAL B C 1
ATOM 2843 O O . VAL B 1 76 ? 11.162 24.981 15.274 1 55.72 76 VAL B O 1
ATOM 2846 N N . GLN B 1 77 ? 9.276 25.93 14.504 1 55.15 77 GLN B N 1
ATOM 2847 C CA . GLN B 1 77 ? 9.873 26.245 13.21 1 55.15 77 GLN B CA 1
ATOM 2848 C C . GLN B 1 77 ? 11.115 27.116 13.374 1 55.15 77 GLN B C 1
ATOM 2850 O O . GLN B 1 77 ? 12.136 26.878 12.726 1 55.15 77 GLN B O 1
ATOM 2855 N N . LEU B 1 78 ? 11.035 28.142 14.131 1 54.41 78 LEU B N 1
ATOM 2856 C CA . LEU B 1 78 ? 12.15 29.042 14.406 1 54.41 78 LEU B CA 1
ATOM 2857 C C . LEU B 1 78 ? 13.338 28.277 14.978 1 54.41 78 LEU B C 1
ATOM 2859 O O . LEU B 1 78 ? 14.478 28.488 14.558 1 54.41 78 LEU B O 1
ATOM 2863 N N . LYS B 1 79 ? 13.079 27.421 15.885 1 56.11 79 LYS B N 1
ATOM 2864 C CA . LYS B 1 79 ? 14.146 26.63 16.49 1 56.11 79 LYS B CA 1
ATOM 2865 C C . LYS B 1 79 ? 14.796 25.707 15.463 1 56.11 79 LYS B C 1
ATOM 2867 O O . LYS B 1 79 ? 16.021 25.573 15.429 1 56.11 79 LYS B O 1
ATOM 2872 N N . SER B 1 80 ? 13.895 25.102 14.778 1 53.84 80 SER B N 1
ATOM 2873 C CA . SER B 1 80 ? 14.39 24.214 13.731 1 53.84 80 SER B CA 1
ATOM 2874 C C . SER B 1 80 ? 15.265 24.967 12.735 1 53.84 80 SER B C 1
ATOM 28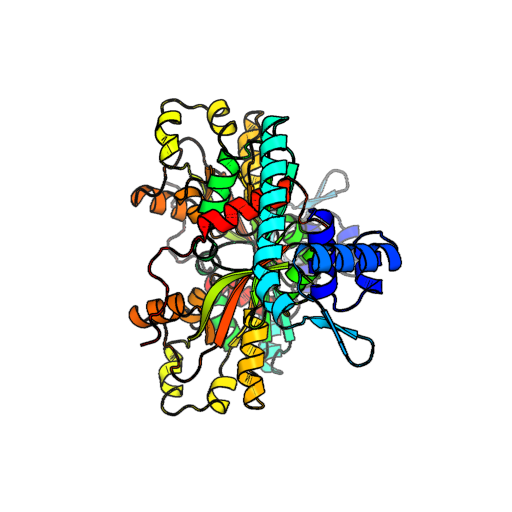76 O O . SER B 1 80 ? 16.329 24.482 12.345 1 53.84 80 SER B O 1
ATOM 2878 N N . GLU B 1 81 ? 14.751 26.087 12.312 1 54.3 81 GLU B N 1
ATOM 2879 C CA . GLU B 1 81 ? 15.527 26.925 11.403 1 54.3 81 GLU B CA 1
ATOM 2880 C C . GLU B 1 81 ? 16.863 27.323 12.023 1 54.3 81 GLU B C 1
ATOM 2882 O O . GLU B 1 81 ? 17.891 27.331 11.343 1 54.3 81 GLU B O 1
ATOM 2887 N N . ALA B 1 82 ? 16.792 27.653 13.236 1 54.69 82 ALA B N 1
ATOM 2888 C CA . ALA B 1 82 ? 18.017 28.014 13.945 1 54.69 82 ALA B CA 1
ATOM 2889 C C . ALA B 1 82 ? 18.982 26.833 14.008 1 54.69 82 ALA B C 1
ATOM 2891 O O . ALA B 1 82 ? 20.191 27.002 13.832 1 54.69 82 ALA B O 1
ATOM 2892 N N . GLN B 1 83 ? 18.38 25.704 14.391 1 54.56 83 GLN B N 1
ATOM 2893 C CA . GLN B 1 83 ? 19.218 24.513 14.475 1 54.56 83 GLN B CA 1
ATOM 2894 C C . GLN B 1 83 ? 19.781 24.139 13.107 1 54.56 83 GLN B C 1
ATOM 2896 O O . GLN B 1 83 ? 20.918 23.676 13.003 1 54.56 83 GLN B O 1
ATOM 2901 N N . GLN B 1 84 ? 18.802 24.231 12.151 1 51.74 84 GLN B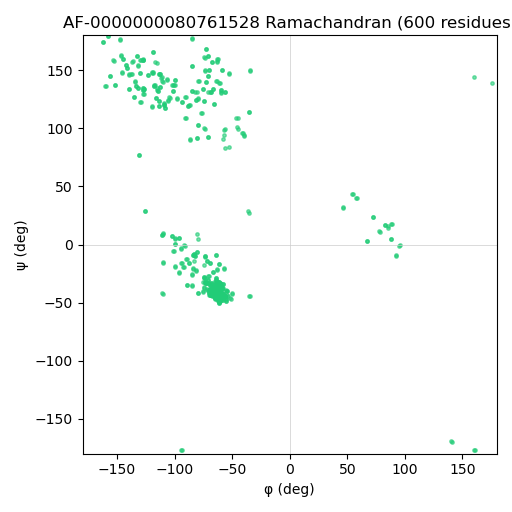 N 1
ATOM 2902 C CA . GLN B 1 84 ? 19.299 24.045 10.792 1 51.74 84 GLN B CA 1
ATOM 2903 C C . GLN B 1 84 ? 20.515 24.927 10.525 1 51.74 84 GLN B C 1
ATOM 2905 O O . GLN B 1 84 ? 21.473 24.494 9.881 1 51.74 84 GLN B O 1
ATOM 2910 N N . LEU B 1 85 ? 20.361 26.152 11.044 1 51.04 85 LEU B N 1
ATOM 2911 C CA . LEU B 1 85 ? 21.454 27.103 10.872 1 51.04 85 LEU B CA 1
ATOM 2912 C C . LEU B 1 85 ? 22.681 26.671 11.668 1 51.04 85 LEU B C 1
ATOM 2914 O O . LEU B 1 85 ? 23.814 26.96 11.276 1 51.04 85 LEU B O 1
ATOM 2918 N N . GLN B 1 86 ? 22.28 26.252 12.963 1 50.46 86 GLN B N 1
ATOM 2919 C CA . GLN B 1 86 ? 23.416 25.902 13.81 1 50.46 86 GLN B CA 1
ATOM 2920 C C . GLN B 1 86 ? 24.013 24.559 13.399 1 50.46 86 GLN B C 1
ATOM 2922 O O . GLN B 1 86 ? 25.153 24.247 13.75 1 50.46 86 GLN B O 1
ATOM 2927 N N . GLY B 1 87 ? 23.45 23.542 12.625 1 53.88 87 GLY B N 1
ATOM 2928 C CA . GLY B 1 87 ? 23.933 22.232 12.22 1 53.88 87 GLY B CA 1
ATOM 2929 C C . GLY B 1 87 ? 22.902 21.428 11.45 1 53.88 87 GLY B C 1
ATOM 2930 O O . GLY B 1 87 ? 21.704 21.708 11.527 1 53.88 87 GLY B O 1
ATOM 2931 N N . ALA B 1 88 ? 23.295 20.687 10.33 1 58.64 88 ALA B N 1
ATOM 2932 C CA . ALA B 1 88 ? 22.6 19.887 9.325 1 58.64 88 ALA B CA 1
ATOM 2933 C C . ALA B 1 88 ? 21.708 18.837 9.981 1 58.64 88 ALA B C 1
ATOM 2935 O O . ALA B 1 88 ? 22.19 17.983 10.73 1 58.64 88 ALA B O 1
ATOM 2936 N N . LEU B 1 89 ? 20.37 19.199 10.416 1 66.72 89 LEU B N 1
ATOM 2937 C CA . LEU B 1 89 ? 19.43 18.19 10.893 1 66.72 89 LEU B CA 1
ATOM 2938 C C . LEU B 1 89 ? 19.605 16.881 10.13 1 66.72 89 LEU B C 1
ATOM 2940 O O . LEU B 1 89 ? 19.702 16.882 8.901 1 66.72 89 LEU B O 1
ATOM 2944 N N . GLN B 1 90 ? 20.06 15.894 10.967 1 67.68 90 GLN B N 1
ATOM 2945 C CA . GLN B 1 90 ? 20.244 14.583 10.353 1 67.68 90 GLN B CA 1
ATOM 2946 C C . GLN B 1 90 ? 19.354 13.536 11.016 1 67.68 90 GLN B C 1
ATOM 2948 O O . GLN B 1 90 ? 18.904 13.722 12.148 1 67.68 90 GLN B O 1
ATOM 2953 N N . GLY B 1 91 ? 18.935 12.601 10.299 1 78.4 91 GLY B N 1
ATOM 2954 C CA . GLY B 1 91 ? 18.184 11.481 10.844 1 78.4 91 GLY B CA 1
ATOM 2955 C C . GLY B 1 91 ? 17.034 11.045 9.955 1 78.4 91 GLY B C 1
ATOM 2956 O O . GLY B 1 91 ? 16.992 11.39 8.772 1 78.4 91 GLY B O 1
ATOM 2957 N N . ALA B 1 92 ? 16.247 10.191 10.571 1 84.02 92 ALA B N 1
ATOM 2958 C CA . ALA B 1 92 ? 15.117 9.64 9.829 1 84.02 92 ALA B CA 1
ATOM 2959 C C . ALA B 1 92 ? 13.791 10.123 10.409 1 84.02 92 ALA B C 1
ATOM 2961 O O . ALA B 1 92 ? 13.649 10.253 11.627 1 84.02 92 ALA B O 1
ATOM 2962 N N . VAL B 1 93 ? 12.972 10.481 9.513 1 88.52 93 VAL B N 1
ATOM 2963 C CA . VAL B 1 93 ? 11.615 10.851 9.9 1 88.52 93 VAL B CA 1
ATOM 2964 C C . VAL B 1 93 ? 10.637 9.765 9.457 1 88.52 93 VAL B C 1
ATOM 2966 O O . VAL B 1 93 ? 10.484 9.509 8.261 1 88.52 93 VAL B O 1
ATOM 2969 N N . ASP B 1 94 ? 9.988 9.168 10.438 1 93.05 94 ASP B N 1
ATOM 2970 C CA . ASP B 1 94 ? 8.967 8.165 10.154 1 93.05 94 ASP B CA 1
ATOM 2971 C C . ASP B 1 94 ? 7.587 8.807 10.028 1 93.05 94 ASP B C 1
ATOM 2973 O O . ASP B 1 94 ? 7.012 9.255 11.023 1 93.05 94 ASP B O 1
ATOM 2977 N N . LEU B 1 95 ? 7.108 8.835 8.817 1 96.11 95 LEU B N 1
ATOM 2978 C CA . LEU B 1 95 ? 5.811 9.435 8.524 1 96.11 95 LEU B CA 1
ATOM 2979 C C . LEU B 1 95 ? 4.784 8.364 8.173 1 96.11 95 LEU B C 1
ATOM 2981 O O . LEU B 1 95 ? 4.985 7.588 7.236 1 96.11 95 LEU B O 1
ATOM 2985 N N . GLY B 1 96 ? 3.732 8.322 8.927 1 97.5 96 GLY B N 1
ATOM 2986 C CA . GLY B 1 96 ? 2.625 7.449 8.569 1 97.5 96 GLY B CA 1
ATOM 2987 C C . GLY B 1 96 ? 1.739 8.024 7.48 1 97.5 96 GLY B C 1
ATOM 2988 O O . GLY B 1 96 ? 1.475 9.228 7.459 1 97.5 96 GLY B O 1
ATOM 2989 N N . VAL B 1 97 ? 1.295 7.149 6.568 1 97.23 97 VAL B N 1
ATOM 2990 C CA . VAL B 1 97 ? 0.4 7.596 5.506 1 97.23 97 VAL B CA 1
ATOM 2991 C C . VAL B 1 97 ? -0.717 6.574 5.306 1 97.23 97 VAL B C 1
ATOM 2993 O O . VAL B 1 97 ? -0.513 5.375 5.513 1 97.23 97 VAL B O 1
ATOM 2996 N N . PRO B 1 98 ? -1.892 7.075 4.953 1 96.88 98 PRO B N 1
ATOM 2997 C CA . PRO B 1 98 ? -2.934 6.132 4.541 1 96.88 98 PRO B CA 1
ATOM 2998 C C . PRO B 1 98 ? -2.685 5.547 3.153 1 96.88 98 PRO B C 1
ATOM 3000 O O . PRO B 1 98 ? -1.852 6.062 2.402 1 96.88 98 PRO B O 1
ATOM 3003 N N . SER B 1 99 ? -3.325 4.432 2.867 1 95 99 SER B N 1
ATOM 3004 C CA . SER B 1 99 ? -3.251 3.867 1.523 1 95 99 SER B CA 1
ATOM 3005 C C . SER B 1 99 ? -4.023 4.719 0.522 1 95 99 SER B C 1
ATOM 3007 O O . SER B 1 99 ? -5.238 4.571 0.379 1 95 99 SER B O 1
ATOM 3009 N N . GLU B 1 100 ? -3.38 5.629 -0.115 1 94.39 100 GLU B N 1
ATOM 3010 C CA . GLU B 1 100 ? -3.905 6.534 -1.133 1 94.39 100 GLU B CA 1
ATOM 3011 C C . GLU B 1 100 ? -2.848 6.851 -2.187 1 94.39 100 GLU B C 1
ATOM 3013 O O . GLU B 1 100 ? -1.663 6.574 -1.989 1 94.39 100 GLU B O 1
ATOM 3018 N N . ARG B 1 101 ? -3.303 7.321 -3.256 1 92.89 101 ARG B N 1
ATOM 3019 C CA . ARG B 1 101 ? -2.392 7.708 -4.328 1 92.89 101 ARG B CA 1
ATOM 3020 C C . ARG B 1 101 ? -1.434 8.801 -3.866 1 92.89 101 ARG B C 1
ATOM 3022 O O . ARG B 1 101 ? -1.843 9.745 -3.187 1 92.89 101 ARG B O 1
ATOM 3029 N N . PRO B 1 102 ? -0.194 8.694 -4.254 1 92.87 102 PRO B N 1
ATOM 3030 C CA . PRO B 1 102 ? 0.805 9.664 -3.801 1 92.87 102 PRO B CA 1
ATOM 3031 C C . PRO B 1 102 ? 0.478 11.092 -4.233 1 92.87 102 PRO B C 1
ATOM 3033 O O . PRO B 1 102 ? 0.805 12.046 -3.522 1 92.87 102 PRO B O 1
ATOM 3036 N N . GLU B 1 103 ? -0.145 11.231 -5.407 1 91.61 103 GLU B N 1
ATOM 3037 C CA . GLU B 1 103 ? -0.48 12.563 -5.902 1 91.61 103 GLU B CA 1
ATOM 3038 C C . GLU B 1 103 ? -1.514 13.24 -5.009 1 91.61 103 GLU B C 1
ATOM 3040 O O . GLU B 1 103 ? -1.426 14.442 -4.749 1 91.61 103 GLU B O 1
ATOM 3045 N N . PHE B 1 104 ? -2.453 12.437 -4.598 1 94.29 104 PHE B N 1
ATOM 3046 C CA . PHE B 1 104 ? -3.466 12.965 -3.692 1 94.29 104 PHE B CA 1
ATOM 3047 C C . PHE B 1 104 ? -2.837 13.412 -2.378 1 94.29 104 PHE B C 1
ATOM 3049 O O . PHE B 1 104 ? -3.197 14.459 -1.835 1 94.29 104 PHE B O 1
ATOM 3056 N N . LEU B 1 105 ? -1.844 12.657 -1.892 1 95.81 105 LEU B N 1
ATOM 3057 C CA . LEU B 1 105 ? -1.182 12.949 -0.626 1 95.81 105 LEU B CA 1
ATOM 3058 C C . LEU B 1 105 ? -0.076 13.981 -0.816 1 95.81 105 LEU B C 1
ATOM 3060 O O . LEU B 1 105 ? 0.563 14.398 0.153 1 95.81 105 LEU B O 1
ATOM 3064 N N . ARG B 1 106 ? 0.259 14.314 -2.052 1 94.8 106 ARG B N 1
ATOM 3065 C CA . ARG B 1 106 ? 1.318 15.253 -2.408 1 94.8 106 ARG B CA 1
ATOM 3066 C C . ARG B 1 106 ? 2.659 14.809 -1.835 1 94.8 106 ARG B C 1
ATOM 3068 O O . ARG B 1 106 ? 3.422 15.629 -1.32 1 94.8 106 ARG B O 1
ATOM 3075 N N . LEU B 1 107 ? 2.886 13.533 -1.886 1 94.35 107 LEU B N 1
ATOM 3076 C CA . LEU B 1 107 ? 4.1 12.971 -1.304 1 94.35 107 LEU B CA 1
ATOM 3077 C C . LEU B 1 107 ? 5.329 13.38 -2.109 1 94.35 107 LEU B C 1
ATOM 3079 O O . LEU B 1 107 ? 6.416 13.542 -1.55 1 94.35 107 LEU B O 1
ATOM 3083 N N . GLY B 1 108 ? 5.149 13.502 -3.41 1 91.72 108 GLY B N 1
ATOM 3084 C CA . GLY B 1 108 ? 6.254 13.981 -4.226 1 91.72 108 GLY B CA 1
ATOM 3085 C C . GLY B 1 108 ? 6.728 15.368 -3.834 1 91.72 108 GLY B C 1
ATOM 3086 O O . GLY B 1 108 ? 7.931 15.606 -3.709 1 91.72 108 GLY B O 1
ATOM 3087 N N . ASP B 1 109 ? 5.781 16.266 -3.661 1 92.03 109 ASP B N 1
ATOM 3088 C CA . ASP B 1 109 ? 6.091 17.625 -3.227 1 92.03 109 ASP B CA 1
ATOM 3089 C C . ASP B 1 109 ? 6.759 17.623 -1.853 1 92.03 109 ASP B C 1
ATOM 3091 O O . ASP B 1 109 ? 7.712 18.37 -1.62 1 92.03 109 ASP B O 1
ATOM 3095 N N . LEU B 1 110 ? 6.195 16.812 -1.059 1 92.79 110 LEU B N 1
ATOM 3096 C CA . LEU B 1 110 ? 6.734 16.717 0.293 1 92.79 110 LEU B CA 1
ATOM 3097 C C . LEU B 1 110 ? 8.183 16.245 0.269 1 92.79 110 LEU B C 1
ATOM 3099 O O . LEU B 1 110 ? 9.052 16.861 0.89 1 92.79 110 LEU B O 1
ATOM 3103 N N . ALA B 1 111 ? 8.407 15.213 -0.418 1 90.52 111 ALA B N 1
ATOM 3104 C CA . ALA B 1 111 ? 9.746 14.636 -0.502 1 90.52 111 ALA B CA 1
ATOM 3105 C C . ALA B 1 111 ? 10.731 15.621 -1.124 1 90.52 111 ALA B C 1
ATOM 3107 O O . ALA B 1 111 ? 11.833 15.817 -0.607 1 90.52 111 ALA B O 1
ATOM 3108 N N . SER B 1 112 ? 10.344 16.191 -2.19 1 88.86 112 SER B N 1
ATOM 3109 C CA . SER B 1 112 ? 11.204 17.138 -2.891 1 88.86 112 SER B CA 1
ATOM 3110 C C . SER B 1 112 ? 11.571 18.319 -1.998 1 88.86 112 SER B C 1
ATOM 3112 O O . SER B 1 112 ? 12.735 18.721 -1.939 1 88.86 112 SER B O 1
ATOM 3114 N N . THR B 1 113 ? 10.568 18.876 -1.329 1 88.22 113 THR B N 1
ATOM 3115 C CA . THR B 1 113 ? 10.789 20.03 -0.464 1 88.22 113 THR B CA 1
ATOM 3116 C C . THR B 1 113 ? 11.675 19.656 0.72 1 88.22 113 THR B C 1
ATOM 3118 O O . THR B 1 113 ? 12.567 20.417 1.1 1 88.22 113 THR B O 1
ATOM 3121 N N . LEU B 1 114 ? 11.424 18.522 1.259 1 84.67 114 LEU B N 1
ATOM 3122 C CA . LEU B 1 114 ? 12.216 18.07 2.397 1 84.67 114 LEU B CA 1
ATOM 3123 C C . LEU B 1 114 ? 13.671 17.854 1.995 1 84.67 114 LEU B C 1
ATOM 3125 O O . LEU B 1 114 ? 14.586 18.198 2.748 1 84.67 114 LEU B O 1
ATOM 3129 N N . MET B 1 115 ? 13.851 17.25 0.892 1 80.85 115 MET B N 1
ATOM 3130 C CA . MET B 1 115 ? 15.203 16.979 0.412 1 80.85 115 MET B CA 1
ATOM 3131 C C . MET B 1 115 ? 15.974 18.277 0.194 1 80.85 115 MET B C 1
ATOM 3133 O O . MET B 1 115 ? 17.184 18.331 0.42 1 80.85 115 MET B O 1
ATOM 3137 N N . GLN B 1 116 ? 15.319 19.255 -0.252 1 81.55 116 GLN B N 1
ATOM 3138 C CA . GLN B 1 116 ? 15.941 20.551 -0.499 1 81.55 116 GLN B CA 1
ATOM 3139 C C . GLN B 1 116 ? 16.276 21.259 0.811 1 81.55 116 GLN B C 1
ATOM 3141 O O . GLN B 1 116 ? 17.341 21.866 0.94 1 81.55 116 GLN B O 1
ATOM 3146 N N . ARG B 1 117 ? 15.425 21.13 1.732 1 77.88 117 ARG B N 1
ATOM 3147 C CA . ARG B 1 117 ? 15.555 21.881 2.977 1 77.88 117 ARG B CA 1
ATOM 3148 C C . ARG B 1 117 ? 16.394 21.115 3.994 1 77.88 117 ARG B C 1
ATOM 3150 O O . ARG B 1 117 ? 17.086 21.719 4.816 1 77.88 117 ARG B O 1
ATOM 3157 N N . LEU B 1 118 ? 16.231 19.805 3.927 1 79.09 118 LEU B N 1
ATOM 3158 C CA . LEU B 1 118 ? 16.895 18.934 4.89 1 79.09 118 LEU B CA 1
ATOM 3159 C C . LEU B 1 118 ? 17.617 17.792 4.182 1 79.09 118 LEU B C 1
ATOM 3161 O O . LEU B 1 118 ? 17.232 16.629 4.32 1 79.09 118 LEU B O 1
ATOM 3165 N N . PRO B 1 119 ? 18.713 18.022 3.617 1 77.22 119 PRO B N 1
ATOM 3166 C CA . PRO B 1 119 ? 19.365 17.054 2.733 1 77.22 119 PRO B CA 1
ATOM 3167 C C . PRO B 1 119 ? 19.899 15.836 3.483 1 77.22 119 PRO B C 1
ATOM 3169 O O . PRO B 1 119 ? 20.166 14.798 2.872 1 77.22 119 PRO B O 1
ATOM 3172 N N . LEU B 1 120 ? 20.012 15.953 4.779 1 78.25 120 LEU B N 1
ATOM 3173 C CA . LEU B 1 120 ? 20.585 14.842 5.532 1 78.25 120 LEU B CA 1
ATOM 3174 C C . LEU B 1 120 ? 19.493 14.036 6.227 1 78.25 120 LEU B C 1
ATOM 3176 O O . LEU B 1 120 ? 19.788 13.135 7.016 1 78.25 120 LEU B O 1
ATOM 3180 N N . VAL B 1 121 ? 18.3 14.385 5.895 1 82.82 121 VAL B N 1
ATOM 3181 C CA . VAL B 1 121 ? 17.167 13.699 6.507 1 82.82 121 VAL B CA 1
ATOM 3182 C C . VAL B 1 121 ? 16.601 12.667 5.535 1 82.82 121 VAL B C 1
ATOM 3184 O O . VAL B 1 121 ? 16.464 12.94 4.34 1 82.82 121 VAL B O 1
ATOM 3187 N N . GLU B 1 122 ? 16.382 11.459 6.055 1 86.97 122 GLU B N 1
ATOM 3188 C CA . GLU B 1 122 ? 15.699 10.408 5.308 1 86.97 122 GLU B CA 1
ATOM 3189 C C . GLU B 1 122 ? 14.224 10.326 5.694 1 86.97 122 GLU B C 1
ATOM 3191 O O . GLU B 1 122 ? 13.89 10.265 6.879 1 86.97 122 GLU B O 1
ATOM 3196 N N . LEU B 1 123 ? 13.396 10.413 4.695 1 92.37 123 LEU B N 1
ATOM 3197 C CA . LEU B 1 123 ? 11.964 10.269 4.938 1 92.37 123 LEU B CA 1
ATOM 3198 C C . LEU B 1 123 ? 11.521 8.824 4.736 1 92.37 123 LEU B C 1
ATOM 3200 O O . LEU B 1 123 ? 11.764 8.238 3.679 1 92.37 123 LEU B O 1
ATOM 3204 N N . LYS B 1 124 ? 10.953 8.266 5.74 1 93.45 124 LYS B N 1
ATOM 3205 C CA . LYS B 1 124 ? 10.37 6.93 5.668 1 93.45 124 LYS B CA 1
ATOM 3206 C C . LYS B 1 124 ? 8.853 6.983 5.82 1 93.45 124 LYS B C 1
ATOM 3208 O O . LYS B 1 124 ? 8.342 7.455 6.838 1 93.45 124 LYS B O 1
ATOM 3213 N N . THR B 1 125 ? 8.213 6.531 4.801 1 95.78 125 THR B N 1
ATOM 3214 C CA . THR B 1 125 ? 6.757 6.514 4.891 1 95.78 125 THR B CA 1
ATOM 3215 C C . THR B 1 125 ? 6.25 5.108 5.197 1 95.78 125 THR B C 1
ATOM 3217 O O . THR B 1 125 ? 6.755 4.127 4.646 1 95.78 125 THR B O 1
ATOM 3220 N N . HIS B 1 126 ? 5.308 5.051 6.077 1 94.61 126 HIS B N 1
ATOM 3221 C CA . HIS B 1 126 ? 4.687 3.801 6.501 1 94.61 126 HIS B CA 1
ATOM 3222 C C . HIS B 1 126 ? 3.192 3.799 6.2 1 94.61 126 HIS B C 1
ATOM 3224 O O . HIS B 1 126 ? 2.447 4.631 6.724 1 94.61 126 HIS B O 1
ATOM 3230 N N . MET B 1 127 ? 2.806 2.868 5.392 1 95.37 127 MET B N 1
ATOM 3231 C CA . MET B 1 127 ? 1.384 2.768 5.076 1 95.37 127 MET B CA 1
ATOM 3232 C C . MET B 1 127 ? 0.657 1.906 6.103 1 95.37 127 MET B C 1
ATOM 3234 O O . MET B 1 127 ? 0.984 0.731 6.277 1 95.37 127 MET B O 1
ATOM 3238 N N . LEU B 1 128 ? -0.326 2.494 6.777 1 94.41 128 LEU B N 1
ATOM 3239 C CA . LEU B 1 128 ? -1.075 1.817 7.83 1 94.41 128 LEU B CA 1
ATOM 3240 C C . LEU B 1 128 ? -2.534 2.259 7.83 1 94.41 128 LEU B C 1
ATOM 3242 O O . LEU B 1 128 ? -2.868 3.311 7.279 1 94.41 128 LEU B O 1
ATOM 3246 N N . PRO B 1 129 ? -3.386 1.429 8.43 1 94.78 129 PRO B N 1
ATOM 3247 C CA . PRO B 1 129 ? -4.768 1.869 8.637 1 94.78 129 PRO B CA 1
ATOM 3248 C C . PRO B 1 129 ? -4.87 3.079 9.563 1 94.78 129 PRO B C 1
ATOM 3250 O O . PRO B 1 129 ? -3.98 3.307 10.386 1 94.78 129 PRO B O 1
ATOM 3253 N N . ALA B 1 130 ? -5.937 3.773 9.434 1 95.48 130 ALA B N 1
ATOM 3254 C CA . ALA B 1 130 ? -6.13 5.024 10.162 1 95.48 130 ALA B CA 1
ATOM 3255 C C . ALA B 1 130 ? -5.981 4.811 11.666 1 95.48 130 ALA B C 1
ATOM 3257 O O . ALA B 1 130 ? -5.333 5.607 12.35 1 95.48 130 ALA B O 1
ATOM 3258 N N . ASP B 1 131 ? -6.553 3.772 12.222 1 93.09 131 ASP B N 1
ATOM 3259 C CA . ASP B 1 131 ? -6.492 3.521 13.658 1 93.09 131 ASP B CA 1
ATOM 3260 C C . ASP B 1 131 ? -5.057 3.253 14.109 1 93.09 131 ASP B C 1
ATOM 3262 O O . ASP B 1 131 ? -4.63 3.739 15.158 1 93.09 131 ASP B O 1
ATOM 3266 N N . ALA B 1 132 ? -4.366 2.479 13.294 1 94.18 132 ALA B N 1
ATOM 3267 C CA . ALA B 1 132 ? -2.969 2.188 13.606 1 94.18 132 ALA B CA 1
ATOM 3268 C C . ALA B 1 132 ? -2.113 3.448 13.514 1 94.18 132 ALA B C 1
ATOM 3270 O O . ALA B 1 132 ? -1.186 3.634 14.305 1 94.18 132 ALA B O 1
ATOM 3271 N N . LEU B 1 133 ? -2.382 4.282 12.527 1 96.78 133 LEU B N 1
ATOM 3272 C CA . LEU B 1 133 ? -1.666 5.545 12.392 1 96.78 133 LEU B CA 1
ATOM 3273 C C . LEU B 1 133 ? -1.836 6.404 13.64 1 96.78 133 LEU B C 1
ATOM 3275 O O . LEU B 1 133 ? -0.859 6.938 14.169 1 96.78 133 LEU B O 1
ATOM 3279 N N . LEU B 1 134 ? -3.037 6.495 14.113 1 94.77 134 LEU B N 1
ATOM 3280 C CA . LEU B 1 134 ? -3.321 7.282 15.309 1 94.77 134 LEU B CA 1
ATOM 3281 C C . LEU B 1 134 ? -2.587 6.716 16.519 1 94.77 134 LEU B C 1
ATOM 3283 O O . LEU B 1 134 ? -1.935 7.457 17.259 1 94.77 134 LEU B O 1
ATOM 3287 N N . GLU B 1 135 ? -2.672 5.411 16.651 1 90 135 GLU B N 1
ATOM 3288 C CA . GLU B 1 135 ? -2.043 4.732 17.78 1 90 135 GLU B CA 1
ATOM 3289 C C . GLU B 1 135 ? -0.529 4.922 17.764 1 90 135 GLU B C 1
ATOM 3291 O O . GLU B 1 135 ? 0.077 5.212 18.798 1 90 135 GLU B O 1
ATOM 3296 N N . GLN B 1 136 ? 0.049 4.774 16.638 1 92.27 136 GLN B N 1
ATOM 3297 C CA . GLN B 1 136 ? 1.503 4.829 16.525 1 92.27 136 GLN B CA 1
ATOM 3298 C C . GLN B 1 136 ? 2.015 6.254 16.713 1 92.27 136 GLN B C 1
ATOM 3300 O O . GLN B 1 136 ? 3.11 6.461 17.241 1 92.27 136 GLN B O 1
ATOM 3305 N N . VAL B 1 137 ? 1.259 7.232 16.29 1 93.25 137 VAL B N 1
ATOM 3306 C CA . VAL B 1 137 ? 1.633 8.625 16.515 1 93.25 137 VAL B CA 1
ATOM 3307 C C . VAL B 1 137 ? 1.494 8.964 17.997 1 93.25 137 VAL B C 1
ATOM 3309 O O . VAL B 1 137 ? 2.379 9.594 18.582 1 93.25 137 VAL B O 1
ATOM 3312 N N . GLN B 1 138 ? 0.442 8.473 18.547 1 84.95 138 GLN B N 1
ATOM 3313 C CA . GLN B 1 138 ? 0.218 8.704 19.97 1 84.95 138 GLN B CA 1
ATOM 3314 C C . GLN B 1 138 ? 1.324 8.07 20.81 1 84.95 138 GLN B C 1
ATOM 3316 O O . GLN B 1 138 ? 1.771 8.654 21.799 1 84.95 138 GLN B O 1
ATOM 3321 N N . GLY B 1 139 ? 1.742 6.937 20.419 1 79.44 139 GLY B N 1
ATOM 3322 C CA . GLY B 1 139 ? 2.761 6.204 21.153 1 79.44 139 GLY B CA 1
ATOM 3323 C C . GLY B 1 139 ? 4.172 6.656 20.827 1 79.44 139 GLY B C 1
ATOM 3324 O O . GLY B 1 139 ? 5.135 6.194 21.443 1 79.44 139 GLY B O 1
ATOM 3325 N N . GLY B 1 140 ? 4.278 7.482 19.804 1 80.81 140 GLY B N 1
ATOM 3326 C CA . GLY B 1 140 ? 5.573 8.051 19.468 1 80.81 140 GLY B CA 1
ATOM 3327 C C . GLY B 1 140 ? 6.377 7.184 18.517 1 80.81 140 GLY B C 1
ATOM 3328 O O . GLY B 1 140 ? 7.542 7.474 18.239 1 80.81 140 GLY B O 1
ATOM 3329 N N . ARG B 1 141 ? 5.852 6.148 18.054 1 85.01 141 ARG B N 1
ATOM 3330 C CA . ARG B 1 141 ? 6.547 5.27 17.118 1 85.01 141 ARG B CA 1
ATOM 3331 C C . ARG B 1 141 ? 6.679 5.926 15.747 1 85.01 141 ARG B C 1
ATOM 3333 O O . ARG B 1 141 ? 7.634 5.659 15.014 1 85.01 141 ARG B O 1
ATOM 3340 N N . LEU B 1 142 ? 5.673 6.763 15.453 1 92.5 142 LEU B N 1
ATOM 3341 C CA . LEU B 1 142 ? 5.718 7.612 14.267 1 92.5 142 LEU B CA 1
ATOM 3342 C C . LEU B 1 142 ? 5.884 9.078 14.654 1 92.5 142 LEU B C 1
ATOM 3344 O O . LEU B 1 142 ? 5.312 9.53 15.648 1 92.5 142 LEU B O 1
ATOM 3348 N N . ALA B 1 143 ? 6.687 9.703 13.864 1 89.94 143 ALA B N 1
ATOM 3349 C CA . ALA B 1 143 ? 6.869 11.131 14.11 1 89.94 143 ALA B CA 1
ATOM 3350 C C . ALA B 1 143 ? 5.586 11.905 13.824 1 89.94 143 ALA B C 1
ATOM 3352 O O . ALA B 1 143 ? 5.241 12.839 14.552 1 89.94 143 ALA B O 1
ATOM 3353 N N . ALA B 1 144 ? 4.956 11.563 12.796 1 94.75 144 ALA B N 1
ATOM 3354 C CA . ALA B 1 144 ? 3.718 12.176 12.324 1 94.75 144 ALA B CA 1
ATOM 3355 C C . ALA B 1 144 ? 3.001 11.269 11.328 1 94.75 144 ALA B C 1
ATOM 3357 O O . ALA B 1 144 ? 3.499 10.192 10.99 1 94.75 144 ALA B O 1
ATOM 3358 N N . ALA B 1 145 ? 1.777 11.747 10.963 1 97.22 145 ALA B N 1
ATOM 3359 C CA . ALA B 1 145 ? 1.062 10.948 9.971 1 97.22 145 ALA B CA 1
ATOM 3360 C C . ALA B 1 145 ? 0.052 11.799 9.206 1 97.22 145 ALA B C 1
ATOM 3362 O O . ALA B 1 145 ? -0.434 12.81 9.721 1 97.22 145 ALA B O 1
ATOM 3363 N N . LEU B 1 146 ? -0.092 11.475 7.983 1 97.49 146 LEU B N 1
ATOM 3364 C CA . LEU B 1 146 ? -1.297 11.856 7.254 1 97.49 146 LEU B CA 1
ATOM 3365 C C . LEU B 1 146 ? -2.416 10.847 7.489 1 97.49 146 LEU B C 1
ATOM 3367 O O . LEU B 1 146 ? -2.192 9.637 7.42 1 97.49 146 LEU B O 1
ATOM 3371 N N . VAL B 1 147 ? -3.591 11.373 7.798 1 97.63 147 VAL B N 1
ATOM 3372 C CA . VAL B 1 147 ? -4.687 10.456 8.096 1 97.63 147 VAL B CA 1
ATOM 3373 C C . VAL B 1 147 ? -5.979 10.975 7.469 1 97.63 147 VAL B C 1
ATOM 3375 O O . VAL B 1 147 ? -6.165 12.185 7.326 1 97.63 147 VAL B O 1
ATOM 3378 N N . ILE B 1 148 ? -6.799 10.107 7.064 1 97.77 148 ILE B N 1
ATOM 3379 C CA . ILE B 1 148 ? -8.145 10.423 6.598 1 97.77 148 ILE B CA 1
ATOM 3380 C C . ILE B 1 148 ? -9.173 9.925 7.611 1 97.77 148 ILE B C 1
ATOM 3382 O O . ILE B 1 148 ? -9.227 8.731 7.914 1 97.77 148 ILE B O 1
ATOM 3386 N N . VAL B 1 149 ? -9.918 10.831 8.102 1 96.22 149 VAL B N 1
ATOM 3387 C CA . VAL B 1 149 ? -10.893 10.473 9.127 1 96.22 149 VAL B CA 1
ATOM 3388 C C . VAL B 1 149 ? -12.179 11.269 8.917 1 96.22 149 VAL B C 1
ATOM 3390 O O . VAL B 1 149 ? -12.156 12.357 8.336 1 96.22 149 VAL B O 1
ATOM 3393 N N . ALA B 1 150 ? -13.279 10.684 9.413 1 95.22 150 ALA B N 1
ATOM 3394 C CA . ALA B 1 150 ? -14.556 11.392 9.355 1 95.22 150 ALA B CA 1
ATOM 3395 C C . ALA B 1 150 ? -14.603 12.523 10.379 1 95.22 150 ALA B C 1
ATOM 3397 O O . ALA B 1 150 ? -15.228 13.559 10.14 1 95.22 150 ALA B O 1
ATOM 3398 N N . HIS B 1 151 ? -13.907 12.263 11.499 1 92.61 151 HIS B N 1
ATOM 3399 C CA . HIS B 1 151 ? -13.866 13.234 12.587 1 92.61 151 HIS B CA 1
ATOM 3400 C C . HIS B 1 151 ? -12.445 13.41 13.114 1 92.61 151 HIS B C 1
ATOM 3402 O O . HIS B 1 151 ? -11.693 12.438 13.221 1 92.61 151 HIS B O 1
ATOM 3408 N N . PRO B 1 152 ? -12.088 14.589 13.414 1 89.76 152 PRO B N 1
ATOM 3409 C CA . PRO B 1 152 ? -10.739 14.831 13.93 1 89.76 152 PRO B CA 1
ATOM 3410 C C . PRO B 1 152 ? -10.458 14.073 15.226 1 89.76 152 PRO B C 1
ATOM 3412 O O . PRO B 1 152 ? -11.297 14.058 16.13 1 89.76 152 PRO B O 1
ATOM 3415 N N . PRO B 1 153 ? -9.3 13.454 15.225 1 87.14 153 PRO B N 1
ATOM 3416 C CA . PRO B 1 153 ? -8.953 12.781 16.479 1 87.14 153 PRO B CA 1
ATOM 3417 C C . PRO B 1 153 ? -8.625 13.761 17.604 1 87.14 153 PRO B C 1
ATOM 3419 O O . PRO B 1 153 ? -8.04 14.818 17.355 1 87.14 153 PRO B O 1
ATOM 3422 N N . ARG B 1 154 ? -8.871 13.41 18.853 1 79.28 154 ARG B N 1
ATOM 3423 C CA . ARG B 1 154 ? -8.704 14.313 19.987 1 79.28 154 ARG B CA 1
ATOM 3424 C C . ARG B 1 154 ? -7.386 14.051 20.707 1 79.28 154 ARG B C 1
ATOM 3426 O O . ARG B 1 154 ? -6.887 14.914 21.433 1 79.28 154 ARG B O 1
ATOM 3433 N N . SER B 1 155 ? -6.778 12.971 20.542 1 78.97 155 SER B N 1
ATOM 3434 C CA . SER B 1 155 ? -5.638 12.537 21.342 1 78.97 155 SER B CA 1
ATOM 3435 C C . SER B 1 155 ? -4.32 12.966 20.705 1 78.97 155 SER B C 1
ATOM 3437 O O . SER B 1 155 ? -3.25 12.754 21.279 1 78.97 155 SER B O 1
ATOM 3439 N N . VAL B 1 156 ? -4.44 13.638 19.538 1 83 156 VAL B N 1
ATOM 3440 C CA . VAL B 1 156 ? -3.245 14.057 18.813 1 83 156 VAL B CA 1
ATOM 3441 C C . VAL B 1 156 ? -3.422 15.486 18.306 1 83 156 VAL B C 1
ATOM 3443 O O . VAL B 1 156 ? -4.538 16.012 18.29 1 83 156 VAL B O 1
ATOM 3446 N N . HIS B 1 157 ? -2.333 16.126 18.072 1 83.68 157 HIS B N 1
ATOM 3447 C CA . HIS B 1 157 ? -2.427 17.402 17.371 1 83.68 157 HIS B CA 1
ATOM 3448 C C . HIS B 1 157 ? -2.928 17.211 15.944 1 83.68 157 HIS B C 1
ATOM 3450 O O . HIS B 1 157 ? -2.325 16.47 15.163 1 83.68 157 HIS B O 1
ATOM 3456 N N . TRP B 1 158 ? -3.977 17.824 15.685 1 88.62 158 TRP B N 1
ATOM 3457 C CA . TRP B 1 158 ? -4.682 17.635 14.421 1 88.62 158 TRP B CA 1
ATOM 3458 C C . TRP B 1 158 ? -4.658 18.913 13.588 1 88.62 158 TRP B C 1
ATOM 3460 O O . TRP B 1 158 ? -4.943 19.999 14.098 1 88.62 158 TRP B O 1
ATOM 3470 N N . ARG B 1 159 ? -4.305 18.789 12.299 1 88.4 159 ARG B N 1
ATOM 3471 C CA . ARG B 1 159 ? -4.423 19.861 11.316 1 88.4 159 ARG B CA 1
ATOM 3472 C C . ARG B 1 159 ? -5.148 19.378 10.064 1 88.4 159 ARG B C 1
ATOM 3474 O O . ARG B 1 159 ? -4.678 18.466 9.381 1 88.4 159 ARG B O 1
ATOM 3481 N N . ALA B 1 160 ? -6.209 20.063 9.777 1 93.3 160 ALA B N 1
ATOM 3482 C CA . ALA B 1 160 ? -6.948 19.722 8.564 1 93.3 160 ALA B CA 1
ATOM 3483 C C . ALA B 1 160 ? -6.217 20.216 7.319 1 93.3 160 ALA B C 1
ATOM 3485 O O . ALA B 1 160 ? -5.729 21.348 7.286 1 93.3 160 ALA B O 1
ATOM 3486 N N . LEU B 1 161 ? -6.1 19.401 6.354 1 95.26 161 LEU B N 1
ATOM 3487 C CA . LEU B 1 161 ? -5.399 19.772 5.13 1 95.26 161 LEU B CA 1
ATOM 3488 C C . LEU B 1 161 ? -6.374 19.909 3.965 1 95.26 161 LEU B C 1
ATOM 3490 O O . LEU B 1 161 ? -6.244 20.82 3.145 1 95.26 161 LEU B O 1
ATOM 3494 N N . ARG B 1 162 ? -7.351 18.938 3.867 1 94.51 162 ARG B N 1
ATOM 3495 C CA . ARG B 1 162 ? -8.232 18.882 2.705 1 94.51 162 ARG B CA 1
ATOM 3496 C C . ARG B 1 162 ? -9.502 18.098 3.018 1 94.51 162 ARG B C 1
ATOM 3498 O O . ARG B 1 162 ? -9.451 17.066 3.689 1 94.51 162 ARG B O 1
ATOM 3505 N N . SER B 1 163 ? -10.625 18.675 2.558 1 96.11 163 SER B N 1
ATOM 3506 C CA . SER B 1 163 ? -11.857 17.894 2.604 1 96.11 163 SER B CA 1
ATOM 3507 C C . SER B 1 163 ? -11.855 16.795 1.547 1 96.11 163 SER B C 1
ATOM 3509 O O . SER B 1 163 ? -11.383 17.005 0.427 1 96.11 163 SER B O 1
ATOM 3511 N N . VAL B 1 164 ? -12.341 15.7 1.961 1 96.79 164 VAL B N 1
ATOM 3512 C CA . VAL B 1 164 ? -12.418 14.553 1.063 1 96.79 164 VAL B CA 1
ATOM 3513 C C . VAL B 1 164 ? -13.842 14.003 1.045 1 96.79 164 VAL B C 1
ATOM 3515 O O . VAL B 1 164 ? -14.499 13.929 2.087 1 96.79 164 VAL B O 1
ATOM 3518 N N . ARG B 1 165 ? -14.351 13.758 -0.117 1 97.28 165 ARG B N 1
ATOM 3519 C CA . ARG B 1 165 ? -15.665 13.143 -0.275 1 97.28 165 ARG B CA 1
ATOM 3520 C C . ARG B 1 165 ? -15.557 11.795 -0.981 1 97.28 165 ARG B C 1
ATOM 3522 O O . ARG B 1 165 ? -14.797 11.65 -1.941 1 97.28 165 ARG B O 1
ATOM 3529 N N . TYR B 1 166 ? -16.286 10.807 -0.502 1 97.7 166 TYR B N 1
ATOM 3530 C CA . TYR B 1 166 ? -16.298 9.471 -1.086 1 97.7 166 TYR B CA 1
ATOM 3531 C C . TYR B 1 166 ? -17.661 9.15 -1.686 1 97.7 166 TYR B C 1
ATOM 3533 O O . TYR B 1 166 ? -18.689 9.625 -1.198 1 97.7 166 TYR B O 1
ATOM 3541 N N . ARG B 1 167 ? -17.616 8.381 -2.749 1 97.07 167 ARG B N 1
ATOM 3542 C CA . ARG B 1 167 ? -18.806 7.915 -3.454 1 97.07 167 ARG B CA 1
ATOM 3543 C C . ARG B 1 167 ? -18.781 6.4 -3.629 1 97.07 167 ARG B C 1
ATOM 3545 O O . ARG B 1 167 ? -17.722 5.776 -3.528 1 97.07 167 ARG B O 1
ATOM 3552 N N . ILE B 1 168 ? -19.932 5.876 -3.847 1 96.39 168 ILE B N 1
ATOM 3553 C CA . ILE B 1 168 ? -20.032 4.445 -4.115 1 96.39 168 ILE B CA 1
ATOM 3554 C C . ILE B 1 168 ? -19.882 4.189 -5.612 1 96.39 168 ILE B C 1
ATOM 3556 O O . ILE B 1 168 ? -20.649 4.718 -6.42 1 96.39 168 ILE B O 1
ATOM 3560 N N . ALA B 1 169 ? -18.895 3.456 -5.958 1 96.58 169 ALA B N 1
ATOM 3561 C CA . ALA B 1 169 ? -18.691 3.018 -7.336 1 96.58 169 ALA B CA 1
ATOM 3562 C C . ALA B 1 169 ? -19.174 1.584 -7.533 1 96.58 169 ALA B C 1
ATOM 3564 O O . ALA B 1 169 ? -18.886 0.707 -6.714 1 96.58 169 ALA B O 1
ATOM 3565 N N . ILE B 1 170 ? -19.816 1.341 -8.587 1 95.26 170 ILE B N 1
ATOM 3566 C CA . ILE B 1 170 ? -20.43 0.054 -8.894 1 95.26 170 ILE B CA 1
ATOM 3567 C C . ILE B 1 170 ? -19.98 -0.417 -10.275 1 95.26 170 ILE B C 1
ATOM 3569 O O . ILE B 1 170 ? -20.003 0.353 -11.238 1 95.26 170 ILE B O 1
ATOM 3573 N N . PRO B 1 171 ? -19.603 -1.688 -10.378 1 94.56 171 PRO B N 1
ATOM 3574 C CA . PRO B 1 171 ? -19.222 -2.205 -11.694 1 94.56 171 PRO B CA 1
ATOM 3575 C C . PRO B 1 171 ? -20.343 -2.08 -12.724 1 94.56 171 PRO B C 1
ATOM 3577 O O . PRO B 1 171 ? -21.516 -2.263 -12.39 1 94.56 171 PRO B O 1
ATOM 3580 N N . ARG B 1 172 ? -19.996 -1.932 -13.928 1 91.49 172 ARG B N 1
ATOM 3581 C CA . ARG B 1 172 ? -20.947 -1.695 -15.009 1 91.49 172 ARG B CA 1
ATOM 3582 C C . ARG B 1 172 ? -21.91 -2.868 -15.158 1 91.49 172 ARG B C 1
ATOM 3584 O O . ARG B 1 172 ? -23.106 -2.671 -15.385 1 91.49 172 ARG B O 1
ATOM 3591 N N . PRO B 1 173 ? -21.404 -4.065 -15.062 1 87.81 173 PRO B N 1
ATOM 3592 C CA . PRO B 1 173 ? -22.315 -5.196 -15.249 1 87.81 173 PRO B CA 1
ATOM 3593 C C . PRO B 1 173 ? -23.44 -5.226 -14.216 1 87.81 173 PRO B C 1
ATOM 3595 O O . PRO B 1 173 ? -24.462 -5.882 -14.43 1 87.81 173 PRO B O 1
ATOM 3598 N N . LEU B 1 174 ? -23.284 -4.519 -13.163 1 86.89 174 LEU B N 1
ATOM 3599 C CA . LEU B 1 174 ? -24.3 -4.517 -12.115 1 86.89 174 LEU B CA 1
ATOM 3600 C C . LEU B 1 174 ? -25.245 -3.332 -12.277 1 86.89 174 LEU B C 1
ATOM 3602 O O . LEU B 1 174 ? -26.084 -3.078 -11.41 1 86.89 174 LEU B O 1
ATOM 3606 N N . SER B 1 175 ? -25.132 -2.568 -13.327 1 80.87 175 SER B N 1
ATOM 3607 C CA . SER B 1 175 ? -25.901 -1.352 -13.575 1 80.87 175 SER B CA 1
ATOM 3608 C C . SER B 1 175 ? -27.4 -1.625 -13.517 1 80.87 175 SER B C 1
ATOM 3610 O O . SER B 1 175 ? -28.169 -0.793 -13.03 1 80.87 175 SER B O 1
ATOM 3612 N N . ALA B 1 176 ? -27.787 -2.725 -14.038 1 77.81 176 ALA B N 1
ATOM 3613 C CA . ALA B 1 176 ? -29.206 -3.065 -14.11 1 77.81 176 ALA B CA 1
ATOM 3614 C C . ALA B 1 176 ? -29.816 -3.172 -12.715 1 77.81 176 ALA B C 1
ATOM 3616 O O . ALA B 1 176 ? -31 -2.886 -12.526 1 77.81 176 ALA B O 1
ATOM 3617 N N . THR B 1 177 ? -29.013 -3.581 -11.839 1 76.59 177 THR B N 1
ATOM 3618 C CA . THR B 1 177 ? -29.473 -3.753 -10.466 1 76.59 177 THR B CA 1
ATOM 3619 C C . THR B 1 177 ? -29.703 -2.4 -9.798 1 76.59 177 THR B C 1
ATOM 3621 O O . THR B 1 177 ? -30.408 -2.311 -8.791 1 76.59 177 THR B O 1
ATOM 3624 N N . LEU B 1 178 ? -29.214 -1.396 -10.387 1 77.18 178 LEU B N 1
ATOM 3625 C CA . LEU B 1 178 ? -29.235 -0.082 -9.753 1 77.18 178 LEU B CA 1
ATOM 3626 C C . LEU B 1 178 ? -30.564 0.622 -10.007 1 77.18 178 LEU B C 1
ATOM 3628 O O . LEU B 1 178 ? -30.953 1.514 -9.25 1 77.18 178 LEU B O 1
ATOM 3632 N N . THR B 1 179 ? -31.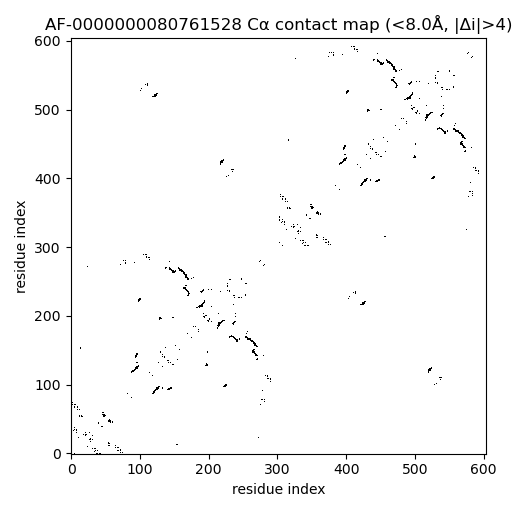17 0.208 -11.132 1 72.84 179 THR B N 1
ATOM 3633 C CA . THR B 1 179 ? -32.45 0.852 -11.406 1 72.84 179 THR B CA 1
ATOM 3634 C C . THR B 1 179 ? -33.411 0.666 -10.236 1 72.84 179 THR B C 1
ATOM 3636 O O . THR B 1 179 ? -33.78 -0.462 -9.902 1 72.84 179 THR B O 1
ATOM 3639 N N . ARG B 1 180 ? -33.595 1.689 -9.281 1 77.36 180 ARG B N 1
ATOM 3640 C CA . ARG B 1 180 ? -34.518 1.759 -8.153 1 77.36 180 ARG B CA 1
ATOM 3641 C C . ARG B 1 180 ? -33.934 1.068 -6.925 1 77.36 180 ARG B C 1
ATOM 3643 O O . ARG B 1 180 ? -34.676 0.602 -6.057 1 77.36 180 ARG B O 1
ATOM 3650 N N . ALA B 1 181 ? -32.712 0.808 -6.943 1 85.74 181 ALA B N 1
ATOM 3651 C CA . ALA B 1 181 ? -32.106 0.077 -5.833 1 85.74 181 ALA B CA 1
ATOM 3652 C C . ALA B 1 181 ? -32.063 0.933 -4.571 1 85.74 181 ALA B C 1
ATOM 3654 O O . ALA B 1 181 ? -31.735 2.121 -4.63 1 85.74 181 ALA B O 1
ATOM 3655 N N . GLY B 1 182 ? -32.503 0.409 -3.462 1 90.72 182 GLY B N 1
ATOM 3656 C CA . GLY B 1 182 ? -32.34 1.024 -2.154 1 90.72 182 GLY B CA 1
ATOM 3657 C C . GLY B 1 182 ? -31.112 0.532 -1.412 1 90.72 182 GLY B C 1
ATOM 3658 O O . GLY B 1 182 ? -30.293 -0.199 -1.973 1 90.72 182 GLY B O 1
ATOM 3659 N N . TRP B 1 183 ? -30.986 1.015 -0.243 1 92.98 183 TRP B N 1
ATOM 3660 C CA . TRP B 1 183 ? -29.818 0.707 0.575 1 92.98 183 TRP B CA 1
ATOM 3661 C C . TRP B 1 183 ? -29.71 -0.794 0.826 1 92.98 183 TRP B C 1
ATOM 3663 O O . TRP B 1 183 ? -28.606 -1.342 0.877 1 92.98 183 TRP B O 1
ATOM 3673 N N . ARG B 1 184 ? -30.819 -1.492 0.952 1 92.12 184 ARG B N 1
ATOM 3674 C CA . ARG B 1 184 ? -30.812 -2.93 1.2 1 92.12 184 ARG B CA 1
ATOM 3675 C C . ARG B 1 184 ? -30.257 -3.69 -0.001 1 92.12 184 ARG B C 1
ATOM 3677 O O . ARG B 1 184 ? -29.481 -4.635 0.16 1 92.12 184 ARG B O 1
ATOM 3684 N N . ASP B 1 185 ? -30.637 -3.247 -1.152 1 93.05 185 ASP B N 1
ATOM 3685 C CA . ASP B 1 185 ? -30.149 -3.867 -2.38 1 93.05 185 ASP B CA 1
ATOM 3686 C C . ASP B 1 185 ? -28.649 -3.64 -2.552 1 93.05 185 ASP B C 1
ATOM 3688 O O . ASP B 1 185 ? -27.912 -4.564 -2.904 1 93.05 185 ASP B O 1
ATOM 3692 N N . ILE B 1 186 ? -28.224 -2.445 -2.226 1 93.58 186 ILE B N 1
ATOM 3693 C CA . ILE B 1 186 ? -26.83 -2.053 -2.401 1 93.58 186 ILE B CA 1
ATOM 3694 C C . ILE B 1 186 ? -25.951 -2.82 -1.416 1 93.58 186 ILE B C 1
ATOM 3696 O O . ILE B 1 186 ? -24.839 -3.23 -1.756 1 93.58 186 ILE B O 1
ATOM 3700 N N . ALA B 1 187 ? -26.477 -3.067 -0.243 1 92.96 187 ALA B N 1
ATOM 3701 C CA . ALA B 1 187 ? -25.732 -3.761 0.805 1 92.96 187 ALA B CA 1
ATOM 3702 C C . ALA B 1 187 ? -25.456 -5.21 0.414 1 92.96 187 ALA B C 1
ATOM 3704 O O . ALA B 1 187 ? -24.453 -5.792 0.834 1 92.96 187 ALA B O 1
ATOM 3705 N N . GLN B 1 188 ? -26.274 -5.74 -0.461 1 90.44 188 GLN B N 1
ATOM 3706 C CA . GLN B 1 188 ? -26.189 -7.155 -0.806 1 90.44 188 GLN B CA 1
ATOM 3707 C C . GLN B 1 188 ? -25.23 -7.38 -1.971 1 90.44 188 GLN B C 1
ATOM 3709 O O . GLN B 1 188 ? -24.844 -8.516 -2.254 1 90.44 188 GLN B O 1
ATOM 3714 N N . LEU B 1 189 ? -24.869 -6.306 -2.603 1 91.85 189 LEU B N 1
ATOM 3715 C CA . LEU B 1 189 ? -23.878 -6.42 -3.668 1 91.85 189 LEU B CA 1
ATOM 3716 C C . LEU B 1 189 ? -22.517 -6.815 -3.104 1 91.85 189 LEU B C 1
ATOM 3718 O O . LEU B 1 189 ? -22.268 -6.66 -1.906 1 91.85 189 LEU B O 1
ATOM 3722 N N . PRO B 1 190 ? -21.671 -7.413 -3.967 1 92.06 190 PRO B N 1
ATOM 3723 C CA . PRO B 1 190 ? -20.32 -7.715 -3.488 1 92.06 190 PRO B CA 1
ATOM 3724 C C . PRO B 1 190 ? -19.484 -6.459 -3.251 1 92.06 190 PRO B C 1
ATOM 3726 O O . PRO B 1 190 ? -19.415 -5.585 -4.119 1 92.06 190 PRO B O 1
ATOM 3729 N N . TRP B 1 191 ? -18.827 -6.379 -2.05 1 94.33 191 TRP B N 1
ATOM 3730 C CA . TRP B 1 191 ? -18.092 -5.17 -1.694 1 94.33 191 TRP B CA 1
ATOM 3731 C C . TRP B 1 191 ? -16.606 -5.466 -1.525 1 94.33 191 TRP B C 1
ATOM 3733 O O . TRP B 1 191 ? -16.233 -6.5 -0.965 1 94.33 191 TRP B O 1
ATOM 3743 N N . LEU B 1 192 ? -15.853 -4.567 -2.089 1 95.78 192 LEU B N 1
ATOM 3744 C CA . LEU B 1 192 ? -14.426 -4.464 -1.806 1 95.78 192 LEU B CA 1
ATOM 3745 C C . LEU B 1 192 ? -14.17 -3.517 -0.638 1 95.78 192 LEU B C 1
ATOM 3747 O O . LEU B 1 192 ? -14.653 -2.382 -0.637 1 95.78 192 LEU B O 1
ATOM 3751 N N . ASP B 1 193 ? -13.446 -3.967 0.349 1 94.98 193 ASP B N 1
ATOM 3752 C CA . ASP B 1 193 ? -13.203 -3.176 1.552 1 94.98 193 ASP B CA 1
ATOM 3753 C C . ASP B 1 193 ? -11.714 -3.13 1.887 1 94.98 193 ASP B C 1
ATOM 3755 O O . ASP B 1 193 ? -10.914 -3.848 1.284 1 94.98 193 ASP B O 1
ATOM 3759 N N . GLY B 1 194 ? -11.3 -2.16 2.641 1 94.64 194 GLY B N 1
ATOM 3760 C CA . GLY B 1 194 ? -9.955 -2.116 3.191 1 94.64 194 GLY B CA 1
ATOM 3761 C C . GLY B 1 194 ? -9.817 -2.886 4.491 1 94.64 194 GLY B C 1
ATOM 3762 O O . GLY B 1 194 ? -10.794 -3.445 4.994 1 94.64 194 GLY B O 1
ATOM 3763 N N . PRO B 1 195 ? -8.593 -2.908 4.997 1 91.02 195 PRO B N 1
ATOM 3764 C CA . PRO B 1 195 ? -8.389 -3.566 6.289 1 91.02 195 PRO B CA 1
ATOM 3765 C C . PRO B 1 195 ? -9.15 -2.885 7.425 1 91.02 195 PRO B C 1
ATOM 3767 O O . PRO B 1 195 ? -9.493 -1.705 7.323 1 91.02 195 PRO B O 1
ATOM 3770 N N . ALA B 1 196 ? -9.333 -3.689 8.474 1 90.52 196 ALA B N 1
ATOM 3771 C CA . ALA B 1 196 ? -9.995 -3.147 9.658 1 90.52 196 ALA B CA 1
ATOM 3772 C C . ALA B 1 196 ? -9.269 -1.907 10.173 1 90.52 196 ALA B C 1
ATOM 3774 O O . ALA B 1 196 ? -8.038 -1.887 10.246 1 90.52 196 ALA B O 1
ATOM 3775 N N . GLY B 1 197 ? -10.014 -0.91 10.403 1 92.97 197 GLY B N 1
ATOM 3776 C CA . GLY B 1 197 ? -9.445 0.305 10.963 1 92.97 197 GLY B CA 1
ATOM 3777 C C . GLY B 1 197 ? -9.016 1.306 9.907 1 92.97 197 GLY B C 1
ATOM 3778 O O . GLY B 1 197 ? -8.636 2.433 10.23 1 92.97 197 GLY B O 1
ATOM 3779 N N . SER B 1 198 ? -9.024 0.905 8.65 1 95.89 198 SER B N 1
ATOM 3780 C CA . SER B 1 198 ? -8.703 1.852 7.586 1 95.89 198 SER B CA 1
ATOM 3781 C C . SER B 1 198 ? -9.821 2.872 7.398 1 95.89 198 SER B C 1
ATOM 3783 O O . SER B 1 198 ? -10.947 2.658 7.853 1 95.89 198 SER B O 1
ATOM 3785 N N . HIS B 1 199 ? -9.538 3.975 6.755 1 95.7 199 HIS B N 1
ATOM 3786 C CA . HIS B 1 199 ? -10.538 5.02 6.564 1 95.7 199 HIS B CA 1
ATOM 3787 C C . HIS B 1 199 ? -11.686 4.531 5.687 1 95.7 199 HIS B C 1
ATOM 3789 O O . HIS B 1 199 ? -12.852 4.82 5.965 1 95.7 199 HIS B O 1
ATOM 3795 N N . SER B 1 200 ? -11.367 3.766 4.661 1 94.85 200 SER B N 1
ATOM 3796 C CA . SER B 1 200 ? -12.423 3.254 3.793 1 94.85 200 SER B CA 1
ATOM 3797 C C . SER B 1 200 ? -13.327 2.279 4.539 1 94.85 200 SER B C 1
ATOM 3799 O O . SER B 1 200 ? -14.547 2.297 4.363 1 94.85 200 SER B O 1
ATOM 3801 N N . HIS B 1 201 ? -12.697 1.406 5.382 1 95.63 201 HIS B N 1
ATOM 3802 C CA . HIS B 1 201 ? -13.455 0.449 6.18 1 95.63 201 HIS B CA 1
ATOM 3803 C C . HIS B 1 201 ? -14.414 1.159 7.13 1 95.63 201 HIS B C 1
ATOM 3805 O O . HIS B 1 201 ? -15.592 0.803 7.21 1 95.63 201 HIS B O 1
ATOM 3811 N N . LEU B 1 202 ? -13.93 2.152 7.83 1 95.13 202 LEU B N 1
ATOM 3812 C CA . LEU B 1 202 ? -14.724 2.874 8.818 1 95.13 202 LEU B CA 1
ATOM 3813 C C . LEU B 1 202 ? -15.839 3.667 8.144 1 95.13 202 LEU B C 1
ATOM 3815 O O . LEU B 1 202 ? -16.977 3.673 8.621 1 95.13 202 LEU B O 1
ATOM 3819 N N . LEU B 1 203 ? -15.55 4.304 7.031 1 96.57 203 LEU B N 1
ATOM 3820 C CA . LEU B 1 203 ? -16.544 5.086 6.303 1 96.57 203 LEU B CA 1
ATOM 3821 C C . LEU B 1 203 ? -17.638 4.186 5.739 1 96.57 203 LEU B C 1
ATOM 3823 O O . LEU B 1 203 ? -18.821 4.527 5.799 1 96.57 203 LEU B O 1
ATOM 3827 N N . LEU B 1 204 ? -17.189 3.086 5.194 1 96.15 204 LEU B N 1
ATOM 3828 C CA . LEU B 1 204 ? -18.133 2.139 4.612 1 96.15 204 LEU B CA 1
ATOM 3829 C C . LEU B 1 204 ? -19.086 1.6 5.673 1 96.15 204 LEU B C 1
ATOM 3831 O O . LEU B 1 204 ? -20.301 1.561 5.462 1 96.15 204 LEU B O 1
ATOM 3835 N N . ARG B 1 205 ? -18.556 1.211 6.764 1 93.66 205 ARG B N 1
ATOM 3836 C CA . ARG B 1 205 ? -19.362 0.676 7.856 1 93.66 205 ARG B CA 1
ATOM 3837 C C . ARG B 1 205 ? -20.349 1.719 8.37 1 93.66 205 ARG B C 1
ATOM 3839 O O . ARG B 1 205 ? -21.532 1.424 8.555 1 93.66 205 ARG B O 1
ATOM 3846 N N . ASP B 1 206 ? -19.852 2.882 8.607 1 94.54 206 ASP B N 1
ATOM 3847 C CA . ASP B 1 206 ? -20.699 3.96 9.108 1 94.54 206 ASP B CA 1
ATOM 3848 C C . ASP B 1 206 ? -21.859 4.236 8.154 1 94.54 206 ASP B C 1
ATOM 3850 O O . ASP B 1 206 ? -22.992 4.449 8.591 1 94.54 206 ASP B O 1
ATOM 3854 N N . MET B 1 207 ? -21.573 4.242 6.923 1 94.67 207 MET B N 1
ATOM 3855 C CA . MET B 1 207 ? -22.553 4.548 5.885 1 94.67 207 MET B CA 1
ATOM 3856 C C . MET B 1 207 ? -23.707 3.551 5.915 1 94.67 207 MET B C 1
ATOM 3858 O O . MET B 1 207 ? -24.87 3.936 5.783 1 94.67 207 MET B O 1
ATOM 3862 N N . PHE B 1 208 ? -23.413 2.292 6.093 1 95.49 208 PHE B N 1
ATOM 3863 C CA . PHE B 1 208 ? -24.449 1.267 6.065 1 95.49 208 PHE B CA 1
ATOM 3864 C C . PHE B 1 208 ? -25.11 1.128 7.432 1 95.49 208 PHE B C 1
ATOM 3866 O O . PHE B 1 208 ? -26.311 0.867 7.522 1 95.49 208 PHE B O 1
ATOM 3873 N N . GLU B 1 209 ? -24.336 1.297 8.461 1 92.46 209 GLU B N 1
ATOM 3874 C CA . GLU B 1 209 ? -24.866 1.173 9.816 1 92.46 209 GLU B CA 1
ATOM 3875 C C . GLU B 1 209 ? -25.972 2.193 10.071 1 92.46 209 GLU B C 1
ATOM 3877 O O . GLU B 1 209 ? -26.916 1.919 10.816 1 92.46 209 GLU B O 1
ATOM 3882 N N . ARG B 1 210 ? -25.875 3.331 9.522 1 93.25 210 ARG B N 1
ATOM 3883 C CA . ARG B 1 210 ? -26.885 4.376 9.648 1 93.25 210 ARG B CA 1
ATOM 3884 C C . ARG B 1 210 ? -28.245 3.883 9.165 1 93.25 210 ARG B C 1
ATOM 3886 O O . ARG B 1 210 ? -29.281 4.43 9.55 1 93.25 210 ARG B O 1
ATOM 3893 N N . HIS B 1 211 ? -28.252 2.837 8.354 1 93.16 211 HIS B N 1
ATOM 3894 C CA . HIS B 1 211 ? -29.479 2.263 7.814 1 93.16 211 HIS B CA 1
ATOM 3895 C C . HIS B 1 211 ? -29.755 0.889 8.413 1 93.16 211 HIS B C 1
ATOM 3897 O O . HIS B 1 211 ? -30.575 0.131 7.888 1 93.16 211 HIS B O 1
ATOM 3903 N N . GLY B 1 212 ? -28.936 0.559 9.42 1 93.95 212 GLY B N 1
ATOM 3904 C CA . GLY B 1 212 ? -29.105 -0.728 10.076 1 93.95 212 GLY B CA 1
ATOM 3905 C C . GLY B 1 212 ? -28.649 -1.897 9.223 1 93.95 212 GLY B C 1
ATOM 3906 O O . GLY B 1 212 ? -29.167 -3.007 9.354 1 93.95 212 GLY B O 1
ATOM 3907 N N . LEU B 1 213 ? -27.759 -1.651 8.267 1 95.16 213 LEU B N 1
ATOM 3908 C CA . LEU B 1 213 ? -27.313 -2.662 7.315 1 95.16 213 LEU B CA 1
ATOM 3909 C C . LEU B 1 213 ? -25.813 -2.903 7.442 1 95.16 213 LEU B C 1
ATOM 3911 O O . LEU B 1 213 ? -25.117 -2.16 8.137 1 95.16 213 LEU B O 1
ATOM 3915 N N . ALA B 1 214 ? -25.361 -4.011 6.835 1 93.97 214 ALA B N 1
ATOM 3916 C CA . ALA B 1 214 ? -23.945 -4.334 6.681 1 93.97 214 ALA B CA 1
ATOM 3917 C C . ALA B 1 214 ? -23.628 -4.742 5.245 1 93.97 214 ALA B C 1
ATOM 3919 O O . ALA B 1 214 ? -24.386 -5.492 4.625 1 93.97 214 ALA B O 1
ATOM 3920 N N . PRO B 1 215 ? -22.57 -4.211 4.757 1 94.46 215 PRO B N 1
ATOM 3921 C CA . PRO B 1 215 ? -22.217 -4.607 3.392 1 94.46 215 PRO B CA 1
ATOM 3922 C C . PRO B 1 215 ? -21.718 -6.048 3.306 1 94.46 215 PRO B C 1
ATOM 3924 O O . PRO B 1 215 ? -21.065 -6.535 4.233 1 94.46 215 PRO B O 1
ATOM 3927 N N . ARG B 1 216 ? -22.01 -6.73 2.25 1 90.91 216 ARG B N 1
ATOM 3928 C CA . ARG B 1 216 ? -21.476 -8.062 1.985 1 90.91 216 ARG B CA 1
ATOM 3929 C C . ARG B 1 216 ? -20.062 -7.982 1.418 1 90.91 216 ARG B C 1
ATOM 3931 O O . ARG B 1 216 ? -19.878 -7.945 0.199 1 90.91 216 ARG B O 1
ATOM 3938 N N . VAL B 1 217 ? -19.112 -8.031 2.265 1 91.55 217 VAL B N 1
ATOM 3939 C CA . VAL B 1 217 ? -17.721 -7.88 1.85 1 91.55 217 VAL B CA 1
ATOM 3940 C C . VAL B 1 217 ? -17.207 -9.199 1.277 1 91.55 217 VAL B C 1
ATOM 3942 O O . VAL B 1 217 ? -17.277 -10.238 1.937 1 91.55 217 VAL B O 1
ATOM 3945 N N . VAL B 1 218 ? -16.68 -9.14 0.06 1 89.91 218 VAL B N 1
ATOM 3946 C CA . VAL B 1 218 ? -16.203 -10.355 -0.591 1 89.91 218 VAL B CA 1
ATOM 3947 C C . VAL B 1 218 ? -14.679 -10.326 -0.687 1 89.91 218 VAL B C 1
ATOM 3949 O O . VAL B 1 218 ? -14.047 -11.353 -0.946 1 89.91 218 VAL B O 1
ATOM 3952 N N . MET B 1 219 ? -14.118 -9.135 -0.487 1 92.86 219 MET B N 1
ATOM 3953 C CA . MET B 1 219 ? -12.668 -8.982 -0.562 1 92.86 219 MET B CA 1
ATOM 3954 C C . MET B 1 219 ? -12.194 -7.838 0.327 1 92.86 219 MET B C 1
ATOM 3956 O O . MET B 1 219 ? -12.841 -6.791 0.397 1 92.86 219 MET B O 1
ATOM 3960 N N . ARG B 1 220 ? -11.138 -8.058 1.007 1 93.25 220 ARG B N 1
ATOM 3961 C CA . ARG B 1 220 ? -10.41 -7.017 1.726 1 93.25 220 ARG B CA 1
ATOM 3962 C C . ARG B 1 220 ? -9.008 -6.835 1.155 1 93.25 220 ARG B C 1
ATOM 3964 O O . ARG B 1 220 ? -8.26 -7.805 1.012 1 93.25 220 ARG B O 1
ATOM 3971 N N . ASN B 1 221 ? -8.772 -5.589 0.823 1 92.03 221 ASN B N 1
ATOM 3972 C CA . ASN B 1 221 ? -7.528 -5.285 0.125 1 92.03 221 ASN B CA 1
ATOM 3973 C C . ASN B 1 221 ? -6.74 -4.188 0.835 1 92.03 221 ASN B C 1
ATOM 3975 O O . ASN B 1 221 ? -7.287 -3.128 1.148 1 92.03 221 ASN B O 1
ATOM 3979 N N . ASP B 1 222 ? -5.43 -4.394 1.004 1 90.92 222 ASP B N 1
ATOM 3980 C CA . ASP B 1 222 ? -4.56 -3.408 1.637 1 90.92 222 ASP B CA 1
ATOM 3981 C C . ASP B 1 222 ? -4.399 -2.172 0.755 1 90.92 222 ASP B C 1
ATOM 3983 O O . ASP B 1 222 ? -4.206 -1.064 1.26 1 90.92 222 ASP B O 1
ATOM 3987 N N . ASP B 1 223 ? -4.417 -2.395 -0.508 1 88.75 223 ASP B N 1
ATOM 3988 C CA . ASP B 1 223 ? -4.184 -1.307 -1.452 1 88.75 223 ASP B CA 1
ATOM 3989 C C . ASP B 1 223 ? -5.481 -0.564 -1.766 1 88.75 223 ASP B C 1
ATOM 3991 O O . ASP B 1 223 ? -6.13 -0.838 -2.777 1 88.75 223 ASP B O 1
ATOM 3995 N N . GLN B 1 224 ? -5.759 0.418 -1.025 1 90.26 224 GLN B N 1
ATOM 3996 C CA . GLN B 1 224 ? -6.968 1.211 -1.224 1 90.26 224 GLN B CA 1
ATOM 3997 C C . GLN B 1 224 ? -6.772 2.246 -2.328 1 90.26 224 GLN B C 1
ATOM 3999 O O . GLN B 1 224 ? -7.744 2.732 -2.91 1 90.26 224 GLN B O 1
ATOM 4004 N N . ALA B 1 225 ? -5.563 2.565 -2.574 1 90.06 225 ALA B N 1
ATOM 4005 C CA . ALA B 1 225 ? -5.234 3.599 -3.552 1 90.06 225 ALA B CA 1
ATOM 4006 C C . ALA B 1 225 ? -5.689 3.196 -4.951 1 90.06 225 ALA B C 1
ATOM 4008 O O . ALA B 1 225 ? -5.959 4.055 -5.795 1 90.06 225 ALA B O 1
ATOM 4009 N N . ASN B 1 226 ? -5.868 1.927 -5.152 1 90.73 226 ASN B N 1
ATOM 4010 C CA . ASN B 1 226 ? -6.147 1.461 -6.506 1 90.73 226 ASN B CA 1
ATOM 4011 C C . ASN B 1 226 ? -7.431 0.639 -6.563 1 90.73 226 ASN B C 1
ATOM 4013 O O . ASN B 1 226 ? -7.574 -0.238 -7.417 1 90.73 226 ASN B O 1
ATOM 4017 N N . MET B 1 227 ? -8.308 0.9 -5.726 1 93.87 227 MET B N 1
ATOM 4018 C CA . MET B 1 227 ? -9.568 0.166 -5.665 1 93.87 227 MET B CA 1
ATOM 4019 C C . MET B 1 227 ? -10.38 0.371 -6.939 1 93.87 227 MET B C 1
ATOM 4021 O O . MET B 1 227 ? -11.161 -0.498 -7.33 1 93.87 227 MET B O 1
ATOM 4025 N N . ASP B 1 228 ? -10.216 1.499 -7.574 1 95.02 228 ASP B N 1
ATOM 4026 C CA . ASP B 1 228 ? -10.94 1.792 -8.807 1 95.02 228 ASP B CA 1
ATOM 4027 C C . ASP B 1 228 ? -10.636 0.751 -9.882 1 95.02 228 ASP B C 1
ATOM 4029 O O . ASP B 1 228 ? -11.522 0.365 -10.648 1 95.02 228 ASP B O 1
ATOM 4033 N N . ALA B 1 229 ? -9.42 0.286 -9.925 1 92.92 229 ALA B N 1
ATOM 4034 C CA . ALA B 1 229 ? -9.028 -0.734 -10.895 1 92.92 229 ALA B CA 1
ATOM 4035 C C . ALA B 1 229 ? -9.79 -2.035 -10.662 1 92.92 229 ALA B C 1
ATOM 4037 O O . ALA B 1 229 ? -10.163 -2.722 -11.615 1 92.92 229 ALA B O 1
ATOM 4038 N N . MET B 1 230 ? -10.002 -2.342 -9.426 1 93.17 230 MET B N 1
ATOM 4039 C CA . MET B 1 230 ? -10.723 -3.562 -9.075 1 93.17 230 MET B CA 1
ATOM 4040 C C . MET B 1 230 ? -12.199 -3.447 -9.44 1 93.17 230 MET B C 1
ATOM 4042 O O . MET B 1 230 ? -12.799 -4.405 -9.93 1 93.17 230 MET B O 1
ATOM 4046 N N . VAL B 1 231 ? -12.752 -2.27 -9.22 1 95.31 231 VAL B N 1
ATOM 4047 C CA . VAL B 1 231 ? -14.144 -2.039 -9.59 1 95.31 231 VAL B CA 1
ATOM 4048 C C . VAL B 1 231 ? -14.303 -2.153 -11.105 1 95.31 231 VAL B C 1
ATOM 4050 O O . VAL B 1 231 ? -15.236 -2.796 -11.591 1 95.31 231 VAL B O 1
ATOM 4053 N N . ARG B 1 232 ? -13.383 -1.528 -11.802 1 94.27 232 ARG B N 1
ATOM 4054 C CA . ARG B 1 232 ? -13.398 -1.549 -13.261 1 94.27 232 ARG B CA 1
ATOM 4055 C C . ARG B 1 232 ? -13.352 -2.98 -13.787 1 94.27 232 ARG B C 1
ATOM 4057 O O . ARG B 1 232 ? -13.986 -3.296 -14.796 1 94.27 232 ARG B O 1
ATOM 4064 N N . ALA B 1 233 ? -12.666 -3.829 -13.084 1 90.88 233 ALA B N 1
ATOM 4065 C CA . ALA B 1 233 ? -12.504 -5.223 -13.489 1 90.88 233 ALA B CA 1
ATOM 4066 C C . ALA B 1 233 ? -13.733 -6.048 -13.117 1 90.88 233 ALA B C 1
ATOM 4068 O O . ALA B 1 233 ? -13.802 -7.242 -13.419 1 90.88 233 ALA B O 1
ATOM 4069 N N . GLY B 1 234 ? -14.647 -5.41 -12.402 1 91.12 234 GLY B N 1
ATOM 4070 C CA . GLY B 1 234 ? -15.898 -6.078 -12.078 1 91.12 234 GLY B CA 1
ATOM 4071 C C . GLY B 1 234 ? -15.83 -6.882 -10.794 1 91.12 234 GLY B C 1
ATOM 4072 O O . GLY B 1 234 ? -16.691 -7.726 -10.537 1 91.12 234 GLY B O 1
ATOM 4073 N N . ALA B 1 235 ? -14.847 -6.634 -9.948 1 90.45 235 ALA B N 1
ATOM 4074 C CA . ALA B 1 235 ? -14.618 -7.443 -8.753 1 90.45 235 ALA B CA 1
ATOM 4075 C C . ALA B 1 235 ? -15.659 -7.14 -7.679 1 90.45 235 ALA B C 1
ATOM 4077 O O . ALA B 1 235 ? -15.937 -7.981 -6.821 1 90.45 235 ALA B O 1
ATOM 4078 N N . GLY B 1 236 ? -16.176 -5.934 -7.706 1 93.62 236 GLY B N 1
ATOM 4079 C CA . GLY B 1 236 ? -17.168 -5.544 -6.717 1 93.62 236 GLY B CA 1
ATOM 4080 C C . GLY B 1 236 ? -17.305 -4.04 -6.57 1 93.62 236 GLY B C 1
ATOM 4081 O O . GLY B 1 236 ? -16.653 -3.279 -7.288 1 93.62 236 GLY B O 1
ATOM 4082 N N . CYS B 1 237 ? -18.175 -3.633 -5.61 1 95.21 237 CYS B N 1
ATOM 4083 C CA . CYS B 1 237 ? -18.393 -2.225 -5.299 1 95.21 237 CYS B CA 1
ATOM 4084 C C . CYS B 1 237 ? -17.349 -1.717 -4.311 1 95.21 237 CYS B C 1
ATOM 4086 O O . CYS B 1 237 ? -16.784 -2.497 -3.543 1 95.21 237 CYS B O 1
ATOM 4088 N N . ALA B 1 238 ? -17.111 -0.446 -4.365 1 96.71 238 ALA B N 1
ATOM 4089 C CA . ALA B 1 238 ? -16.154 0.127 -3.422 1 96.71 238 ALA B CA 1
ATOM 4090 C C . ALA B 1 238 ? -16.453 1.602 -3.166 1 96.71 238 ALA B C 1
ATOM 4092 O O . ALA B 1 238 ? -17.183 2.236 -3.932 1 96.71 238 ALA B O 1
ATOM 4093 N N . LEU B 1 239 ? -15.974 2.084 -2.065 1 96.79 239 LEU B N 1
ATOM 4094 C CA . LEU B 1 239 ? -15.91 3.522 -1.827 1 96.79 239 LEU B CA 1
ATOM 4095 C C . LEU B 1 239 ? -14.683 4.131 -2.498 1 96.79 239 LEU B C 1
ATOM 4097 O O . LEU B 1 239 ? -13.56 3.666 -2.287 1 96.79 239 LEU B O 1
ATOM 4101 N N . LEU B 1 240 ? -14.928 5.087 -3.31 1 97.36 240 LEU B N 1
ATOM 4102 C CA . LEU B 1 240 ? -13.847 5.797 -3.985 1 97.36 240 LEU B CA 1
ATOM 4103 C C . LEU B 1 240 ? -13.918 7.293 -3.697 1 97.36 240 LEU B C 1
ATOM 4105 O O . LEU B 1 240 ? -15.005 7.843 -3.508 1 97.36 240 LEU B O 1
ATOM 4109 N N . ARG B 1 241 ? -12.761 7.902 -3.623 1 96.93 241 ARG B N 1
ATOM 4110 C CA . ARG B 1 241 ? -12.787 9.361 -3.577 1 96.93 241 ARG B CA 1
ATOM 4111 C C . ARG B 1 241 ? -13.607 9.93 -4.73 1 96.93 241 ARG B C 1
ATOM 4113 O O . ARG B 1 241 ? -13.543 9.426 -5.853 1 96.93 241 ARG B O 1
ATOM 4120 N N . GLU B 1 242 ? -14.232 10.985 -4.528 1 96.82 242 GLU B N 1
ATOM 4121 C CA . GLU B 1 242 ? -15.187 11.538 -5.484 1 96.82 242 GLU B CA 1
ATOM 4122 C C . GLU B 1 242 ? -14.518 11.837 -6.822 1 96.82 242 GLU B C 1
ATOM 4124 O O . GLU B 1 242 ? -15.068 11.525 -7.881 1 96.82 242 GLU B O 1
ATOM 4129 N N . GLU B 1 243 ? -13.331 12.44 -6.801 1 96.12 243 GLU B N 1
ATOM 4130 C CA . GLU B 1 243 ? -12.626 12.77 -8.036 1 96.12 243 GLU B CA 1
ATOM 4131 C C . GLU B 1 243 ? -12.37 11.521 -8.876 1 96.12 243 GLU B C 1
ATOM 4133 O O . GLU B 1 243 ? -12.568 11.534 -10.093 1 96.12 243 GLU B O 1
ATOM 4138 N N . THR B 1 244 ? -11.966 10.465 -8.208 1 96.19 244 THR B N 1
ATOM 4139 C CA . THR B 1 244 ? -11.698 9.201 -8.884 1 96.19 244 THR B CA 1
ATOM 4140 C C . THR B 1 244 ? -12.994 8.568 -9.382 1 96.19 244 THR B C 1
ATOM 4142 O O . THR B 1 244 ? -13.05 8.054 -10.501 1 96.19 244 THR B O 1
ATOM 4145 N N . ALA B 1 245 ? -13.985 8.597 -8.555 1 96.63 245 ALA B N 1
ATOM 4146 C CA . ALA B 1 245 ? -15.279 8.012 -8.894 1 96.63 245 ALA B CA 1
ATOM 4147 C C . ALA B 1 245 ? -15.885 8.693 -10.117 1 96.63 245 ALA B C 1
ATOM 4149 O O . ALA B 1 245 ? -16.318 8.023 -11.058 1 96.63 245 ALA B O 1
ATOM 4150 N N . LEU B 1 246 ? -15.899 10.007 -10.103 1 95.94 246 LEU B N 1
ATOM 4151 C CA . LEU B 1 246 ? -16.534 10.76 -11.179 1 95.94 246 LEU B CA 1
ATOM 4152 C C . LEU B 1 246 ? -15.737 10.634 -12.474 1 95.94 246 LEU B C 1
ATOM 4154 O O . LEU B 1 246 ? -16.317 10.523 -13.556 1 95.94 246 LEU B O 1
ATOM 4158 N N . SER B 1 247 ? -14.427 10.654 -12.374 1 96.44 247 SER B N 1
ATOM 4159 C CA . SER B 1 247 ? -13.586 10.468 -13.551 1 96.44 247 SER B CA 1
ATOM 4160 C C . SER B 1 247 ? -13.805 9.094 -14.176 1 96.44 247 SER B C 1
ATOM 4162 O O . SER B 1 247 ? -13.913 8.971 -15.398 1 96.44 247 SER B O 1
ATOM 4164 N N . GLY B 1 248 ? -13.832 8.072 -13.322 1 96.12 248 GLY B N 1
ATOM 4165 C CA . GLY B 1 248 ? -14.077 6.728 -13.82 1 96.12 248 GLY B CA 1
ATOM 4166 C C . GLY B 1 248 ? -15.453 6.563 -14.437 1 96.12 248 GLY B C 1
ATOM 4167 O O . GLY B 1 248 ? -15.608 5.873 -15.446 1 96.12 248 GLY B O 1
ATOM 4168 N N . ALA B 1 249 ? -16.405 7.195 -13.853 1 94.8 249 ALA B N 1
ATOM 4169 C CA . ALA B 1 249 ? -17.756 7.149 -14.407 1 94.8 249 ALA B CA 1
ATOM 4170 C C . ALA B 1 249 ? -17.813 7.831 -15.771 1 94.8 249 ALA B C 1
ATOM 4172 O O . ALA B 1 249 ? -18.448 7.325 -16.699 1 94.8 249 ALA B O 1
ATOM 4173 N N . ALA B 1 250 ? -17.193 8.939 -15.907 1 96.26 250 ALA B N 1
ATOM 4174 C CA . ALA B 1 250 ? -17.157 9.689 -17.16 1 96.26 250 ALA B CA 1
ATOM 4175 C C . ALA B 1 250 ? -16.485 8.879 -18.265 1 96.26 250 ALA B C 1
ATOM 4177 O O . ALA B 1 250 ? -16.865 8.976 -19.434 1 96.26 250 ALA B O 1
ATOM 4178 N N . ALA B 1 251 ? -15.524 8.053 -17.893 1 96.14 251 ALA B N 1
ATOM 4179 C CA . ALA B 1 251 ? -14.788 7.233 -18.852 1 96.14 251 ALA B CA 1
ATOM 4180 C C . ALA B 1 251 ? -15.55 5.951 -19.177 1 96.14 251 ALA B C 1
ATOM 4182 O O . ALA B 1 251 ? -15.118 5.161 -20.019 1 96.14 251 ALA B O 1
ATOM 4183 N N . GLY B 1 252 ? -16.633 5.715 -18.438 1 94.49 252 GLY B N 1
ATOM 4184 C CA . GLY B 1 252 ? -17.44 4.528 -18.674 1 94.49 252 GLY B CA 1
ATOM 4185 C C . GLY B 1 252 ? -16.889 3.288 -17.996 1 94.49 252 GLY B C 1
ATOM 4186 O O . GLY B 1 252 ? -17.249 2.166 -18.356 1 94.49 252 GLY B O 1
ATOM 4187 N N . ASP B 1 253 ? -16.001 3.5 -17.039 1 94.53 253 ASP B N 1
ATOM 4188 C CA . ASP B 1 253 ? -15.357 2.375 -16.367 1 94.53 253 ASP B CA 1
ATOM 4189 C C . ASP B 1 253 ? -16.31 1.709 -15.377 1 94.53 253 ASP B C 1
ATOM 4191 O O . ASP B 1 253 ? -16.275 0.49 -15.198 1 94.53 253 ASP B O 1
ATOM 4195 N N . PHE B 1 254 ? -17.068 2.463 -14.664 1 95.43 254 PHE B N 1
ATOM 4196 C CA . PHE B 1 254 ? -18.061 2.013 -13.696 1 95.43 254 PHE B CA 1
ATOM 4197 C C . PHE B 1 254 ? -19.111 3.091 -13.457 1 95.43 254 PHE B C 1
ATOM 4199 O O . PHE B 1 254 ? -19.098 4.134 -14.114 1 95.43 254 PHE B O 1
ATOM 4206 N N . ILE B 1 255 ? -20.097 2.855 -12.615 1 94.73 255 ILE B N 1
ATOM 4207 C CA . ILE B 1 255 ? -21.189 3.774 -12.316 1 94.73 255 ILE B CA 1
ATOM 4208 C C . ILE B 1 255 ? -21.078 4.254 -10.87 1 94.73 255 ILE B C 1
ATOM 4210 O O . ILE B 1 255 ? -20.596 3.523 -10.002 1 94.73 255 ILE B O 1
ATOM 4214 N N . VAL B 1 256 ? -21.49 5.464 -10.701 1 95.07 256 VAL B N 1
ATOM 4215 C CA . VAL B 1 256 ? -21.516 6.029 -9.356 1 95.07 256 VAL B CA 1
ATOM 4216 C C . VAL B 1 256 ? -22.954 6.074 -8.843 1 95.07 256 VAL B C 1
ATOM 4218 O O . VAL B 1 256 ? -23.85 6.57 -9.53 1 95.07 256 VAL B O 1
ATOM 4221 N N . TRP B 1 257 ? -23.157 5.507 -7.682 1 92.78 257 TRP B N 1
ATOM 4222 C CA . TRP B 1 257 ? -24.482 5.565 -7.074 1 92.78 257 TRP B CA 1
ATOM 4223 C C . TRP B 1 257 ? -24.74 6.936 -6.46 1 92.78 257 TRP B C 1
ATOM 4225 O O . TRP B 1 257 ? -24.052 7.342 -5.52 1 92.78 257 TRP B O 1
ATOM 4235 N N . GLY B 1 258 ? -25.634 7.693 -6.95 1 84.83 258 GLY B N 1
ATOM 4236 C CA . GLY B 1 258 ? -25.839 9.104 -6.664 1 84.83 258 GLY B CA 1
ATOM 4237 C C . GLY B 1 258 ? -26.436 9.354 -5.292 1 84.83 258 GLY B C 1
ATOM 4238 O O . GLY B 1 258 ? -26.359 10.468 -4.77 1 84.83 258 GLY B O 1
ATOM 4239 N N . GLN B 1 259 ? -26.882 8.38 -4.602 1 83.31 259 GLN B N 1
ATOM 4240 C CA . GLN B 1 259 ? -27.661 8.593 -3.387 1 83.31 259 GLN B CA 1
ATOM 4241 C C . GLN B 1 259 ? -26.771 8.556 -2.148 1 83.31 259 GLN B C 1
ATOM 4243 O O . GLN B 1 259 ? -27.245 8.764 -1.029 1 83.31 259 GLN B O 1
ATOM 4248 N N . ALA B 1 260 ? -25.543 8.286 -2.365 1 88.82 260 ALA B N 1
ATOM 4249 C CA . ALA B 1 260 ? -24.706 8.098 -1.183 1 88.82 260 ALA B CA 1
ATOM 4250 C C . ALA B 1 260 ? -23.395 8.87 -1.311 1 88.82 260 ALA B C 1
ATOM 4252 O O . ALA B 1 260 ? -22.783 8.893 -2.382 1 88.82 260 ALA B O 1
ATOM 4253 N N . ARG B 1 261 ? -23.029 9.515 -0.246 1 92.52 261 ARG B N 1
ATOM 4254 C CA . ARG B 1 261 ? -21.733 10.172 -0.116 1 92.52 261 ARG B CA 1
ATOM 4255 C C . ARG B 1 261 ? -21.219 10.09 1.317 1 92.52 261 ARG B C 1
ATOM 4257 O O . ARG B 1 261 ? -22.003 9.941 2.256 1 92.52 261 ARG B O 1
ATOM 4264 N N . ALA B 1 262 ? -19.995 10.021 1.473 1 95.76 262 ALA B N 1
ATOM 4265 C CA . ALA B 1 262 ? -19.335 10.069 2.775 1 95.76 262 ALA B CA 1
ATOM 4266 C C . ALA B 1 262 ? -18.26 11.151 2.805 1 95.76 262 ALA B C 1
ATOM 4268 O O . ALA B 1 262 ? -17.437 11.243 1.891 1 95.76 262 ALA B O 1
ATOM 4269 N N . ASP B 1 263 ? -18.339 11.967 3.815 1 96.28 263 ASP B N 1
ATOM 4270 C CA . ASP B 1 263 ? -17.367 13.047 3.958 1 96.28 263 ASP B CA 1
ATOM 4271 C C . ASP B 1 263 ? -16.275 12.674 4.958 1 96.28 263 ASP B C 1
ATOM 4273 O O . ASP B 1 263 ? -16.544 12.004 5.958 1 96.28 263 ASP B O 1
ATOM 4277 N N . ALA B 1 264 ? -15.124 13.057 4.637 1 97.53 264 ALA B N 1
ATOM 4278 C CA . ALA B 1 264 ? -13.964 12.889 5.509 1 97.53 264 ALA B CA 1
ATOM 4279 C C . ALA B 1 264 ? -12.973 14.036 5.331 1 97.53 264 ALA B C 1
ATOM 4281 O O . ALA B 1 264 ? -13.241 14.987 4.594 1 97.53 264 ALA B O 1
ATOM 4282 N N . THR B 1 265 ? -11.945 14.021 6.103 1 97 265 THR B N 1
ATOM 4283 C CA . THR B 1 265 ? -10.915 15.05 6.032 1 97 265 THR B CA 1
ATOM 4284 C C . THR B 1 265 ? -9.523 14.426 6.076 1 97 265 THR B C 1
ATOM 4286 O O . THR B 1 265 ? -9.253 13.555 6.905 1 97 265 THR B O 1
ATOM 4289 N N . LEU B 1 266 ? -8.736 14.778 5.105 1 97.83 266 LEU B N 1
ATOM 4290 C CA . LEU B 1 266 ? -7.308 14.499 5.212 1 97.83 266 LEU B CA 1
ATOM 4291 C C . LEU B 1 266 ? -6.637 15.46 6.187 1 97.83 266 LEU B C 1
ATOM 4293 O O . LEU B 1 266 ? -6.773 16.679 6.056 1 97.83 266 LEU B O 1
ATOM 4297 N N . GLY B 1 267 ? -6.013 14.839 7.139 1 97.12 267 GLY B N 1
ATOM 4298 C CA . GLY B 1 267 ? -5.342 15.677 8.119 1 97.12 267 GLY B CA 1
ATOM 4299 C C . GLY B 1 267 ? -3.923 15.23 8.416 1 97.12 267 GLY B C 1
ATOM 4300 O O . GLY B 1 267 ? -3.51 14.144 8.004 1 97.12 267 GLY B O 1
ATOM 4301 N N . PHE B 1 268 ? -3.178 16.138 8.991 1 95.77 268 PHE B N 1
ATOM 4302 C CA . PHE B 1 268 ? -1.828 15.904 9.49 1 95.77 268 PHE B CA 1
ATOM 4303 C C . PHE B 1 268 ? -1.819 15.833 11.013 1 95.77 268 PHE B C 1
ATOM 4305 O O . PHE B 1 268 ? -2.335 16.729 11.684 1 95.77 268 PHE B O 1
ATOM 4312 N N . ILE B 1 269 ? -1.279 14.674 11.527 1 94.56 269 ILE B N 1
ATOM 4313 C CA . ILE B 1 269 ? -1.317 14.522 12.977 1 94.56 269 ILE B CA 1
ATOM 4314 C C . ILE B 1 269 ? 0.104 14.393 13.52 1 94.56 269 ILE B C 1
ATOM 4316 O O . ILE B 1 269 ? 0.977 13.821 12.863 1 94.56 269 ILE B O 1
ATOM 4320 N N . GLN B 1 270 ? 0.352 14.847 14.664 1 90.94 270 GLN B N 1
ATOM 4321 C CA . GLN B 1 270 ? 1.604 14.779 15.409 1 90.94 270 GLN B CA 1
ATOM 4322 C C . GLN B 1 270 ? 1.348 14.537 16.894 1 90.94 270 GLN B C 1
ATOM 4324 O O . GLN B 1 270 ? 0.265 14.838 17.4 1 90.94 270 GLN B O 1
ATOM 4329 N N . PRO B 1 271 ? 2.411 13.873 17.455 1 83.75 271 PRO B N 1
ATOM 4330 C CA . PRO B 1 271 ? 2.259 13.773 18.908 1 83.75 271 PRO B CA 1
ATOM 4331 C C . PRO B 1 271 ? 2.269 15.135 19.597 1 83.75 271 PRO B C 1
ATOM 4333 O O . PRO B 1 271 ? 3.054 16.012 19.228 1 83.75 271 PRO B O 1
ATOM 4336 N N . PRO B 1 272 ? 1.447 15.234 20.546 1 71.28 272 PRO B N 1
ATOM 4337 C CA . PRO B 1 272 ? 1.403 16.522 21.243 1 71.28 272 PRO B CA 1
ATOM 4338 C C . PRO B 1 272 ? 2.711 16.849 21.961 1 71.28 272 PRO B C 1
ATOM 4340 O O . PRO B 1 272 ? 3.111 18.014 22.022 1 71.28 272 PRO B O 1
ATOM 4343 N N . GLU B 1 273 ? 3.361 15.802 22.386 1 66.65 273 GLU B N 1
ATOM 4344 C CA . GLU B 1 273 ? 4.518 16.019 23.25 1 66.65 273 GLU B CA 1
ATOM 4345 C C . GLU B 1 273 ? 5.772 16.31 22.431 1 66.65 273 GLU B C 1
ATOM 4347 O O . GLU B 1 273 ? 6.743 16.866 22.949 1 66.65 273 GLU B O 1
ATOM 4352 N N . ARG B 1 274 ? 5.808 15.951 21.193 1 67.85 274 ARG B N 1
ATOM 4353 C CA . ARG B 1 274 ? 7.034 16.037 20.407 1 67.85 274 ARG B CA 1
ATOM 4354 C C . ARG B 1 274 ? 6.933 17.135 19.353 1 67.85 274 ARG B C 1
ATOM 4356 O O . ARG B 1 274 ? 7.798 17.249 18.482 1 67.85 274 ARG B O 1
ATOM 4363 N N . ALA B 1 275 ? 5.977 17.853 19.459 1 62.75 275 ALA B N 1
ATOM 4364 C CA . ALA B 1 275 ? 5.705 18.851 18.428 1 62.75 275 ALA B CA 1
ATOM 4365 C C . ALA B 1 275 ? 6.815 19.897 18.37 1 62.75 275 ALA B C 1
ATOM 4367 O O . ALA B 1 275 ? 7.007 20.55 17.342 1 62.75 275 ALA B O 1
ATOM 4368 N N . GLY B 1 276 ? 7.639 19.811 19.314 1 60.77 276 GLY B N 1
ATOM 4369 C CA . GLY B 1 276 ? 8.695 20.809 19.375 1 60.77 276 GLY B CA 1
ATOM 4370 C C . GLY B 1 276 ? 10.026 20.302 18.855 1 60.77 276 GLY B C 1
ATOM 4371 O O . GLY B 1 276 ? 10.983 21.069 18.729 1 60.77 276 GLY B O 1
ATOM 4372 N N . GLU B 1 277 ? 10.068 19.095 18.559 1 69.78 277 GLU B N 1
ATOM 4373 C CA . GLU B 1 277 ? 11.304 18.545 18.009 1 69.78 277 GLU B CA 1
ATOM 4374 C C . GLU B 1 277 ? 11.605 19.133 16.634 1 69.78 277 GLU B C 1
ATOM 4376 O O . GLU B 1 277 ? 10.709 19.258 15.796 1 69.78 277 GLU B O 1
ATOM 4381 N N . ALA B 1 278 ? 12.802 19.511 16.452 1 69.53 278 ALA B N 1
ATOM 4382 C CA . ALA B 1 278 ? 13.238 20.266 15.28 1 69.53 278 ALA B CA 1
ATOM 4383 C C . ALA B 1 278 ? 12.794 19.582 13.99 1 69.53 278 ALA B C 1
ATOM 4385 O O . ALA B 1 278 ? 12.294 20.237 13.072 1 69.53 278 ALA B O 1
ATOM 4386 N N . LEU B 1 279 ? 12.997 18.343 13.934 1 76.08 279 LEU B N 1
ATOM 4387 C CA . LEU B 1 279 ? 12.648 17.589 12.735 1 76.08 279 LEU B CA 1
ATOM 4388 C C . LEU B 1 279 ? 11.141 17.607 12.502 1 76.08 279 LEU B C 1
ATOM 4390 O O . LEU B 1 279 ? 10.687 17.705 11.36 1 76.08 279 LEU B O 1
ATOM 4394 N N . LEU B 1 280 ? 10.385 17.572 13.506 1 81.25 280 LEU B N 1
ATOM 4395 C CA . LEU B 1 280 ? 8.93 17.567 13.397 1 81.25 280 LEU B CA 1
ATOM 4396 C C . LEU B 1 280 ? 8.409 18.948 13.015 1 81.25 280 LEU B C 1
ATOM 4398 O O . LEU B 1 280 ? 7.444 19.064 12.256 1 81.25 280 LEU B O 1
ATOM 4402 N N . VAL B 1 281 ? 9.005 19.904 13.51 1 76.52 281 VAL B N 1
ATOM 4403 C CA . VAL B 1 281 ? 8.645 21.275 13.161 1 76.52 281 VAL B CA 1
ATOM 4404 C C . VAL B 1 281 ? 8.933 21.525 11.682 1 76.52 281 VAL B C 1
ATOM 4406 O O . VAL B 1 281 ? 8.115 22.12 10.976 1 76.52 281 VAL B O 1
ATOM 4409 N N . ALA B 1 282 ? 10.108 21.098 11.287 1 77.34 282 ALA B N 1
ATOM 4410 C CA . ALA B 1 282 ? 10.467 21.231 9.877 1 77.34 282 ALA B CA 1
ATOM 4411 C C . ALA B 1 282 ? 9.47 20.496 8.986 1 77.34 282 ALA B C 1
ATOM 4413 O O . ALA B 1 282 ? 9.029 21.03 7.965 1 77.34 282 ALA B O 1
ATOM 4414 N N . LEU B 1 283 ? 9.136 19.328 9.386 1 86.33 283 LEU B N 1
ATOM 4415 C CA . LEU B 1 283 ? 8.169 18.539 8.632 1 86.33 283 LEU B CA 1
ATOM 4416 C C . LEU B 1 283 ? 6.819 19.246 8.57 1 86.33 283 LEU B C 1
ATOM 4418 O O . LEU B 1 283 ? 6.207 19.333 7.503 1 86.33 283 LEU B O 1
ATOM 4422 N N . SER B 1 284 ? 6.427 19.718 9.684 1 85.93 284 SER B N 1
ATOM 4423 C CA . SER B 1 284 ? 5.154 20.428 9.764 1 85.93 284 SER B CA 1
ATOM 4424 C C . SER B 1 284 ? 5.152 21.661 8.867 1 85.93 284 SER B C 1
ATOM 4426 O O . SER B 1 284 ? 4.149 21.959 8.215 1 85.93 284 SER B O 1
ATOM 4428 N N . SER B 1 285 ? 6.21 22.367 8.845 1 82.69 285 SER B N 1
ATOM 4429 C CA . SER B 1 285 ? 6.333 23.558 8.012 1 82.69 285 SER B CA 1
ATOM 4430 C C . SER B 1 285 ? 6.233 23.209 6.531 1 82.69 285 SER B C 1
ATOM 4432 O O . SER B 1 285 ? 5.588 23.925 5.761 1 82.69 285 SER B O 1
ATOM 4434 N N . VAL B 1 286 ? 6.845 22.153 6.182 1 87.84 286 VAL B N 1
ATOM 4435 C CA . VAL B 1 286 ? 6.813 21.721 4.788 1 87.84 286 VAL B CA 1
ATOM 4436 C C . VAL B 1 286 ? 5.393 21.307 4.407 1 87.84 286 VAL B C 1
ATOM 4438 O O . VAL B 1 286 ? 4.904 21.662 3.332 1 87.84 286 VAL B O 1
ATOM 4441 N N . VAL B 1 287 ? 4.712 20.583 5.285 1 91.3 287 VAL B N 1
ATOM 4442 C CA . VAL B 1 287 ? 3.344 20.148 5.027 1 91.3 287 VAL B CA 1
ATOM 4443 C C . VAL B 1 287 ? 2.437 21.366 4.859 1 91.3 287 VAL B C 1
ATOM 4445 O O . VAL B 1 287 ? 1.606 21.408 3.949 1 91.3 287 VAL B O 1
ATOM 4448 N N . GLN B 1 288 ? 2.618 22.338 5.665 1 85.18 288 GLN B N 1
ATOM 4449 C CA . GLN B 1 288 ? 1.819 23.555 5.578 1 85.18 288 GLN B CA 1
ATOM 4450 C C . GLN B 1 288 ? 2.054 24.274 4.253 1 85.18 288 GLN B C 1
ATOM 4452 O O . GLN B 1 288 ? 1.112 24.775 3.636 1 85.18 288 GLN B O 1
ATOM 4457 N N . LYS B 1 289 ? 3.231 24.321 3.87 1 83.39 289 LYS B N 1
ATOM 4458 C CA . LYS B 1 289 ? 3.592 25.006 2.632 1 83.39 289 LYS B CA 1
ATOM 4459 C C . LYS B 1 289 ? 2.959 24.324 1.422 1 83.39 289 LYS B C 1
ATOM 4461 O O . LYS B 1 289 ? 2.458 24.995 0.518 1 83.39 289 LYS B O 1
ATOM 4466 N N . ILE B 1 290 ? 2.987 23.03 1.442 1 90.65 290 ILE B N 1
ATOM 4467 C CA . ILE B 1 290 ? 2.529 22.287 0.273 1 90.65 290 ILE B CA 1
ATOM 4468 C C . ILE B 1 290 ? 1.004 22.309 0.212 1 90.65 290 ILE B C 1
ATOM 4470 O O . ILE B 1 290 ? 0.418 22.246 -0.871 1 90.65 290 ILE B O 1
ATOM 4474 N N . TRP B 1 291 ? 0.359 22.34 1.299 1 90.69 291 TRP B N 1
ATOM 4475 C CA . TRP B 1 291 ? -1.099 22.274 1.327 1 90.69 291 TRP B CA 1
ATOM 4476 C C . TRP B 1 291 ? -1.703 23.662 1.508 1 90.69 291 TRP B C 1
ATOM 4478 O O . TRP B 1 291 ? -2.917 23.799 1.681 1 90.69 291 TRP B O 1
ATOM 4488 N N . LYS B 1 292 ? -0.968 24.714 1.518 1 75.59 292 LYS B N 1
ATOM 4489 C CA . LYS B 1 292 ? -1.484 26.073 1.65 1 75.59 292 LYS B CA 1
ATOM 4490 C C . LYS B 1 292 ? -2.677 26.3 0.726 1 75.59 292 LYS B C 1
ATOM 4492 O O . LYS B 1 292 ? -2.645 25.915 -0.445 1 75.59 292 LYS B O 1
ATOM 4497 N N . PRO B 1 293 ? -3.934 26.412 1.352 1 57.65 293 PRO B N 1
ATOM 4498 C CA . PRO B 1 293 ? -5.107 26.741 0.539 1 57.65 293 PRO B CA 1
ATOM 4499 C C . PRO B 1 293 ? -4.809 27.791 -0.53 1 57.65 293 PRO B C 1
ATOM 4501 O O . PRO B 1 293 ? -4.042 28.725 -0.286 1 57.65 293 PRO B O 1
ATOM 4504 N N . GLY B 1 294 ? -4.505 27.365 -1.65 1 46.5 294 GLY B N 1
ATOM 4505 C CA . GLY B 1 294 ? -4.492 28.483 -2.579 1 46.5 294 GLY B CA 1
ATOM 4506 C C . GLY B 1 294 ? -5.545 29.53 -2.268 1 46.5 294 GLY B C 1
ATOM 4507 O O . GLY B 1 294 ? -6.48 29.27 -1.507 1 46.5 294 GLY B O 1
ATOM 4508 N N . PRO B 1 295 ? -5.398 30.866 -2.532 1 38.58 295 PRO B N 1
ATOM 4509 C CA . PRO B 1 295 ? -6.383 31.929 -2.322 1 38.58 295 PRO B CA 1
ATOM 4510 C C . PRO B 1 295 ? -7.816 31.463 -2.571 1 38.58 295 PRO B C 1
ATOM 4512 O O . PRO B 1 295 ? -8.751 31.968 -1.945 1 38.58 295 PRO B O 1
ATOM 4515 N N . ASN B 1 296 ? -8.114 30.718 -3.634 1 36.89 296 ASN B N 1
ATOM 4516 C CA . ASN B 1 296 ? -9.485 30.701 -4.133 1 36.89 296 ASN B CA 1
ATOM 4517 C C . ASN B 1 296 ? -10.35 29.708 -3.363 1 36.89 296 ASN B C 1
ATOM 4519 O O . ASN B 1 296 ? -11.453 29.371 -3.797 1 36.89 296 ASN B O 1
ATOM 4523 N N . ALA B 1 297 ? -9.896 28.869 -2.635 1 38.54 297 ALA B N 1
ATOM 4524 C CA . ALA B 1 297 ? -10.874 27.835 -2.303 1 38.54 297 ALA B CA 1
ATOM 4525 C C . ALA B 1 297 ? -11.817 28.306 -1.2 1 38.54 297 ALA B C 1
ATOM 4527 O O . ALA B 1 297 ? -12.245 27.511 -0.36 1 38.54 297 ALA B O 1
ATOM 4528 N N . MET B 1 298 ? -11.885 29.515 -0.745 1 33.56 298 MET B N 1
ATOM 4529 C CA . MET B 1 298 ? -12.982 29.841 0.162 1 33.56 298 MET B CA 1
ATOM 4530 C C . MET B 1 298 ? -14.331 29.572 -0.496 1 33.56 298 MET B C 1
ATOM 4532 O O . MET B 1 298 ? -14.622 30.108 -1.567 1 33.56 298 MET B O 1
ATOM 4536 N N . PRO B 1 299 ? -14.909 28.463 -0.397 1 34.06 299 PRO B N 1
ATOM 4537 C CA . PRO B 1 299 ? -16.292 28.536 -0.875 1 34.06 299 PRO B CA 1
ATOM 4538 C C . PRO B 1 299 ? -17.032 29.766 -0.353 1 34.06 299 PRO B C 1
ATOM 4540 O O . PRO B 1 299 ? -16.837 30.165 0.798 1 34.06 299 PRO B O 1
ATOM 4543 N N . SER B 1 300 ? -17.136 30.783 -1.235 1 28.89 300 SER B N 1
ATOM 4544 C CA . SER B 1 300 ? -18.171 31.791 -1.035 1 28.89 300 SER B CA 1
ATOM 4545 C C . SER B 1 300 ? -19.478 31.157 -0.57 1 28.89 300 SER B C 1
ATOM 4547 O O . SER B 1 300 ? -19.937 30.171 -1.15 1 28.89 300 SER B O 1
ATOM 4549 N N . HIS B 1 301 ? -19.772 31.116 0.695 1 28.46 301 HIS B N 1
ATOM 4550 C CA . HIS B 1 301 ? -21.098 31.003 1.293 1 28.46 301 HIS B CA 1
ATOM 4551 C C . HIS B 1 301 ? -22.136 31.769 0.48 1 28.46 301 HIS B C 1
ATOM 4553 O O . HIS B 1 301 ? -23.291 31.891 0.896 1 28.46 301 HIS B O 1
ATOM 4559 N N . ASP B 1 302 ? -22.08 32.02 -0.94 1 22.82 302 ASP B N 1
ATOM 4560 C CA . ASP B 1 302 ? -23.445 32.441 -1.242 1 22.82 302 ASP B CA 1
ATOM 4561 C C . ASP B 1 302 ? -24.423 31.278 -1.099 1 22.82 302 ASP B C 1
ATOM 4563 O O . ASP B 1 302 ? -24.115 30.149 -1.487 1 22.82 302 ASP B O 1
#

Sequence (604 aa):
MEIYQIRAFVTVARLGHLTRAAEALSLTQPAVSAQIKALEQSLGVALFERSAGRMVLAKSGEALLPTAEALLVLGVQLKSEAQQLQGALQGAVDLGVPSERPEFLRLGDLASTLMQRLPLVELKTHMLPADALLEQVQGGRLAAALVIVAHPPRSVHWRALRSVRYRIAIPRPLSATLTRAGWRDIAQLPWLDGPAGSHSHLLLRDMFERHGLAPRVVMRNDDQANMDAMVRAGAGCALLREETALSGAAAGDFIVWGQARADATLGFIQPPERAGEALLVALSSVVQKIWKPGPNAMPSHDMEIYQIRAFVTVARLGHLTRAAEALSLTQPAVSAQIKALEQSLGVALFERSAGRMVLAKSGEALLPTAEALLVLGVQLKSEAQQLQGALQGAVDLGVPSERPEFLRLGDLASTLMQRLPLVELKTHMLPADALLEQVQGGRLAAALVIVAHPPRSVHWRALRSVRYRIAIPRPLSATLTRAGWRDIAQLPWLDGPAGSHSHLLLRDMFERHGLAPRVVMRNDDQANMDAMVRAGAGCALLREETALSGAAAGDFIVWGQARADATLGFIQPPERAGEALLVALSSVVQKIWKPGPNAMPSHD

Solvent-accessible surface area (backbone atoms only — not comparable to full-atom values): 31157 Å² total; per-residue (Å²): 127,51,72,69,26,48,48,42,43,54,41,26,64,53,63,39,28,62,61,61,28,9,61,67,67,73,44,51,46,67,55,40,53,48,32,37,50,51,39,23,59,67,69,70,44,59,42,59,36,84,52,99,89,31,55,36,70,24,75,57,23,62,66,42,44,63,56,48,54,49,48,52,44,50,52,14,31,51,48,21,51,46,40,48,69,74,46,79,58,64,47,75,45,39,31,27,30,50,57,52,48,51,75,82,69,39,46,20,58,48,45,32,52,41,45,72,76,32,70,55,35,30,43,32,42,41,68,42,34,37,51,56,41,52,50,34,18,63,70,57,76,20,63,25,29,45,38,48,37,75,62,85,64,63,84,39,42,71,41,84,62,43,83,40,46,30,28,40,35,34,19,54,92,52,49,74,63,49,73,84,52,50,71,71,57,58,26,67,39,48,24,46,38,35,45,84,50,14,45,64,29,51,51,52,49,52,63,30,44,78,71,76,46,66,69,39,66,40,30,30,32,56,63,51,51,52,46,65,59,28,20,51,53,50,42,21,25,36,78,29,50,38,72,59,38,52,54,36,32,75,72,65,44,27,41,62,50,85,88,48,75,46,67,31,32,36,25,43,36,32,23,70,79,50,48,57,40,40,71,49,14,48,50,50,52,52,52,48,64,74,49,48,74,60,89,76,68,62,75,72,82,118,127,51,72,68,25,47,47,43,43,54,42,26,64,52,63,38,28,61,61,60,26,9,60,65,66,74,42,52,48,68,56,40,52,49,31,36,51,51,38,23,62,67,68,72,45,61,42,59,35,84,52,98,90,31,53,37,69,24,74,58,23,62,67,41,44,62,55,48,53,48,48,53,45,48,52,14,30,52,48,22,53,46,40,47,70,74,43,78,57,66,48,75,45,41,33,28,30,50,57,53,47,50,75,83,68,40,45,18,57,49,44,32,52,42,43,72,76,32,70,55,35,29,43,33,41,40,67,41,34,36,53,56,41,52,52,32,18,62,72,58,76,20,61,26,29,44,39,47,36,73,62,86,66,63,85,39,42,72,40,84,63,44,84,40,46,30,27,39,34,34,19,54,90,53,50,74,63,51,72,84,50,48,71,71,57,59,26,66,39,50,25,46,38,36,45,86,51,14,45,63,31,52,50,53,48,52,63,31,44,78,72,76,45,65,68,39,65,40,31,31,33,56,63,51,51,53,46,64,60,27,21,51,52,51,42,22,26,35,78,31,50,40,72,60,37,53,53,35,32,73,71,66,44,27,41,65,49,87,88,49,73,46,68,32,31,36,27,43,36,30,24,68,80,51,48,60,40,40,70,49,14,48,50,51,52,51,52,48,63,75,50,50,75,60,89,74,71,63,76,72,82,119

Secondary structure (DSSP, 8-state):
--HHHHHHHHHHHHHS-HHHHHHHHT--HHHHHHHHHHHHHHHTS--EEEETTEEEE-HHHHHHHHHHHHHHHHHHHHHHHHHHHHS---EEEEEEE-SS-HHHHTHHHHHHHHHHH-TTEEEEEEE--HHHHHHHHHTTSSSEEEEEESS--SSSEEEEEEEEEEEEEEEGGGHHHHTT--HHHHHHSEEEE--TTSHHHHHHHHHHHTTT---EEEEEES-GGGHHHHHHTTS-BEEEEHHHHHHHHHTTSEEEEEEEEEEEEEEEEE-STTTTSHHHHHHHHHHHHHH---GGGS----/--HHHHHHHHHHHHHS-HHHHHHHHT--HHHHHHHHHHHHHHHTS--EEEETTEEEE-HHHHHHHHHHHHHHHHHHHHHHHHHHHHS---EEEEEEE-SS-HHHHTHHHHHHHHHHH-TTEEEEEEE--HHHHHHHHHTTSSSEEEEEESS--SSSEEEEEEEEEEEEEEEGGGHHHHTT--HHHHHHSEEEE--TTSHHHHHHHHHHHTTT---EEEEEES-GGGHHHHHHTTS-BEEEEHHHHHHHHHTTSEEEEEEEEEEEEEEEEE-STTTTSHHHHHHHHHHHHHH---GGG-----

Nearest PDB structures (foldseek):
  6xtv-assembly1_B  TM=5.309E-01  e=7.196E-17  Corynebacterium glutamicum MB001
  7erq-assembly1_B  TM=7.694E-01  e=2.032E-12  Cronobacter sakazakii
  7erp-assembly2_C  TM=7.961E-01  e=1.431E-11  Cronobacter sakazakii
  7fdf-assembly1_A-2  TM=7.849E-01  e=1.718E-11  Cronobacter sakazakii
  8sbh-assembly1_B  TM=7.494E-01  e=3.573E-11  Escherichia coli K-12

=== Feature glossary ===
Key to the feature types in this record:

pLDDT. pLDDT is the predicted lDDT-Cα score: AlphaFold's confidence that the local environment of each residue (all inter-atomic distances within 15 Å) is correctly placed. It is a per-residue number between 0 and 100, with higher meaning more reliable.

Radius of gyration, Cα contacts, bounding box. The geometric summary reports three shape descriptors. Rg (radius of gyration) measures how spread out the Cα atoms are about their centre of mass; compact globular proteins have small Rg, elongated or unfolded ones large. Cα contacts (<8 Å, |i−j|>4) count long-range residue pairs in spatial proximity — high for tightly packed folds, near zero for rods or random coil. The bounding-box extents give the protein's footprint along x, y, z in Å.

Backbone torsions (φ/ψ). Backbone dihedral angles. Every residue except chain termini has a φ (preceding-C → N → Cα → C) and a ψ (N → Cα → C → next-N). They are reported in degrees following the IUPAC sign convention. Secondary structure is essentially a statement about which (φ, ψ) basin each residue occupies.

Contact-map, Ramachandran, and PAE plots. Plot images: a contact map (which residues are close in 3D, as an N×N binary image), a Ramachandran scatter (backbone torsion angles, revealing secondary-structure composition at a glance), and — for AlphaFold structures — a PAE heatmap (pairwise prediction confidence).

Predicted aligned error. Predicted Aligned Error (PAE) is an AlphaFold confidence matrix: entry (i, j) is the expected error in the position of residue j, in ångströms, when the prediction is superimposed on the true structure at residue i. Low PAE within a block of residues means that block is internally rigid and well-predicted; high PAE between two blocks means their relative placement is uncertain even if each block individually is confident.

Secondary structure (3-state, P-SEA). Three-state secondary structure (P-SEA) collapses the eight DSSP classes into helix (a), strand (b), and coil (c). P-SEA assigns these from Cα geometry alone — distances and angles — without requiring backbone oxygens, so it works on any Cα trace.

Solvent-accessible surface area. Solvent-accessible surface area (SASA) is the area in Å² traced out by the centre of a 1.4 Å probe sphere (a water molecule) rolled over the protein's van der Waals surface (Shrake–Rupley / Lee–Richards construction). Buried residues have near-zero SASA; fully exposed residues can exceed 200 Å². The total SASA scales roughly with the number of surface residues.

Foldseek 3Di. The Foldseek 3Di string encodes local tertiary geometry as a 20-letter alphabet — one character per residue — derived from the relative positions of nearby Cα atoms. Unlike the amino-acid sequence, 3Di is a direct function of the 3D structure, so two proteins with the same fold have similar 3Di strings even at low sequence identity.

B-factor. For experimental (PDB) structures, the B-factor (temperature factor) quantifies the positional spread of each atom in the crystal — a combination of thermal vibration and static disorder — in units of Å². High B-factors mark flexible loops or poorly resolved regions; low B-factors mark the rigid, well-ordered core.

mmCIF coordinates. The mmCIF block holds the 3D Cartesian coordinates of each backbone atom (N, Cα, C, O) in ångströms. mmCIF is the PDB's canonical archive format — a tagged-loop text representation of the atomic model.

InterPro / GO / CATH / organism. Functional annotations link the protein to curated databases. InterPro entries identify conserved domains and families by matching the sequence against member-database signatures (Pfam, PROSITE, CDD, …). Gene Ontology (GO) terms describe molecular function, biological process, and cellular component in a controlled vocabulary. CATH places the structure in a hierarchical fold classification (Class/Architecture/Topology/Homologous-superfamily). The organism is the source species.

Rendered structure images. Structure images are PyMOL renders from six orthogonal camera directions. Cartoon representation draws helices as coils and strands as arrows; sticks shows the backbone as bonds; surface shows the solvent-excluded envelope. Rainbow coloring maps sequence position to hue (blue→red, N→C); chain coloring assigns a distinct color per polypeptide.

Sequence. This is the polypeptide sequence — one letter per residue, N-terminus first. Length ranges from a few dozen residues for small domains to over a thousand for large multi-domain proteins.

Secondary structure (8-state, DSSP). The SS8 string is DSSP's per-residue secondary-structure call. α-helix (H) means an i→i+4 H-bond ladder; β-strand (E) means the residue participates in a β-sheet; 3₁₀ (G) and π (I) are tighter and wider helices; T/S are turns/bends; '-' is loop.

Nearest PDB structures. Structural nearest neighbors (via Foldseek easy-search vs the PDB). Reported per hit: target PDB id, E-value, and alignment TM-score. A TM-score above ~0.5 is the conventional threshold for 'same fold'.